Protein AF-A0A433TFK5-F1 (afdb_monomer)

Mean predicted aligned error: 21.43 Å

Secondary structure (DSSP, 8-state):
--HHHHHHHHTTPBPTTT-SBPSSEEE-TTT--EEEHHHHHHHHHH-SSEEE-TTT--EEE-HHHHHHHTT-S--S-------SS-TTSPPP-EEETTT--EE-TTTGGGS-GGGTT-EEESS------B-PPPPPPPP----------------SS-GGGSS-SS-TTTS-SSSHHHHHHHHHHSPPP---SB-S-TT-B-TTSPBPB--EEETTTTEEE-HHHHHTSTTTTS-EEEHHHHHHHHHHHHHHHHHHHHHHHHHHHHHHHHHHHHHHHHHHHHHHHHHHHHHHHHHHHHHHHHHHHHHHHHHHHHHHHHHHHHHHHHHHHHHHHHHHHHHHHHH-----TT--HHHHHHHHHHHHHHHHHHHHHHHHHHHSPPP----EEEPP--TTS---S-SEEES---------B--PPPTTEEEEEEEEE-SSSEEEEEEEE-STT--EEEEEEE--SSS-EEEEE---SSEEEEEE-TTS-EEEEEE-SS-EEEEEE-GGGGGPPTT-----EEEEEESSEEEEEEE-TTS-EEEEEEEEBPTTS-B---SSSPPEEEEEEEE-TT--EEEEES--S-TT----EEEE-TT--EEEE-TTS--EEEE-TTSPBP-

Structure (mmCIF, N/CA/C/O backbone):
data_AF-A0A433TFK5-F1
#
_entry.id   AF-A0A433TFK5-F1
#
loop_
_atom_site.group_PDB
_atom_site.id
_atom_site.type_symbol
_atom_site.label_atom_id
_atom_site.label_alt_id
_atom_site.label_comp_id
_atom_site.label_asym_id
_atom_site.label_entity_id
_atom_site.label_seq_id
_atom_site.pdbx_PDB_ins_code
_atom_site.Cartn_x
_atom_site.Cartn_y
_atom_site.Cartn_z
_atom_site.occupancy
_atom_site.B_iso_or_equiv
_atom_site.auth_seq_id
_atom_site.auth_comp_id
_atom_site.auth_asym_id
_atom_site.auth_atom_id
_atom_site.pdbx_PDB_model_num
ATOM 1 N N . MET A 1 1 ? 17.321 -16.796 -10.233 1.00 43.22 1 MET A N 1
ATOM 2 C CA . MET A 1 1 ? 18.389 -17.334 -9.357 1.00 43.22 1 MET A CA 1
ATOM 3 C C . MET A 1 1 ? 17.907 -18.664 -8.794 1.00 43.22 1 MET A C 1
ATOM 5 O O . MET A 1 1 ? 16.763 -18.719 -8.366 1.00 43.22 1 MET A O 1
ATOM 9 N N . SER A 1 2 ? 18.697 -19.739 -8.878 1.00 36.88 2 SER A N 1
ATOM 10 C CA . SER A 1 2 ? 18.269 -21.086 -8.460 1.00 36.88 2 SER A CA 1
ATOM 11 C C . SER A 1 2 ? 18.262 -21.238 -6.933 1.00 36.88 2 SER A C 1
ATOM 13 O O . SER A 1 2 ? 19.050 -20.595 -6.236 1.00 36.88 2 SER A O 1
ATOM 15 N N . GLN A 1 3 ? 17.399 -22.121 -6.414 1.00 41.19 3 GLN A N 1
ATOM 16 C CA . GLN A 1 3 ? 17.311 -22.491 -4.989 1.00 41.19 3 GLN A CA 1
ATOM 17 C C . GLN A 1 3 ? 18.664 -22.933 -4.386 1.00 41.19 3 GLN A C 1
ATOM 19 O O . GLN A 1 3 ? 18.866 -22.848 -3.173 1.00 41.19 3 GLN A O 1
ATOM 24 N N . ASP A 1 4 ? 19.624 -23.326 -5.226 1.00 43.47 4 ASP A N 1
ATOM 25 C CA . ASP A 1 4 ? 20.981 -23.698 -4.817 1.00 43.47 4 ASP A CA 1
ATOM 26 C C . ASP A 1 4 ? 21.834 -22.504 -4.358 1.00 43.47 4 ASP A C 1
ATOM 28 O O . ASP A 1 4 ? 22.710 -22.657 -3.505 1.00 43.47 4 ASP A O 1
ATOM 32 N N . VAL A 1 5 ? 21.549 -21.288 -4.841 1.00 46.62 5 VAL A N 1
ATOM 33 C CA . VAL A 1 5 ? 22.261 -20.069 -4.417 1.00 46.62 5 VAL A CA 1
ATOM 34 C C . VAL A 1 5 ? 21.816 -19.629 -3.014 1.00 46.62 5 VAL A C 1
ATOM 36 O O . VAL A 1 5 ? 22.650 -19.234 -2.198 1.00 46.62 5 VAL A O 1
ATOM 39 N N . GLN A 1 6 ? 20.528 -19.778 -2.681 1.00 47.69 6 GLN A N 1
ATOM 40 C CA . GLN A 1 6 ? 20.008 -19.512 -1.330 1.00 47.69 6 GLN A CA 1
ATOM 41 C C . GLN A 1 6 ? 20.495 -20.548 -0.305 1.00 47.69 6 GLN A C 1
ATOM 43 O O . GLN A 1 6 ? 20.848 -20.178 0.817 1.00 47.69 6 GLN A O 1
ATOM 48 N N . ARG A 1 7 ? 20.594 -21.831 -0.687 1.00 51.41 7 ARG A N 1
ATOM 49 C CA . ARG A 1 7 ? 21.132 -22.880 0.200 1.00 51.41 7 ARG A CA 1
ATOM 50 C C . ARG A 1 7 ? 22.620 -22.693 0.508 1.00 51.41 7 ARG A C 1
ATOM 52 O O . ARG A 1 7 ? 23.013 -22.859 1.661 1.00 51.41 7 ARG A O 1
ATOM 59 N N . ASN A 1 8 ? 23.432 -22.273 -0.465 1.00 51.47 8 ASN A N 1
ATOM 60 C CA . ASN A 1 8 ? 24.864 -22.033 -0.238 1.00 51.47 8 ASN A CA 1
ATOM 61 C C . ASN A 1 8 ? 25.155 -20.756 0.571 1.00 51.47 8 ASN A C 1
ATOM 63 O O . ASN A 1 8 ? 26.150 -20.706 1.293 1.00 51.47 8 ASN A O 1
ATOM 67 N N . SER A 1 9 ? 24.281 -19.746 0.510 1.00 54.41 9 SER A N 1
ATOM 68 C CA . SER A 1 9 ? 24.411 -18.508 1.293 1.00 54.41 9 SER A CA 1
ATOM 69 C C . SER A 1 9 ? 24.132 -18.713 2.792 1.00 54.41 9 SER A C 1
ATOM 71 O O . SER A 1 9 ? 24.852 -18.155 3.623 1.00 54.41 9 SER A O 1
ATOM 73 N N . MET A 1 10 ? 23.147 -19.544 3.160 1.00 59.12 10 MET A N 1
ATOM 74 C CA . MET A 1 10 ? 22.792 -19.781 4.569 1.00 59.12 10 MET A CA 1
ATOM 75 C C . MET A 1 10 ? 23.634 -20.859 5.266 1.00 59.12 10 MET A C 1
ATOM 77 O O . MET A 1 10 ? 23.680 -20.880 6.496 1.00 59.12 10 MET A O 1
ATOM 81 N N . ALA A 1 11 ? 24.350 -21.711 4.520 1.00 63.50 11 ALA A N 1
ATOM 82 C CA . ALA A 1 11 ? 25.202 -22.767 5.084 1.00 63.50 11 ALA A CA 1
ATOM 83 C C . ALA A 1 11 ? 26.311 -22.233 6.018 1.00 63.50 11 ALA A C 1
ATOM 85 O O . ALA A 1 11 ? 26.769 -22.942 6.915 1.00 63.50 11 ALA A O 1
ATOM 86 N N . ASN A 1 12 ? 26.700 -20.964 5.857 1.00 75.06 12 ASN A N 1
ATOM 87 C CA . ASN A 1 12 ? 27.714 -20.305 6.683 1.00 75.06 12 ASN A CA 1
ATOM 88 C C . ASN A 1 12 ? 27.136 -19.466 7.837 1.00 75.06 12 ASN A C 1
ATOM 90 O O . ASN A 1 12 ? 27.893 -18.951 8.667 1.00 75.06 12 ASN A O 1
ATOM 94 N N . CYS A 1 13 ? 25.812 -19.317 7.931 1.00 84.69 13 CYS A N 1
ATOM 95 C CA . CYS A 1 13 ? 25.189 -18.516 8.977 1.00 84.69 13 CYS A CA 1
ATOM 96 C C . CYS A 1 13 ? 25.087 -19.314 10.286 1.00 84.69 13 CYS A C 1
ATOM 98 O O . CYS A 1 13 ? 24.430 -20.353 10.370 1.00 84.69 13 CYS A O 1
ATOM 100 N N . LYS A 1 14 ? 25.734 -18.801 11.337 1.00 94.44 14 LYS A N 1
ATOM 101 C CA . LYS A 1 14 ? 25.737 -19.402 12.677 1.00 94.44 14 LYS A CA 1
ATOM 102 C C . LYS A 1 14 ? 24.758 -18.685 13.600 1.00 94.44 14 LYS A C 1
ATOM 104 O O . LYS A 1 14 ? 24.719 -17.456 13.642 1.00 94.44 14 LYS A O 1
ATOM 109 N N . CYS A 1 15 ? 24.029 -19.457 14.399 1.00 96.62 15 CYS A N 1
ATOM 110 C CA . CYS A 1 15 ? 23.137 -18.954 15.435 1.00 96.62 15 CYS A CA 1
ATOM 111 C C . CYS A 1 15 ? 23.876 -18.035 16.414 1.00 96.62 15 CYS A C 1
ATOM 113 O O . CYS A 1 15 ? 24.912 -18.400 16.978 1.00 96.62 15 CYS A O 1
ATOM 115 N N . ALA A 1 16 ? 23.301 -16.862 16.685 1.00 95.00 16 ALA A N 1
ATOM 116 C CA . ALA A 1 16 ? 23.863 -15.871 17.596 1.00 95.00 16 ALA A CA 1
ATOM 117 C C . ALA A 1 16 ? 24.064 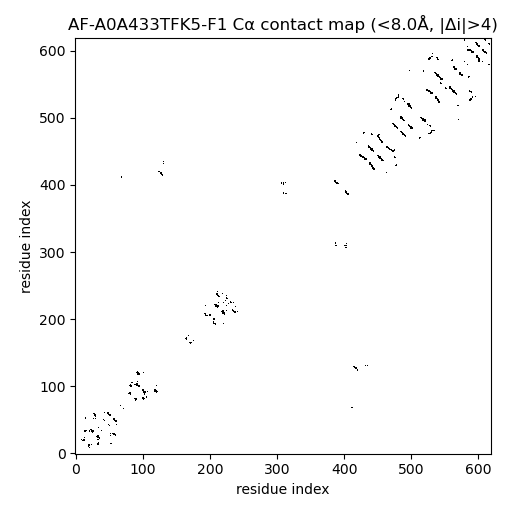-16.415 19.023 1.00 95.00 16 ALA A C 1
ATOM 119 O O . ALA A 1 16 ? 24.987 -15.970 19.711 1.00 95.00 16 ALA A O 1
ATOM 120 N N . LYS A 1 17 ? 23.262 -17.412 19.427 1.00 96.25 17 LYS A N 1
ATOM 121 C CA . LYS A 1 17 ? 23.320 -18.077 20.735 1.00 96.25 17 LYS A CA 1
ATOM 122 C C . LYS A 1 17 ? 24.175 -19.348 20.736 1.00 96.25 17 LYS A C 1
ATOM 124 O O . LYS A 1 17 ? 25.236 -19.351 21.343 1.00 96.25 17 LYS A O 1
ATOM 129 N N . CYS A 1 18 ? 23.737 -20.416 20.060 1.00 96.62 18 CYS A N 1
ATOM 130 C CA . CYS A 1 18 ? 24.391 -21.731 20.140 1.00 96.62 18 CYS A CA 1
ATOM 131 C C . CYS A 1 18 ? 25.608 -21.894 19.215 1.00 96.62 18 CYS A C 1
ATOM 133 O O . CYS A 1 18 ? 26.237 -22.948 19.229 1.00 96.62 18 CYS A O 1
ATOM 135 N N . LYS A 1 19 ? 25.919 -20.890 18.379 1.00 95.81 19 LYS A N 1
ATOM 136 C CA . LYS A 1 19 ? 27.036 -20.872 17.410 1.00 95.81 19 LYS A CA 1
ATOM 137 C C . LYS A 1 19 ? 27.047 -22.020 16.384 1.00 95.81 19 LYS A C 1
ATOM 139 O O . LYS A 1 19 ? 27.980 -22.108 15.589 1.00 95.81 19 LYS A O 1
ATOM 144 N N . SER A 1 20 ? 26.010 -22.856 16.369 1.00 95.44 20 SER A N 1
ATOM 145 C CA . SER A 1 20 ? 25.783 -23.918 15.383 1.00 95.44 20 SER A CA 1
ATOM 146 C C . SER A 1 20 ? 25.146 -23.343 14.108 1.00 95.44 20 SER A C 1
ATOM 148 O O . SER A 1 20 ? 24.622 -22.223 14.168 1.00 95.44 20 SER A O 1
ATOM 150 N N . PRO A 1 21 ? 25.173 -24.061 12.967 1.00 94.25 21 PRO A N 1
ATOM 151 C CA . PRO A 1 21 ? 24.390 -23.693 11.786 1.00 94.25 21 PRO A CA 1
ATOM 152 C C . PRO A 1 21 ? 22.922 -23.432 12.151 1.00 94.25 21 PRO A C 1
ATOM 154 O O . PRO A 1 21 ? 22.371 -24.096 13.033 1.00 94.25 21 PRO A O 1
ATOM 157 N N . LEU A 1 22 ? 22.310 -22.424 11.528 1.00 92.00 22 LEU A N 1
ATOM 158 C CA . LEU A 1 22 ? 20.926 -22.043 11.819 1.00 92.00 22 LEU A CA 1
ATOM 159 C C . LEU A 1 22 ? 19.940 -23.165 11.453 1.00 92.00 22 LEU A C 1
ATOM 161 O O . LEU A 1 22 ? 19.985 -23.704 10.353 1.00 92.00 22 LEU A O 1
ATOM 165 N N . VAL A 1 23 ? 19.020 -23.465 12.374 1.00 90.12 23 VAL A N 1
ATOM 166 C CA . VAL A 1 23 ? 17.870 -24.364 12.180 1.00 90.12 23 VAL A CA 1
ATOM 167 C C . VAL A 1 23 ? 16.626 -23.579 12.580 1.00 90.12 23 VAL A C 1
ATOM 169 O O . VAL A 1 23 ? 16.565 -23.091 13.712 1.00 90.12 23 VAL A O 1
ATOM 172 N N . ASP A 1 24 ? 15.684 -23.408 11.651 1.00 89.06 24 ASP A N 1
ATOM 173 C CA . ASP A 1 24 ? 14.514 -22.526 11.778 1.00 89.06 24 ASP A CA 1
ATOM 174 C C . ASP A 1 24 ? 14.895 -21.118 12.275 1.00 89.06 24 ASP A C 1
ATOM 176 O O . ASP A 1 24 ? 14.665 -20.777 13.440 1.00 89.06 24 ASP A O 1
ATOM 180 N N . PRO A 1 25 ? 15.572 -20.314 11.436 1.00 91.25 25 PRO A N 1
ATOM 181 C CA . PRO A 1 25 ? 16.103 -19.023 11.846 1.00 91.25 25 PRO A CA 1
ATOM 182 C C . PRO A 1 25 ? 14.994 -18.041 12.242 1.00 91.25 25 PRO A C 1
ATOM 184 O O . PRO A 1 25 ? 14.051 -17.808 11.496 1.00 91.25 25 PRO A O 1
ATOM 187 N N . VAL A 1 26 ? 15.160 -17.407 13.401 1.00 90.75 26 VAL A N 1
ATOM 188 C CA . VAL A 1 26 ? 14.342 -16.301 13.900 1.00 90.75 26 VAL A CA 1
ATOM 189 C C . VAL A 1 26 ? 15.253 -15.093 14.081 1.00 90.75 26 VAL A C 1
ATOM 191 O O . VAL A 1 26 ? 16.223 -15.134 14.845 1.00 90.75 26 VAL A O 1
ATOM 194 N N . GLN A 1 27 ? 14.969 -14.025 13.340 1.00 92.88 27 GLN A N 1
ATOM 195 C CA . GLN A 1 27 ? 15.714 -12.773 13.412 1.00 92.88 27 GLN A CA 1
ATOM 196 C C . GLN A 1 27 ? 15.175 -11.895 14.543 1.00 92.88 27 GLN A C 1
ATOM 198 O O . GLN A 1 27 ? 13.967 -11.761 14.724 1.00 92.88 27 GLN A O 1
ATOM 203 N N . LEU A 1 28 ? 16.078 -11.290 15.310 1.00 88.81 28 LEU A N 1
ATOM 204 C CA . LEU A 1 28 ? 15.719 -10.331 16.347 1.00 88.81 28 LEU A CA 1
ATOM 205 C C . LEU A 1 28 ? 15.422 -8.946 15.757 1.00 88.81 28 LEU A C 1
ATOM 207 O O . LEU A 1 28 ? 16.123 -8.491 14.856 1.00 88.81 28 LEU A O 1
ATOM 211 N N . SER A 1 29 ? 14.410 -8.267 16.301 1.00 84.81 29 SER A N 1
ATOM 212 C CA . SER A 1 29 ? 13.806 -7.069 15.704 1.00 84.81 29 SER A CA 1
ATOM 213 C C . SER A 1 29 ? 14.700 -5.822 15.668 1.00 84.81 29 SER A C 1
ATOM 215 O O . SER A 1 29 ? 14.553 -5.004 14.771 1.00 84.81 29 SER A O 1
ATOM 217 N N . ALA A 1 30 ? 15.602 -5.647 16.636 1.00 86.31 30 ALA A N 1
ATOM 218 C CA . ALA A 1 30 ? 16.397 -4.428 16.805 1.00 86.31 30 ALA A CA 1
ATOM 219 C C . ALA A 1 30 ? 17.861 -4.602 16.380 1.00 86.31 30 ALA A C 1
ATOM 221 O O . ALA A 1 30 ? 18.430 -3.719 15.746 1.00 86.31 30 ALA A O 1
ATOM 222 N N . CYS A 1 31 ? 18.487 -5.731 16.721 1.00 88.38 31 CYS A N 1
ATOM 223 C CA . CYS A 1 31 ? 19.905 -5.962 16.418 1.00 88.38 31 CYS A CA 1
ATOM 224 C C . CYS A 1 31 ? 20.150 -6.842 15.188 1.00 88.38 31 CYS A C 1
ATOM 226 O O . CYS A 1 31 ? 21.304 -7.097 14.844 1.00 88.38 31 CYS A O 1
ATOM 228 N N . LEU A 1 32 ? 19.080 -7.357 14.569 1.00 90.88 32 LEU A N 1
ATOM 229 C CA . LEU A 1 32 ? 19.086 -8.183 13.356 1.00 90.88 32 LEU A CA 1
ATOM 230 C C . LEU A 1 32 ? 19.903 -9.484 13.443 1.00 90.88 32 LEU A C 1
ATOM 232 O O . LEU A 1 32 ? 20.055 -10.196 12.449 1.00 90.88 32 LEU A O 1
ATOM 236 N N . HIS A 1 33 ? 20.395 -9.842 14.630 1.00 94.81 33 HIS A N 1
ATOM 237 C CA . HIS A 1 33 ? 21.038 -11.123 14.873 1.00 94.81 33 HIS A CA 1
ATOM 238 C C . HIS A 1 33 ? 20.025 -12.266 14.791 1.00 94.81 33 HIS A C 1
ATOM 240 O O . HIS A 1 33 ? 18.897 -12.154 15.266 1.00 94.81 33 HIS A O 1
ATOM 246 N N . ILE A 1 34 ? 20.461 -13.389 14.223 1.00 94.56 34 ILE A N 1
ATOM 247 C CA . ILE A 1 34 ? 19.598 -14.533 13.931 1.00 94.56 34 ILE A CA 1
ATOM 248 C C . ILE A 1 34 ? 19.870 -15.662 14.930 1.00 94.56 34 ILE A C 1
ATOM 250 O O . ILE A 1 34 ? 21.024 -16.016 15.191 1.00 94.56 34 ILE A O 1
ATOM 254 N N . LEU A 1 35 ? 18.810 -16.222 15.506 1.00 96.25 35 LEU A N 1
ATOM 255 C CA . LEU A 1 35 ? 18.844 -17.363 16.421 1.00 96.25 35 LEU A CA 1
ATOM 256 C C . LEU A 1 35 ? 18.086 -18.546 15.815 1.00 96.25 35 LEU A C 1
ATOM 258 O O . LEU A 1 35 ? 17.208 -18.354 14.989 1.00 96.25 35 LEU A O 1
ATOM 262 N N . CYS A 1 36 ? 18.370 -19.770 16.255 1.00 96.69 36 CYS A N 1
ATOM 263 C CA . CYS A 1 36 ? 17.482 -20.903 15.975 1.00 96.69 36 CYS A CA 1
ATOM 264 C C . CYS A 1 36 ? 16.155 -20.754 16.737 1.00 96.69 36 CYS A C 1
ATOM 266 O O . CYS A 1 36 ? 16.154 -20.214 17.849 1.00 96.69 36 CYS A O 1
ATOM 268 N N . LYS A 1 37 ? 15.061 -21.326 16.222 1.00 94.19 37 LYS A N 1
ATOM 269 C CA . LYS A 1 37 ? 13.745 -21.344 16.890 1.00 94.19 37 LYS A CA 1
ATOM 270 C C . LYS A 1 37 ? 13.806 -21.876 18.333 1.00 94.19 37 LYS A C 1
ATOM 272 O O . LYS A 1 37 ? 13.288 -21.267 19.260 1.00 94.19 37 LYS A O 1
ATOM 277 N N . SER A 1 38 ? 14.546 -22.956 18.568 1.00 95.56 38 SER A N 1
ATOM 278 C CA . SER A 1 38 ? 14.765 -23.487 19.924 1.00 95.56 38 SER A CA 1
ATOM 279 C C . SER A 1 38 ? 15.561 -22.531 20.824 1.00 95.56 38 SER A C 1
ATOM 281 O O . SER A 1 38 ? 15.308 -22.410 22.024 1.00 95.56 38 SER A O 1
ATOM 283 N N . CYS A 1 39 ? 16.523 -21.810 20.243 1.00 96.19 39 CYS A N 1
ATOM 284 C CA . CYS A 1 39 ? 17.336 -20.836 20.958 1.00 96.19 39 CYS A CA 1
ATOM 285 C C . CYS A 1 39 ? 16.517 -19.619 21.383 1.00 96.19 39 CYS A C 1
ATOM 287 O O . CYS A 1 39 ? 16.738 -19.140 22.495 1.00 96.19 39 CYS A O 1
ATOM 289 N N . ILE A 1 40 ? 15.602 -19.145 20.532 1.00 94.19 40 ILE A N 1
ATOM 290 C CA . ILE A 1 40 ? 14.729 -18.008 20.829 1.00 94.19 40 ILE A CA 1
ATOM 291 C C . ILE A 1 40 ? 13.668 -18.366 21.870 1.00 94.19 40 ILE A C 1
ATOM 293 O O . ILE A 1 40 ? 13.527 -17.608 22.820 1.00 94.19 40 ILE A O 1
ATOM 297 N N . THR A 1 41 ? 13.045 -19.550 21.808 1.00 93.19 41 THR A N 1
ATOM 298 C CA . THR A 1 41 ? 12.064 -19.995 22.818 1.00 93.19 41 THR A CA 1
ATOM 299 C C . THR A 1 41 ? 12.668 -20.032 24.222 1.00 93.19 41 THR A C 1
ATOM 301 O O . THR A 1 41 ? 12.052 -19.559 25.172 1.00 93.19 41 THR A O 1
ATOM 304 N N . TYR A 1 42 ? 13.913 -20.506 24.362 1.00 93.69 42 TYR A N 1
ATOM 305 C CA . TYR A 1 42 ? 14.618 -20.430 25.647 1.00 93.69 42 TYR A CA 1
ATOM 306 C C . TYR A 1 42 ? 14.864 -18.982 26.084 1.00 93.69 42 TYR A C 1
ATOM 308 O O . TYR A 1 42 ? 14.796 -18.667 27.265 1.00 93.69 42 TYR A O 1
ATOM 316 N N . VAL A 1 43 ? 15.241 -18.088 25.163 1.00 90.25 43 VAL A N 1
ATOM 317 C CA . VAL A 1 43 ? 15.471 -16.683 25.536 1.00 90.25 43 VAL A CA 1
ATOM 318 C C . VAL A 1 43 ? 14.142 -16.040 25.957 1.00 90.25 43 VAL A C 1
ATOM 320 O O . VAL A 1 43 ? 14.103 -15.354 26.971 1.00 90.25 43 VAL A O 1
ATOM 323 N N . GLU A 1 44 ? 13.036 -16.329 25.271 1.00 90.12 44 GLU A N 1
ATOM 324 C CA . GLU A 1 44 ? 11.699 -15.845 25.636 1.00 90.12 44 GLU A CA 1
ATOM 325 C C . GLU A 1 44 ? 11.194 -16.381 26.982 1.00 90.12 44 GLU A C 1
ATOM 327 O O . GLU A 1 44 ? 10.447 -15.670 27.654 1.00 90.12 44 GLU A O 1
ATOM 332 N N . SER A 1 45 ? 11.594 -17.590 27.397 1.00 85.12 45 SER A N 1
ATOM 333 C CA . SER A 1 45 ? 11.201 -18.153 28.697 1.00 85.12 45 SER A CA 1
ATOM 334 C C . SER A 1 45 ? 11.947 -17.535 29.881 1.00 85.12 45 SER A C 1
ATOM 336 O O . SER A 1 45 ? 11.479 -17.632 31.009 1.00 85.12 45 SER A O 1
ATOM 338 N N . VAL A 1 46 ? 13.110 -16.919 29.643 1.00 82.19 46 VAL A N 1
ATOM 339 C CA . VAL A 1 46 ? 13.939 -16.308 30.699 1.00 82.19 46 VAL A CA 1
ATOM 340 C C . VAL A 1 46 ? 13.532 -14.859 30.983 1.00 82.19 46 VAL A C 1
ATOM 342 O O . VAL A 1 46 ? 13.698 -14.388 32.105 1.00 82.19 46 VAL A O 1
ATOM 345 N N . PHE A 1 47 ? 12.977 -14.147 30.001 1.00 77.81 47 PHE A N 1
ATOM 346 C CA . PHE A 1 47 ? 12.625 -12.732 30.142 1.00 77.81 47 PHE A CA 1
ATOM 347 C C . PHE A 1 47 ? 11.118 -12.517 30.011 1.00 77.81 47 PHE A C 1
ATOM 349 O O . PHE A 1 47 ? 10.482 -13.167 29.195 1.00 77.81 47 PHE A O 1
ATOM 356 N N . LEU A 1 48 ? 10.518 -11.605 30.784 1.00 68.56 48 LEU A N 1
ATOM 357 C CA . LEU A 1 48 ? 9.056 -11.425 30.813 1.00 68.56 48 LEU A CA 1
ATOM 358 C C . LEU A 1 48 ? 8.511 -10.609 29.627 1.00 68.56 48 LEU A C 1
ATOM 360 O O . LEU A 1 48 ? 7.508 -11.017 29.044 1.00 68.56 48 LEU A O 1
ATOM 364 N N . ASN A 1 49 ? 9.202 -9.546 29.197 1.00 72.69 49 ASN A N 1
ATOM 365 C CA . ASN A 1 49 ? 8.647 -8.569 28.243 1.00 72.69 49 ASN A CA 1
ATOM 366 C C . ASN A 1 49 ? 9.471 -8.425 26.953 1.00 72.69 49 ASN A C 1
ATOM 368 O O . ASN A 1 49 ? 8.931 -8.597 25.864 1.00 72.69 49 ASN A O 1
ATOM 372 N N . ASN A 1 50 ? 10.777 -8.192 27.076 1.00 84.56 50 ASN A N 1
ATOM 373 C CA . ASN A 1 50 ? 11.721 -8.096 25.963 1.00 84.56 50 ASN A CA 1
ATOM 374 C C . ASN A 1 50 ? 12.839 -9.121 26.135 1.00 84.56 50 ASN A C 1
ATOM 376 O O . ASN A 1 50 ? 13.074 -9.612 27.235 1.00 84.56 50 ASN A O 1
ATOM 380 N N . ILE A 1 51 ? 13.528 -9.452 25.052 1.00 89.88 51 ILE A N 1
ATOM 381 C CA . ILE A 1 51 ? 14.626 -10.412 25.045 1.00 89.88 51 ILE A CA 1
ATOM 382 C C . ILE A 1 51 ? 15.946 -9.718 24.723 1.00 89.88 51 ILE A C 1
ATOM 384 O O . ILE A 1 51 ? 16.081 -9.029 23.713 1.00 89.88 51 ILE A O 1
ATOM 388 N N . ASN A 1 52 ? 16.959 -9.938 25.556 1.00 94.19 52 ASN A N 1
ATOM 389 C CA . ASN A 1 52 ? 18.300 -9.443 25.268 1.00 94.19 52 ASN A CA 1
ATOM 390 C C . ASN A 1 52 ? 19.008 -10.390 24.304 1.00 94.19 52 ASN A C 1
ATOM 392 O O . ASN A 1 52 ? 19.049 -11.608 24.504 1.00 94.19 52 ASN A O 1
ATOM 396 N N . CYS A 1 53 ? 19.579 -9.830 23.240 1.00 95.69 53 CYS A N 1
ATOM 397 C CA . CYS A 1 53 ? 20.325 -10.600 22.264 1.00 95.69 53 CYS A CA 1
ATOM 398 C C . CYS A 1 53 ? 21.532 -11.260 22.948 1.00 95.69 53 CYS A C 1
ATOM 400 O O . CYS A 1 53 ? 22.404 -10.552 23.449 1.00 95.69 53 CYS A O 1
ATOM 402 N N . PRO A 1 54 ? 21.686 -12.592 22.893 1.00 93.69 54 PRO A N 1
ATOM 403 C CA . PRO A 1 54 ? 22.806 -13.269 23.547 1.00 93.69 54 PRO A CA 1
ATOM 404 C C . PRO A 1 54 ? 24.170 -12.974 22.902 1.00 93.69 54 PRO A C 1
ATOM 406 O O . PRO A 1 54 ? 25.193 -13.390 23.436 1.00 93.69 54 PRO A O 1
ATOM 409 N N . LYS A 1 55 ? 24.207 -12.294 21.745 1.00 94.75 55 LYS A N 1
ATOM 410 C CA . LYS A 1 55 ? 25.452 -11.904 21.069 1.00 94.75 55 LYS A CA 1
ATOM 411 C C . LYS A 1 55 ? 25.876 -10.466 21.368 1.00 94.75 55 LYS A C 1
ATOM 413 O O . LYS A 1 55 ? 27.058 -10.253 21.597 1.00 94.75 55 LYS A O 1
ATOM 418 N N . CYS A 1 56 ? 24.958 -9.501 21.323 1.00 92.62 56 CYS A N 1
ATOM 419 C CA . CYS A 1 56 ? 25.290 -8.080 21.505 1.00 92.62 56 CYS A CA 1
ATOM 420 C C . CYS A 1 56 ? 24.672 -7.439 22.754 1.00 92.62 56 CYS A C 1
ATOM 422 O O . CYS A 1 56 ? 24.900 -6.261 22.990 1.00 92.62 56 CYS A O 1
ATOM 424 N N . GLY A 1 57 ? 23.862 -8.166 23.526 1.00 92.81 57 GLY A N 1
ATOM 425 C CA . GLY A 1 57 ? 23.176 -7.646 24.712 1.00 92.81 57 GLY A CA 1
ATOM 426 C C . GLY A 1 57 ? 22.006 -6.702 24.421 1.00 92.81 57 GLY A C 1
ATOM 427 O O . GLY A 1 57 ? 21.243 -6.416 25.333 1.00 92.81 57 GLY A O 1
ATOM 428 N N . GLN A 1 58 ? 21.827 -6.257 23.171 1.00 94.19 58 GLN A N 1
ATOM 429 C CA . GLN A 1 58 ? 20.760 -5.333 22.784 1.00 94.19 58 GLN A CA 1
ATOM 430 C C . GLN A 1 58 ? 19.375 -5.938 23.035 1.00 94.19 58 GLN A C 1
ATOM 432 O O . GLN A 1 58 ? 19.132 -7.104 22.715 1.00 94.19 58 GLN A O 1
ATOM 437 N N . GLU A 1 59 ? 18.472 -5.129 23.572 1.00 91.06 59 GLU A N 1
ATOM 438 C CA . GLU A 1 59 ? 17.090 -5.494 23.861 1.00 91.06 59 GLU A CA 1
ATOM 439 C C . GLU A 1 59 ? 16.264 -5.572 22.567 1.00 91.06 59 GLU A C 1
ATOM 441 O O . GLU A 1 59 ? 16.395 -4.740 21.669 1.00 91.06 59 GLU A O 1
ATOM 446 N N . ASN A 1 60 ? 15.451 -6.617 22.432 1.00 90.94 60 ASN A N 1
ATOM 447 C CA . ASN A 1 60 ? 14.597 -6.872 21.274 1.00 90.94 60 ASN A CA 1
ATOM 448 C C . ASN A 1 60 ? 13.187 -7.249 21.745 1.00 90.94 60 ASN A C 1
ATOM 450 O O . ASN A 1 60 ? 13.024 -7.840 22.814 1.00 90.94 60 ASN A O 1
ATOM 454 N N . ALA A 1 61 ? 12.167 -6.953 20.939 1.00 85.56 61 ALA A N 1
ATOM 455 C CA . ALA A 1 61 ? 10.800 -7.360 21.251 1.00 85.56 61 ALA A CA 1
ATOM 456 C C . ALA A 1 61 ? 10.670 -8.889 21.184 1.00 85.56 61 ALA A C 1
ATOM 458 O O . ALA A 1 61 ? 11.303 -9.538 20.346 1.00 85.56 61 ALA A O 1
ATOM 459 N N . LYS A 1 62 ? 9.836 -9.472 22.053 1.00 85.12 62 LYS A N 1
ATOM 460 C CA . LYS A 1 62 ? 9.503 -10.898 21.978 1.00 85.12 62 LYS A CA 1
ATOM 461 C C . LYS A 1 62 ? 8.794 -11.219 20.659 1.00 85.12 62 LYS A C 1
ATOM 463 O O . LYS A 1 62 ? 7.733 -10.639 20.405 1.00 85.12 62 LYS A O 1
ATOM 468 N N . PRO A 1 63 ? 9.295 -12.177 19.865 1.00 77.69 63 PRO A N 1
ATOM 469 C CA . PRO A 1 63 ? 8.598 -12.655 18.674 1.00 77.69 63 PRO A CA 1
ATOM 470 C C . PRO A 1 63 ? 7.140 -13.069 18.938 1.00 77.69 63 PRO A C 1
ATOM 472 O O . PRO A 1 63 ? 6.258 -12.753 18.147 1.00 77.69 63 PRO A O 1
ATOM 475 N N . SER A 1 64 ? 6.847 -13.680 20.090 1.00 72.69 64 SER A N 1
ATOM 476 C CA . SER A 1 64 ? 5.478 -14.048 20.500 1.00 72.69 64 SER A CA 1
ATOM 477 C C . SER A 1 64 ? 4.517 -12.860 20.695 1.00 72.69 64 SER A C 1
ATOM 479 O O . SER A 1 64 ? 3.326 -12.977 20.409 1.00 72.69 64 SER A O 1
ATOM 481 N N . ILE A 1 65 ? 5.007 -11.701 21.146 1.00 67.38 65 ILE A N 1
ATOM 482 C CA . ILE A 1 65 ? 4.191 -10.484 21.311 1.00 67.38 65 ILE A CA 1
ATOM 483 C C . ILE A 1 65 ? 3.904 -9.849 19.949 1.00 67.38 65 ILE A C 1
ATOM 485 O O . ILE A 1 65 ? 2.771 -9.439 19.691 1.00 67.38 65 ILE A O 1
ATOM 489 N N . LEU A 1 66 ? 4.906 -9.837 19.065 1.00 59.94 66 LEU A N 1
ATOM 490 C CA . LEU A 1 66 ? 4.744 -9.405 17.675 1.00 59.94 66 LEU A CA 1
ATOM 491 C C . LEU A 1 66 ? 3.680 -10.254 16.947 1.00 59.94 66 LEU A C 1
ATOM 493 O O . LEU A 1 66 ? 2.915 -9.715 16.149 1.00 59.94 66 LEU A O 1
ATOM 497 N N . ASN A 1 67 ? 3.544 -11.539 17.303 1.00 58.09 67 ASN A N 1
ATOM 498 C CA . ASN A 1 67 ? 2.505 -12.433 16.771 1.00 58.09 67 ASN A CA 1
ATOM 499 C C . ASN A 1 67 ? 1.079 -12.147 17.307 1.00 58.09 67 ASN A C 1
ATOM 501 O O . ASN A 1 67 ? 0.107 -12.318 16.580 1.00 58.09 67 ASN A O 1
ATOM 505 N N . ARG A 1 68 ? 0.905 -11.691 18.559 1.00 51.06 68 ARG A N 1
ATOM 506 C CA . ARG A 1 68 ? -0.434 -11.349 19.108 1.00 51.06 68 ARG A CA 1
ATOM 507 C C . ARG A 1 68 ? -0.970 -10.024 18.594 1.00 51.06 68 ARG A C 1
ATOM 509 O O . ARG A 1 68 ? -2.155 -9.885 18.314 1.00 51.06 68 ARG A O 1
ATOM 516 N N . ILE A 1 69 ? -0.077 -9.051 18.498 1.00 45.69 69 ILE A N 1
ATOM 517 C CA . ILE A 1 69 ? -0.366 -7.717 17.983 1.00 45.69 69 ILE A CA 1
ATOM 518 C C . ILE A 1 69 ? -0.854 -7.777 16.535 1.00 45.69 69 ILE A C 1
ATOM 520 O O . ILE A 1 69 ? -1.795 -7.087 16.157 1.00 45.69 69 ILE A O 1
ATOM 524 N N . SER A 1 70 ? -0.258 -8.662 15.743 1.00 44.28 70 SER A N 1
ATOM 525 C CA . SER A 1 70 ? -0.682 -8.923 14.371 1.00 44.28 70 SER A CA 1
ATOM 526 C C . SER A 1 70 ? -2.036 -9.655 14.280 1.00 44.28 70 SER A C 1
ATOM 528 O O . SER A 1 70 ? -2.420 -10.067 13.193 1.00 44.28 70 SER A O 1
ATOM 530 N N . ARG A 1 71 ? -2.782 -9.801 15.396 1.00 53.94 71 ARG A N 1
ATOM 531 C CA . ARG A 1 71 ? -4.063 -10.525 15.519 1.00 53.94 71 ARG A CA 1
ATOM 532 C C . ARG A 1 71 ? -4.028 -11.931 14.914 1.00 53.94 71 ARG A C 1
ATOM 534 O O . ARG A 1 71 ? -5.048 -12.423 14.444 1.00 53.94 71 ARG A O 1
ATOM 541 N N . ILE A 1 72 ? -2.885 -12.614 15.002 1.00 42.56 72 ILE A N 1
ATOM 542 C CA . ILE A 1 72 ? -2.777 -14.018 14.579 1.00 42.56 72 ILE A CA 1
ATOM 543 C C . ILE A 1 72 ? -3.597 -14.942 15.522 1.00 42.56 72 ILE A C 1
ATOM 545 O O . ILE A 1 72 ? -3.797 -16.111 15.212 1.00 42.56 72 ILE A O 1
ATOM 549 N N . GLU A 1 73 ? -4.182 -14.425 16.620 1.00 36.31 73 GLU A N 1
ATOM 550 C CA . GLU A 1 73 ? -5.160 -15.146 17.459 1.00 36.31 73 GLU A CA 1
ATOM 551 C C . GLU A 1 73 ? -6.429 -14.302 17.771 1.00 36.31 73 GLU A C 1
ATOM 553 O O . GLU A 1 73 ? -6.348 -13.205 18.327 1.00 36.31 73 GLU A O 1
ATOM 558 N N . HIS A 1 74 ? -7.614 -14.827 17.422 1.00 35.75 74 HIS A N 1
ATOM 559 C CA . HIS A 1 74 ? -8.954 -14.208 17.537 1.00 35.75 74 HIS A CA 1
ATOM 560 C C . HIS A 1 74 ? -9.639 -14.394 18.923 1.00 35.75 74 HIS A C 1
ATOM 562 O O . HIS A 1 74 ? -9.670 -15.524 19.418 1.00 35.75 74 HIS A O 1
ATOM 568 N N . PRO A 1 75 ? -10.313 -13.373 19.518 1.00 39.00 75 PRO A N 1
ATOM 569 C CA . PRO A 1 75 ? -11.284 -13.556 20.610 1.00 39.00 75 PRO A CA 1
ATOM 570 C C . PRO A 1 75 ? -12.758 -13.574 20.133 1.00 39.00 75 PRO A C 1
ATOM 572 O O . PRO A 1 75 ? -13.099 -13.072 19.067 1.00 39.00 75 PRO A O 1
ATOM 575 N N . LYS A 1 76 ? -13.636 -14.175 20.950 1.00 38.56 76 LYS A N 1
ATOM 576 C CA . LYS A 1 76 ? -14.801 -14.984 20.530 1.00 38.56 76 LYS A CA 1
ATOM 577 C C . LYS A 1 76 ? -16.216 -14.347 20.430 1.00 38.56 76 LYS A C 1
ATOM 579 O O . LYS A 1 76 ? -17.123 -15.137 20.224 1.00 38.56 76 LYS A O 1
ATOM 584 N N . ASN A 1 77 ? -16.491 -13.035 20.564 1.00 46.56 77 ASN A N 1
ATOM 585 C CA . ASN A 1 77 ? -17.862 -12.490 20.301 1.00 46.56 77 ASN A CA 1
ATOM 586 C C . ASN A 1 77 ? -17.965 -10.936 20.244 1.00 46.56 77 ASN A C 1
ATOM 588 O O . ASN A 1 77 ? -17.719 -10.297 21.267 1.00 46.56 77 ASN A O 1
ATOM 592 N N . PRO A 1 78 ? -18.406 -10.316 19.126 1.00 44.72 78 PRO A N 1
ATOM 593 C CA . PRO A 1 78 ? -18.746 -8.885 19.018 1.00 44.72 78 PRO A CA 1
ATOM 594 C C . PRO A 1 78 ? -20.262 -8.663 18.767 1.00 44.72 78 PRO A C 1
ATOM 596 O O . PRO A 1 78 ? -20.828 -9.375 17.943 1.00 44.72 78 PRO A O 1
ATOM 599 N N . GLY A 1 79 ? -20.959 -7.686 19.387 1.00 49.09 79 GLY A N 1
ATOM 600 C CA . GLY A 1 79 ? -22.334 -7.430 18.898 1.00 49.09 79 GLY A CA 1
ATOM 601 C C . GLY A 1 79 ? -23.272 -6.331 19.423 1.00 49.09 79 GLY A C 1
ATOM 602 O O . GLY A 1 79 ? -24.116 -5.922 18.632 1.00 49.09 79 GLY A O 1
ATOM 603 N N . ARG A 1 80 ? -23.235 -5.821 20.664 1.00 56.69 80 ARG A N 1
ATOM 604 C CA . ARG A 1 80 ? -24.208 -4.776 21.088 1.00 56.69 80 ARG A CA 1
ATOM 605 C C . ARG A 1 80 ? -23.622 -3.774 22.079 1.00 56.69 80 ARG A C 1
ATOM 607 O O . ARG A 1 80 ? -23.036 -4.182 23.075 1.00 56.69 80 ARG A O 1
ATOM 614 N N . VAL A 1 81 ? -23.823 -2.484 21.803 1.00 67.06 81 VAL A N 1
ATOM 615 C CA . VAL A 1 81 ? -23.494 -1.356 22.691 1.00 67.06 81 VAL A CA 1
ATOM 616 C C . VAL A 1 81 ? -24.808 -0.674 23.092 1.00 67.06 81 VAL A C 1
ATOM 618 O O . VAL A 1 81 ? -25.587 -0.262 22.230 1.00 67.06 81 VAL A O 1
ATOM 621 N N . THR A 1 82 ? -25.086 -0.621 24.392 1.00 79.06 82 THR A N 1
ATOM 622 C CA . THR A 1 82 ? -26.339 -0.121 24.984 1.00 79.06 82 THR A CA 1
ATOM 623 C C . THR A 1 82 ? -26.317 1.398 25.192 1.00 79.06 82 THR A C 1
ATOM 625 O O . THR A 1 82 ? -25.251 2.007 25.230 1.00 79.06 82 THR A O 1
ATOM 628 N N . CYS A 1 83 ? -27.496 2.024 25.282 1.00 84.56 83 CYS A N 1
ATOM 629 C CA . CYS A 1 83 ? -27.655 3.454 25.569 1.00 84.56 83 CYS A CA 1
ATOM 630 C C . CYS A 1 83 ? -27.412 3.745 27.059 1.00 84.56 83 CYS A C 1
ATOM 632 O O . CYS A 1 83 ? -28.070 3.170 27.916 1.00 84.56 83 CYS A O 1
ATOM 634 N N . ASP A 1 84 ? -26.513 4.682 27.360 1.00 82.94 84 ASP A N 1
ATOM 635 C CA . ASP A 1 84 ? -26.084 5.041 28.721 1.00 82.94 84 ASP A CA 1
ATOM 636 C C . ASP A 1 84 ? -27.062 5.982 29.451 1.00 82.94 84 ASP A C 1
ATOM 638 O O . ASP A 1 84 ? -26.852 6.319 30.615 1.00 82.94 84 ASP A O 1
ATOM 642 N N . PHE A 1 85 ? -28.107 6.461 28.770 1.00 79.12 85 PHE A N 1
ATOM 643 C CA . PHE A 1 85 ? -29.140 7.317 29.369 1.00 79.12 85 PHE A CA 1
ATOM 644 C C . PHE A 1 85 ? -30.407 6.553 29.754 1.00 79.12 85 PHE A C 1
ATOM 646 O O . PHE A 1 85 ? -31.106 6.981 30.667 1.00 79.12 85 PHE A O 1
ATOM 653 N N . ASP A 1 86 ? -30.703 5.454 29.061 1.00 78.62 86 ASP A N 1
ATOM 654 C CA . ASP A 1 86 ? -31.850 4.597 29.345 1.00 78.62 86 ASP A CA 1
ATOM 655 C C . ASP A 1 86 ? -31.616 3.222 28.706 1.00 78.62 86 ASP A C 1
ATOM 657 O O . ASP A 1 86 ? -31.524 3.103 27.480 1.00 78.62 86 ASP A O 1
ATOM 661 N N . GLU A 1 87 ? -31.504 2.186 29.537 1.00 75.00 87 GLU A N 1
ATOM 662 C CA . GLU A 1 87 ? -31.268 0.805 29.100 1.00 75.00 87 GLU A CA 1
ATOM 663 C C . GLU A 1 87 ? -32.483 0.190 28.385 1.00 75.00 87 GLU A C 1
ATOM 665 O O . GLU A 1 87 ? -32.342 -0.817 27.692 1.00 75.00 87 GLU A O 1
ATOM 670 N N . SER A 1 88 ? -33.674 0.784 28.540 1.00 76.50 88 SER A N 1
ATOM 671 C CA . SER A 1 88 ? -34.901 0.342 27.867 1.00 76.50 88 SER A CA 1
ATOM 672 C C . SER A 1 88 ? -35.038 0.879 26.438 1.00 76.50 88 SER A C 1
ATOM 674 O O . SER A 1 88 ? -35.904 0.424 25.686 1.00 76.50 88 SER A O 1
ATOM 676 N N . HIS A 1 89 ? -34.178 1.821 26.040 1.00 78.75 89 HIS A N 1
ATOM 677 C CA . HIS A 1 89 ? -34.136 2.357 24.685 1.00 78.75 89 HIS A CA 1
ATOM 678 C C . HIS A 1 89 ? -33.322 1.469 23.728 1.00 78.75 89 HIS A C 1
ATOM 680 O O . HIS A 1 89 ? -32.625 0.536 24.122 1.00 78.75 89 HIS A O 1
ATOM 686 N N . GLU A 1 90 ? -33.421 1.758 22.428 1.00 73.69 90 GLU A N 1
ATOM 687 C CA . GLU A 1 90 ? -32.657 1.059 21.389 1.00 73.69 90 GLU A CA 1
ATOM 688 C C . GLU A 1 90 ? -31.131 1.187 21.584 1.00 73.69 90 GLU A C 1
ATOM 690 O O . GLU A 1 90 ? -30.645 2.025 22.351 1.00 73.69 90 GLU A O 1
ATOM 695 N N . ASN A 1 91 ? -30.362 0.362 20.856 1.00 79.38 91 ASN A N 1
ATOM 696 C CA . ASN A 1 91 ? -28.897 0.407 20.869 1.00 79.38 91 ASN A CA 1
ATOM 697 C C . ASN A 1 91 ? -28.395 1.836 20.653 1.00 79.38 91 ASN A C 1
ATOM 699 O O . ASN A 1 91 ? -28.962 2.610 19.874 1.00 79.38 91 ASN A O 1
ATOM 703 N N . ALA A 1 92 ? -27.302 2.177 21.322 1.00 77.19 92 ALA A N 1
ATOM 704 C CA . ALA A 1 92 ? -26.738 3.494 21.153 1.00 77.19 92 ALA A CA 1
ATOM 705 C C . ALA A 1 92 ? -26.231 3.688 19.721 1.00 77.19 92 ALA A C 1
ATOM 707 O O . ALA A 1 92 ? -25.516 2.854 19.165 1.00 77.19 92 ALA A O 1
ATOM 708 N N . LEU A 1 93 ? -26.617 4.817 19.139 1.00 72.69 93 LEU A N 1
ATOM 709 C CA . LEU A 1 93 ? -26.325 5.191 17.756 1.00 72.69 93 LEU A CA 1
ATOM 710 C C . LEU A 1 93 ? -25.355 6.369 17.679 1.00 72.69 93 LEU A C 1
ATOM 712 O O . LEU A 1 93 ? -24.847 6.658 16.600 1.00 72.69 93 LEU A O 1
ATOM 716 N N . TRP A 1 94 ? -25.072 7.016 18.809 1.00 78.50 94 TRP A N 1
ATOM 717 C CA . TRP A 1 94 ? -24.117 8.106 18.950 1.00 78.50 94 TRP A CA 1
ATOM 718 C C . TRP A 1 94 ? -23.280 7.924 20.203 1.00 78.50 94 TRP A C 1
ATOM 720 O O . TRP A 1 94 ? -23.782 7.447 21.214 1.00 78.50 94 TRP A O 1
ATOM 730 N N . ASN A 1 95 ? -22.024 8.343 20.142 1.00 79.56 95 ASN A N 1
ATOM 731 C CA . ASN A 1 95 ? -21.155 8.492 21.293 1.00 79.56 95 ASN A CA 1
ATOM 732 C C . ASN A 1 95 ? -20.743 9.961 21.349 1.00 79.56 95 ASN A C 1
ATOM 734 O O . ASN A 1 95 ? -20.204 10.500 20.378 1.00 79.56 95 ASN A O 1
ATOM 738 N N . CYS A 1 96 ? -21.034 10.632 22.461 1.00 69.00 96 CYS A N 1
ATOM 739 C CA . CYS A 1 96 ? -20.466 11.954 22.679 1.00 69.00 96 CYS A CA 1
ATOM 740 C C . CYS A 1 96 ? -19.017 11.773 23.077 1.00 69.00 96 CYS A C 1
ATOM 742 O O . CYS A 1 96 ? -18.707 11.232 24.135 1.00 69.00 96 CYS A O 1
ATOM 744 N N . PHE A 1 97 ? -18.137 12.306 22.255 1.00 47.09 97 PHE A N 1
ATOM 745 C CA . PHE A 1 97 ? -16.709 12.237 22.456 1.00 47.09 97 PHE A CA 1
ATOM 746 C C . PHE A 1 97 ? -16.253 12.903 23.755 1.00 47.09 97 PHE A C 1
ATOM 748 O O . PHE A 1 97 ? -15.271 12.483 24.360 1.00 47.09 97 PHE A O 1
ATOM 755 N N . PHE A 1 98 ? -16.978 13.932 24.191 1.00 55.38 98 PHE A N 1
ATOM 756 C CA . PHE A 1 98 ? -16.638 14.695 25.385 1.00 55.38 98 PHE A CA 1
ATOM 757 C C . PHE A 1 98 ? -17.066 14.013 26.683 1.00 55.38 98 PHE A C 1
ATOM 759 O O . PHE A 1 98 ? -16.378 14.155 27.687 1.00 55.38 98 PHE A O 1
ATOM 766 N N . CYS A 1 99 ? -18.189 13.288 26.691 1.00 71.81 99 CYS A N 1
ATOM 767 C CA . CYS A 1 99 ? -18.680 12.630 27.907 1.00 71.81 99 CYS A CA 1
ATOM 768 C C . CYS A 1 99 ? -18.601 11.098 27.853 1.00 71.81 99 CYS A C 1
ATOM 770 O O . CYS A 1 99 ? -18.980 10.439 28.818 1.00 71.81 99 CYS A O 1
ATOM 772 N N . ALA A 1 100 ? -18.129 10.541 26.733 1.00 63.31 100 ALA A N 1
ATOM 773 C CA . ALA A 1 100 ? -18.027 9.118 26.412 1.00 63.31 100 ALA A CA 1
ATOM 774 C C . ALA A 1 100 ? -19.335 8.321 26.540 1.00 63.31 100 ALA A C 1
ATOM 776 O O . ALA A 1 100 ? -19.312 7.096 26.417 1.00 63.31 100 ALA A O 1
ATOM 777 N N . LYS A 1 101 ? -20.470 8.998 26.746 1.00 78.19 101 LYS A N 1
ATOM 778 C CA . LYS A 1 101 ? -21.775 8.352 26.816 1.00 78.19 101 LYS A CA 1
ATOM 779 C C . LYS A 1 101 ? -22.258 8.011 25.421 1.00 78.19 101 LYS A C 1
ATOM 781 O O . LYS A 1 101 ? -22.218 8.832 24.504 1.00 78.19 101 LYS A O 1
ATOM 786 N N . ASN A 1 102 ? -22.760 6.800 25.306 1.00 79.81 102 ASN A N 1
ATOM 787 C CA . ASN A 1 102 ? -23.464 6.258 24.176 1.00 79.81 102 ASN A CA 1
ATOM 788 C C . ASN A 1 102 ? -24.947 6.610 24.341 1.00 79.81 102 ASN A C 1
ATOM 790 O O . ASN A 1 102 ? -25.540 6.346 25.382 1.00 79.81 102 ASN A O 1
ATOM 794 N N . PHE A 1 103 ? -25.579 7.219 23.348 1.00 84.31 103 PHE A N 1
ATOM 795 C CA . PHE A 1 103 ? -27.004 7.534 23.399 1.00 84.31 103 PHE A CA 1
ATOM 796 C C . PHE A 1 103 ? -27.704 7.119 22.115 1.00 84.31 103 PHE A C 1
ATOM 798 O O . PHE A 1 103 ? -27.145 7.139 21.016 1.00 84.31 103 PHE A O 1
ATOM 805 N N . CYS A 1 104 ? -28.952 6.697 22.270 1.00 88.81 104 CYS A N 1
ATOM 806 C CA . CYS A 1 104 ? -29.857 6.450 21.162 1.00 88.81 104 CYS A CA 1
ATOM 807 C C . CYS A 1 104 ? -30.394 7.778 20.598 1.00 88.81 104 CYS A C 1
ATOM 809 O O . CYS A 1 104 ? -30.123 8.869 21.110 1.00 88.81 104 CYS A O 1
ATOM 811 N N . SER A 1 105 ? -31.193 7.686 19.540 1.00 82.44 105 SER A N 1
ATOM 812 C CA . SER A 1 105 ? -31.757 8.847 18.831 1.00 82.44 105 SER A CA 1
ATOM 813 C C . SER A 1 105 ? -32.646 9.691 19.728 1.00 82.44 105 SER A C 1
ATOM 815 O O . SER A 1 105 ? -32.650 10.914 19.616 1.00 82.44 105 SER A O 1
ATOM 817 N N . GLN A 1 106 ? -33.339 9.035 20.655 1.00 86.81 106 GLN A N 1
ATOM 818 C CA . GLN A 1 106 ? -34.276 9.655 21.583 1.00 86.81 106 GLN A CA 1
ATOM 819 C C . GLN A 1 106 ? -33.562 10.388 22.725 1.00 86.81 106 GLN A C 1
ATOM 821 O O . GLN A 1 106 ? -34.025 11.428 23.181 1.00 86.81 106 GLN A O 1
ATOM 826 N N . CYS A 1 107 ? -32.405 9.886 23.166 1.00 89.62 107 CYS A N 1
ATOM 827 C CA . CYS A 1 107 ? -31.635 10.500 24.251 1.00 89.62 107 CYS A CA 1
ATOM 828 C C . CYS A 1 107 ? -30.678 11.601 23.772 1.00 89.62 107 CYS A C 1
ATOM 830 O O . CYS A 1 107 ? -30.165 12.350 24.600 1.00 89.62 107 CYS A O 1
ATOM 832 N N . ARG A 1 108 ? -30.454 11.742 22.456 1.00 83.94 108 ARG A N 1
ATOM 833 C CA . ARG A 1 108 ? -29.525 12.734 21.889 1.00 83.94 108 ARG A CA 1
ATOM 834 C C . ARG A 1 108 ? -29.892 14.173 22.253 1.00 83.94 108 ARG A C 1
ATOM 836 O O . ARG A 1 108 ? -29.005 14.955 22.563 1.00 83.94 108 ARG A O 1
ATOM 843 N N . SER A 1 109 ? -31.172 14.534 22.225 1.00 82.38 109 SER A N 1
ATOM 844 C CA . SER A 1 109 ? -31.626 15.898 22.542 1.00 82.38 109 SER A CA 1
ATOM 845 C C . SER A 1 109 ? -31.513 16.253 24.025 1.00 82.38 109 SER A C 1
ATOM 847 O O . SER A 1 109 ? -31.515 17.430 24.368 1.00 82.38 109 SER A O 1
ATOM 849 N N . ASN A 1 110 ? -31.405 15.247 24.896 1.00 81.31 110 ASN A N 1
ATOM 850 C CA . ASN A 1 110 ? -31.215 15.435 26.335 1.00 81.31 110 ASN A CA 1
ATOM 851 C C . ASN A 1 110 ? -29.727 15.562 26.701 1.00 81.31 110 ASN A C 1
ATOM 853 O O . ASN A 1 110 ? -29.390 15.810 27.859 1.00 81.31 110 ASN A O 1
ATOM 857 N N . HIS A 1 111 ? -28.837 15.385 25.721 1.00 77.19 111 HIS A N 1
ATOM 858 C CA . HIS A 1 111 ? -27.419 15.653 25.866 1.00 77.19 111 HIS A CA 1
ATOM 859 C C . HIS A 1 111 ? -27.174 17.175 25.795 1.00 77.19 111 HIS A C 1
ATOM 861 O O . HIS A 1 111 ? -27.705 17.817 24.886 1.00 77.19 111 HIS A O 1
ATOM 867 N N . PRO A 1 112 ? -26.382 17.775 26.706 1.00 70.94 112 PRO A N 1
ATOM 868 C CA . PRO A 1 112 ? -26.194 19.226 26.754 1.00 70.94 112 PRO A CA 1
ATOM 869 C C . PRO A 1 112 ? -25.695 19.797 25.415 1.00 70.94 112 PRO A C 1
ATOM 871 O O . PRO A 1 112 ? -24.777 19.241 24.801 1.00 70.94 112 PRO A O 1
ATOM 874 N N . LEU A 1 113 ? -26.312 20.901 24.972 1.00 56.62 113 LEU A N 1
ATOM 875 C CA . LEU A 1 113 ? -26.078 21.553 23.670 1.00 56.62 113 LEU A CA 1
ATOM 876 C C . LEU A 1 113 ? -24.665 22.142 23.527 1.00 56.62 113 LEU A C 1
ATOM 878 O O . LEU A 1 113 ? -24.189 22.338 22.411 1.00 56.62 113 LEU A O 1
ATOM 882 N N . ASP A 1 114 ? -23.973 22.349 24.644 1.00 57.47 114 ASP A N 1
ATOM 883 C CA . ASP A 1 114 ? -22.641 22.958 24.728 1.00 57.47 114 ASP A CA 1
ATOM 884 C C . ASP A 1 114 ? -21.536 22.073 24.103 1.00 57.47 114 ASP A C 1
ATOM 886 O O . ASP A 1 114 ? -20.400 22.504 23.931 1.00 57.47 114 ASP A O 1
ATOM 890 N N . HIS A 1 115 ? -21.877 20.838 23.721 1.00 53.94 115 HIS A N 1
ATOM 891 C CA . HIS A 1 115 ? -21.001 19.846 23.086 1.00 53.94 115 HIS A CA 1
ATOM 892 C C . HIS A 1 115 ? -21.251 19.684 21.575 1.00 53.94 115 HIS A C 1
ATOM 894 O O . HIS A 1 115 ? -20.909 18.641 21.014 1.00 53.94 115 HIS A O 1
ATOM 900 N N . GLY A 1 116 ? -21.879 20.683 20.940 1.00 49.66 116 GLY A N 1
ATOM 901 C CA . GLY A 1 116 ? -22.488 20.625 19.602 1.00 49.66 116 GLY A CA 1
ATOM 902 C C . GLY A 1 116 ? -21.700 19.892 18.508 1.00 49.66 116 GLY A C 1
ATOM 903 O O . GLY A 1 116 ? -22.313 19.164 17.728 1.00 49.66 116 GLY A O 1
ATOM 904 N N . ASP A 1 117 ? -20.368 19.987 18.510 1.00 49.91 117 ASP A N 1
ATOM 905 C CA . ASP A 1 117 ? -19.510 19.417 17.459 1.00 49.91 117 ASP A CA 1
ATOM 906 C C . ASP A 1 117 ? -18.855 18.064 17.821 1.00 49.91 117 ASP A C 1
ATOM 908 O O . ASP A 1 117 ? -18.231 17.432 16.975 1.00 49.91 117 ASP A O 1
ATOM 912 N N . GLY A 1 118 ? -19.000 17.570 19.059 1.00 52.84 118 GLY A N 1
ATOM 913 C CA . GLY A 1 118 ? -18.362 16.323 19.524 1.00 52.84 118 GLY A CA 1
ATOM 914 C C . GLY A 1 118 ? -19.298 15.129 19.648 1.00 52.84 118 GLY A C 1
ATOM 915 O O . GLY A 1 118 ? -18.987 14.174 20.357 1.00 52.84 118 GLY A O 1
ATOM 916 N N . ILE A 1 119 ? -20.464 15.169 19.011 1.00 55.78 119 ILE A N 1
ATOM 917 C CA . ILE A 1 119 ? -21.383 14.031 18.972 1.00 55.78 119 ILE A CA 1
ATOM 918 C C . ILE A 1 119 ? -21.082 13.227 17.709 1.00 55.78 119 ILE A C 1
ATOM 920 O O . ILE A 1 119 ? -21.486 13.610 16.613 1.00 55.78 119 ILE A O 1
ATOM 924 N N . SER A 1 120 ? -20.381 12.105 17.864 1.00 44.59 120 SER A N 1
ATOM 925 C CA . SER A 1 120 ? -20.078 11.205 16.752 1.00 44.59 120 SER A CA 1
ATOM 926 C C . SER A 1 120 ? -21.165 10.143 16.627 1.00 44.59 120 SER A C 1
ATOM 928 O O . SER A 1 120 ? -21.635 9.609 17.634 1.00 44.59 120 SER A O 1
ATOM 930 N N . LEU A 1 121 ? -21.582 9.817 15.403 1.00 41.16 121 LEU A N 1
ATOM 931 C CA . LEU A 1 121 ? -22.409 8.636 15.157 1.00 41.16 121 LEU A CA 1
ATOM 932 C C . LEU A 1 121 ? -21.600 7.379 15.549 1.00 41.16 121 LEU A C 1
ATOM 934 O O . LEU A 1 121 ? -20.494 7.170 15.062 1.00 41.16 121 LEU A O 1
ATOM 938 N N . LEU A 1 122 ? -22.155 6.530 16.418 1.00 46.22 122 LEU A N 1
ATOM 939 C CA . LEU A 1 122 ? -21.724 5.135 16.585 1.00 46.22 122 LEU A CA 1
ATOM 940 C C . LEU A 1 122 ? -22.107 4.293 15.368 1.00 46.22 122 LEU A C 1
ATOM 942 O O . LEU A 1 122 ? -21.500 3.247 15.141 1.00 46.22 122 LEU A O 1
ATOM 946 N N . ALA A 1 123 ? -23.110 4.721 14.592 1.00 39.41 123 ALA A N 1
ATOM 947 C CA . ALA A 1 123 ? -23.342 4.110 13.294 1.00 39.41 123 ALA A CA 1
ATOM 948 C C . ALA A 1 123 ? -22.145 4.433 12.382 1.00 39.41 123 ALA A C 1
ATOM 950 O O . ALA A 1 123 ? -21.680 5.571 12.342 1.00 39.41 123 ALA A O 1
ATOM 951 N N . PRO A 1 124 ? -21.602 3.424 11.697 1.00 36.47 124 PRO A N 1
ATOM 952 C CA . PRO A 1 124 ? -20.284 3.512 11.102 1.00 36.47 124 PRO A CA 1
ATOM 953 C C . PRO A 1 124 ? -20.270 4.623 10.048 1.00 36.47 124 PRO A C 1
ATOM 955 O O . PRO A 1 124 ? -20.976 4.515 9.047 1.00 36.47 124 PRO A O 1
ATOM 958 N N . LEU A 1 125 ? -19.408 5.636 10.212 1.00 33.66 125 LEU A N 1
ATOM 959 C CA . LEU A 1 125 ? -18.681 6.136 9.047 1.00 33.66 125 LEU A CA 1
ATOM 960 C C . LEU A 1 125 ? -17.983 4.900 8.488 1.00 33.66 125 LEU A C 1
ATOM 962 O O . LEU A 1 125 ? -17.141 4.296 9.156 1.00 33.66 125 LEU A O 1
ATOM 966 N N . ARG A 1 126 ? -18.470 4.417 7.346 1.00 40.38 126 ARG A N 1
ATOM 967 C CA . ARG A 1 126 ? -18.043 3.146 6.765 1.00 40.38 126 ARG A CA 1
ATOM 968 C C . ARG A 1 126 ? -16.691 3.313 6.104 1.00 40.38 126 ARG A C 1
ATOM 970 O O . ARG A 1 126 ? -16.567 3.166 4.899 1.00 40.38 126 ARG A O 1
ATOM 977 N N . ASP A 1 127 ? -15.671 3.593 6.893 1.00 35.78 127 ASP A N 1
ATOM 978 C CA . ASP A 1 127 ? -14.305 3.451 6.427 1.00 35.78 127 ASP A CA 1
ATOM 979 C C . ASP A 1 127 ? -14.029 1.950 6.341 1.00 35.78 127 ASP A C 1
ATOM 981 O O . ASP A 1 127 ? -13.772 1.271 7.338 1.00 35.78 127 ASP A O 1
ATOM 985 N N . ILE A 1 128 ? -14.164 1.402 5.136 1.00 39.53 128 ILE A N 1
ATOM 986 C CA . ILE A 1 128 ? -13.835 0.008 4.880 1.00 39.53 128 ILE A CA 1
ATOM 987 C C . ILE A 1 128 ? -12.330 -0.071 4.672 1.00 39.53 128 ILE A C 1
ATOM 989 O O . ILE A 1 128 ? -11.779 0.530 3.754 1.00 39.53 128 ILE A O 1
ATOM 993 N N . GLN A 1 129 ? -11.669 -0.812 5.559 1.00 37.47 129 GLN A N 1
ATOM 994 C CA . GLN A 1 129 ? -10.237 -1.050 5.497 1.00 37.47 129 GLN A CA 1
ATOM 995 C C . GLN A 1 129 ? -9.951 -2.360 4.765 1.00 37.47 129 GLN A C 1
ATOM 997 O O . GLN A 1 129 ? -10.330 -3.431 5.237 1.00 37.47 129 GLN A O 1
ATOM 1002 N N . LEU A 1 130 ? -9.282 -2.277 3.613 1.00 33.91 130 LEU A N 1
ATOM 1003 C CA . LEU A 1 130 ? -8.829 -3.447 2.852 1.00 33.91 130 LEU A CA 1
ATOM 1004 C C . LEU A 1 130 ? -7.341 -3.703 3.105 1.00 33.91 130 LEU A C 1
ATOM 1006 O O . LEU A 1 130 ? -6.565 -2.760 3.260 1.00 33.91 130 LEU A O 1
ATOM 1010 N N . TYR A 1 131 ? -6.951 -4.977 3.114 1.00 38.69 131 TYR A N 1
ATOM 1011 C CA . TYR A 1 131 ? -5.567 -5.433 3.255 1.00 38.69 131 TYR A CA 1
ATOM 1012 C C . TYR A 1 131 ? -5.079 -5.951 1.891 1.00 38.69 131 TYR A C 1
ATOM 1014 O O . TYR A 1 131 ? -5.679 -6.870 1.340 1.00 38.69 131 TYR A O 1
ATOM 1022 N N . GLY A 1 132 ? -4.027 -5.353 1.319 1.00 27.92 132 GLY A N 1
ATOM 1023 C CA . GLY A 1 132 ? -3.477 -5.739 0.007 1.00 27.92 132 GLY A CA 1
ATOM 1024 C C . GLY A 1 132 ? -2.240 -6.642 0.103 1.00 27.92 132 GLY A C 1
ATOM 1025 O O . GLY A 1 132 ? -1.426 -6.487 1.013 1.00 27.92 132 GLY A O 1
ATOM 1026 N N . ALA A 1 133 ? -2.075 -7.560 -0.856 1.00 30.39 133 ALA A N 1
ATOM 1027 C CA . ALA A 1 133 ? -0.872 -8.382 -1.014 1.00 30.39 133 ALA A CA 1
ATOM 1028 C C . ALA A 1 133 ? 0.287 -7.573 -1.636 1.00 30.39 133 ALA A C 1
ATOM 1030 O O . ALA A 1 133 ? 0.078 -6.761 -2.538 1.00 30.39 133 ALA A O 1
ATOM 1031 N N . GLN A 1 134 ? 1.518 -7.783 -1.152 1.00 29.97 134 GLN A N 1
ATOM 1032 C CA . GLN A 1 134 ? 2.712 -7.090 -1.650 1.00 29.97 134 GLN A CA 1
ATOM 1033 C C . GLN A 1 134 ? 3.116 -7.591 -3.047 1.00 29.97 134 GLN A C 1
ATOM 1035 O O . GLN A 1 134 ? 3.292 -8.789 -3.252 1.00 29.97 134 GLN A O 1
ATOM 1040 N N . VAL A 1 135 ? 3.317 -6.661 -3.985 1.00 28.91 135 VAL A N 1
ATOM 1041 C CA . VAL A 1 135 ? 3.936 -6.908 -5.298 1.00 28.91 135 VAL A CA 1
ATOM 1042 C C . VAL A 1 135 ? 5.438 -6.628 -5.190 1.00 28.91 135 VAL A C 1
ATOM 1044 O O . VAL A 1 135 ? 5.841 -5.533 -4.791 1.00 28.91 135 VAL A O 1
ATOM 1047 N N . GLU A 1 136 ? 6.267 -7.614 -5.536 1.00 29.83 136 GLU A N 1
ATOM 1048 C CA . GLU A 1 136 ? 7.730 -7.502 -5.570 1.00 29.83 136 GLU A CA 1
ATOM 1049 C C . GLU A 1 136 ? 8.183 -6.445 -6.596 1.00 29.83 136 GLU A C 1
ATOM 1051 O O . GLU A 1 136 ? 7.829 -6.507 -7.775 1.00 29.83 136 GLU A O 1
ATOM 1056 N N . LYS A 1 137 ? 8.993 -5.471 -6.160 1.00 29.89 137 LYS A N 1
ATOM 1057 C CA . LYS A 1 137 ? 9.679 -4.524 -7.053 1.00 29.89 137 LYS A CA 1
ATOM 1058 C C . LYS A 1 137 ? 11.064 -5.052 -7.430 1.00 29.89 137 LYS A C 1
ATOM 1060 O O . LYS A 1 137 ? 11.844 -5.432 -6.562 1.00 29.89 137 LYS A O 1
ATOM 1065 N N . LEU A 1 138 ? 11.349 -5.016 -8.734 1.00 27.39 138 LEU A N 1
ATOM 1066 C CA . LEU A 1 138 ? 12.663 -5.232 -9.341 1.00 27.39 138 LEU A CA 1
ATOM 1067 C C . LEU A 1 138 ? 13.676 -4.174 -8.874 1.00 27.39 138 LEU A C 1
ATOM 1069 O O . LEU A 1 138 ? 13.428 -2.974 -9.000 1.00 27.39 138 LEU A O 1
ATOM 1073 N N . ASP A 1 139 ? 14.843 -4.641 -8.436 1.00 28.75 139 ASP A N 1
ATOM 1074 C CA . ASP A 1 139 ? 16.044 -3.838 -8.206 1.00 28.75 139 ASP A CA 1
ATOM 1075 C C . ASP A 1 139 ? 16.742 -3.511 -9.536 1.00 28.75 139 ASP A C 1
ATOM 1077 O O . ASP A 1 139 ? 17.098 -4.406 -10.305 1.00 28.75 139 ASP A O 1
ATOM 1081 N N . VAL A 1 140 ? 17.012 -2.225 -9.773 1.00 28.64 140 VAL A N 1
ATOM 1082 C CA . VAL A 1 140 ? 17.994 -1.771 -10.766 1.00 28.64 140 VAL A CA 1
ATOM 1083 C C . VAL A 1 140 ? 19.124 -1.095 -10.004 1.00 28.64 140 VAL A C 1
ATOM 1085 O O . VAL A 1 140 ? 19.020 0.059 -9.597 1.00 28.64 140 VAL A O 1
ATOM 1088 N N . THR A 1 141 ? 20.222 -1.820 -9.817 1.00 30.80 141 THR A N 1
ATOM 1089 C CA . THR A 1 141 ? 21.506 -1.249 -9.410 1.00 30.80 141 THR A CA 1
ATOM 1090 C C . THR A 1 141 ? 22.523 -1.463 -10.520 1.00 30.80 141 THR A C 1
ATOM 1092 O O . THR A 1 141 ? 22.833 -2.594 -10.872 1.00 30.80 141 THR A O 1
ATOM 1095 N N . THR A 1 142 ? 23.103 -0.370 -11.014 1.00 31.88 142 THR A N 1
ATOM 1096 C CA . THR A 1 142 ? 24.505 -0.351 -11.451 1.00 31.88 142 THR A CA 1
ATOM 1097 C C . THR A 1 142 ? 25.076 1.045 -11.245 1.00 31.88 142 THR A C 1
ATOM 1099 O O . THR A 1 142 ? 24.628 2.015 -11.852 1.00 31.88 142 THR A O 1
ATOM 1102 N N . ASN A 1 143 ? 26.079 1.102 -10.372 1.00 34.28 143 ASN A N 1
ATOM 1103 C CA . ASN A 1 143 ? 27.016 2.204 -10.196 1.00 34.28 143 ASN A CA 1
ATOM 1104 C C . ASN A 1 143 ? 27.901 2.372 -11.441 1.00 34.28 143 ASN A C 1
ATOM 1106 O O . ASN A 1 143 ? 28.183 1.388 -12.121 1.00 34.28 143 ASN A O 1
ATOM 1110 N N . ASN A 1 144 ? 28.444 3.576 -11.642 1.00 33.34 144 ASN A N 1
ATOM 1111 C CA . ASN A 1 144 ? 29.897 3.749 -11.740 1.00 33.34 144 ASN A CA 1
ATOM 1112 C C . ASN A 1 144 ? 30.305 5.203 -11.465 1.00 33.34 144 ASN A C 1
ATOM 1114 O O . ASN A 1 144 ? 29.766 6.146 -12.042 1.00 33.34 144 ASN A O 1
ATOM 1118 N N . ALA A 1 145 ? 31.269 5.339 -10.556 1.00 34.88 145 ALA A N 1
ATOM 1119 C CA . ALA A 1 145 ? 31.980 6.564 -10.235 1.00 34.88 145 ALA A CA 1
ATOM 1120 C C . ALA A 1 145 ? 32.944 6.925 -11.376 1.00 34.88 145 ALA A C 1
ATOM 1122 O O . ALA A 1 145 ? 33.601 6.047 -11.934 1.00 34.88 145 ALA A O 1
ATOM 1123 N N . ILE A 1 146 ? 33.029 8.213 -11.709 1.00 34.34 146 ILE A N 1
ATOM 1124 C CA . ILE A 1 146 ? 34.034 8.762 -12.623 1.00 34.34 146 ILE A CA 1
ATOM 1125 C C . ILE A 1 146 ? 34.937 9.673 -11.794 1.00 34.34 146 ILE A C 1
ATOM 1127 O O . ILE A 1 146 ? 34.489 10.701 -11.287 1.00 34.34 146 ILE A O 1
ATOM 1131 N N . ASP A 1 147 ? 36.192 9.249 -11.654 1.00 33.91 147 ASP A N 1
ATOM 1132 C CA . ASP A 1 147 ? 37.289 10.011 -11.066 1.00 33.91 147 ASP A CA 1
ATOM 1133 C C . ASP A 1 147 ? 37.658 11.219 -11.938 1.00 33.91 147 ASP A C 1
ATOM 1135 O O . ASP A 1 147 ? 37.789 11.124 -13.161 1.00 33.91 147 ASP A O 1
ATOM 1139 N N . ASN A 1 148 ? 37.877 12.359 -11.282 1.00 34.34 148 ASN A N 1
ATOM 1140 C CA . ASN A 1 148 ? 38.438 13.567 -11.877 1.00 34.34 148 ASN A CA 1
ATOM 1141 C C . ASN A 1 148 ? 39.966 13.442 -11.946 1.00 34.34 148 ASN A C 1
ATOM 1143 O O . ASN A 1 148 ? 40.631 13.403 -10.913 1.00 34.34 148 ASN A O 1
ATOM 1147 N N . THR A 1 149 ? 40.533 13.428 -13.153 1.00 34.84 149 THR A N 1
ATOM 1148 C CA . THR A 1 149 ? 41.979 13.597 -13.371 1.00 34.84 149 THR A CA 1
ATOM 1149 C C . THR A 1 149 ? 42.236 14.834 -14.227 1.00 34.84 149 THR A C 1
ATOM 1151 O O . THR A 1 149 ? 41.823 14.913 -15.386 1.00 34.84 149 THR A O 1
ATOM 1154 N N . ASP A 1 150 ? 42.911 15.812 -13.624 1.00 33.25 150 ASP A N 1
ATOM 1155 C CA . ASP A 1 150 ? 43.323 17.076 -14.231 1.00 33.25 150 ASP A CA 1
ATOM 1156 C C . ASP A 1 150 ? 44.364 16.871 -15.344 1.00 33.25 150 ASP A C 1
ATOM 1158 O O . ASP A 1 150 ? 45.344 16.140 -15.191 1.00 33.25 150 ASP A O 1
ATOM 1162 N N . CYS A 1 151 ? 44.168 17.552 -16.477 1.00 35.41 151 CYS A N 1
ATOM 1163 C CA . CYS A 1 151 ? 45.070 17.523 -17.629 1.00 35.41 151 CYS A CA 1
ATOM 1164 C C . CYS A 1 151 ? 46.002 18.742 -17.639 1.00 35.41 151 CYS A C 1
ATOM 1166 O O . CYS A 1 151 ? 45.635 19.824 -18.101 1.00 35.41 151 CYS A O 1
ATOM 1168 N N . SER A 1 152 ? 47.240 18.530 -17.199 1.00 33.72 152 SER A N 1
ATOM 1169 C CA . SER A 1 152 ? 48.374 19.430 -17.424 1.00 33.72 152 SER A CA 1
ATOM 1170 C C . SER A 1 152 ? 48.902 19.273 -18.856 1.00 33.72 152 SER A C 1
ATOM 1172 O O . SER A 1 152 ? 49.233 18.172 -19.292 1.00 33.72 152 SER A O 1
ATOM 1174 N N . LEU A 1 153 ? 49.013 20.382 -19.588 1.00 46.19 153 LEU A N 1
ATOM 1175 C CA . LEU A 1 153 ? 49.611 20.454 -20.925 1.00 46.19 153 LEU A CA 1
ATOM 1176 C C . LEU A 1 153 ? 51.135 20.250 -20.857 1.00 46.19 153 LEU A C 1
ATOM 1178 O O . LEU A 1 153 ? 51.859 21.132 -20.400 1.00 46.19 153 LEU A O 1
ATOM 1182 N N . GLY A 1 154 ? 51.615 19.105 -21.351 1.00 36.72 154 GLY A N 1
ATOM 1183 C CA . GLY A 1 154 ? 53.036 18.780 -21.492 1.00 36.72 154 GLY A CA 1
ATOM 1184 C C . GLY A 1 154 ? 53.366 18.190 -22.869 1.00 36.72 154 GLY A C 1
ATOM 1185 O O . GLY A 1 154 ? 52.819 17.172 -23.269 1.00 36.72 154 GLY A O 1
ATOM 1186 N N . SER A 1 155 ? 54.248 18.895 -23.575 1.00 41.44 155 SER A N 1
ATOM 1187 C CA . SER A 1 155 ? 55.074 18.583 -24.751 1.00 41.44 155 SER A CA 1
ATOM 1188 C C . SER A 1 155 ? 54.878 17.274 -25.544 1.00 41.44 155 SER A C 1
ATOM 1190 O O . SER A 1 155 ? 55.063 16.154 -25.082 1.00 41.44 155 SER A O 1
ATOM 1192 N N . SER A 1 156 ? 54.659 17.491 -26.840 1.00 48.03 156 SER A N 1
ATOM 1193 C CA . SER A 1 156 ? 54.579 16.571 -27.974 1.00 48.03 156 SER A CA 1
ATOM 1194 C C . SER A 1 156 ? 55.750 15.584 -28.130 1.00 48.03 156 SER A C 1
ATOM 1196 O O . SER A 1 156 ? 56.841 15.993 -28.519 1.00 48.03 156 SER A O 1
ATOM 1198 N N . SER A 1 157 ? 55.502 14.283 -27.932 1.00 42.72 157 SER A N 1
ATOM 1199 C CA . SER A 1 157 ? 56.152 13.167 -28.664 1.00 42.72 157 SER A CA 1
ATOM 1200 C C . SER A 1 157 ? 55.570 11.790 -28.280 1.00 42.72 157 SER A C 1
ATOM 1202 O O . SER A 1 157 ? 56.284 10.886 -27.867 1.00 42.72 157 SER A O 1
ATOM 1204 N N . GLY A 1 158 ? 54.252 11.602 -28.418 1.00 44.66 158 GLY A N 1
ATOM 1205 C CA . GLY A 1 158 ? 53.637 10.303 -28.109 1.00 44.66 158 GLY A CA 1
ATOM 1206 C C . GLY A 1 158 ? 52.140 10.224 -28.385 1.00 44.66 158 GLY A C 1
ATOM 1207 O O . GLY A 1 158 ? 51.379 9.883 -27.492 1.00 44.66 158 GLY A O 1
ATOM 1208 N N . PHE A 1 159 ? 51.685 10.548 -29.600 1.00 52.03 159 PHE A N 1
ATOM 1209 C CA . PHE A 1 159 ? 50.246 10.536 -29.923 1.00 52.03 159 PHE A CA 1
ATOM 1210 C C . PHE A 1 159 ? 49.603 9.137 -29.792 1.00 52.03 159 PHE A C 1
ATOM 1212 O O . PHE A 1 159 ? 48.421 9.032 -29.488 1.00 52.03 159 PHE A O 1
ATOM 1219 N N . LEU A 1 160 ? 50.390 8.064 -29.942 1.00 51.34 160 LEU A N 1
ATOM 1220 C CA . LEU A 1 160 ? 49.942 6.680 -29.727 1.00 51.34 160 LEU A CA 1
ATOM 1221 C C . LEU A 1 160 ? 50.050 6.209 -28.264 1.00 51.34 160 LEU A C 1
ATOM 1223 O O . LEU A 1 160 ? 49.520 5.159 -27.937 1.00 51.34 160 LEU A O 1
ATOM 1227 N N . GLY A 1 161 ? 50.689 6.976 -27.373 1.00 54.09 161 GLY A N 1
ATOM 1228 C CA . GLY A 1 161 ? 50.803 6.625 -25.950 1.00 54.09 161 GLY A CA 1
ATOM 1229 C C . GLY A 1 161 ? 49.593 7.030 -25.101 1.00 54.09 161 GLY A C 1
ATOM 1230 O O . GLY A 1 161 ? 49.551 6.715 -23.917 1.00 54.09 161 GLY A O 1
ATOM 1231 N N . SER A 1 162 ? 48.628 7.759 -25.675 1.00 53.38 162 SER A N 1
ATOM 1232 C CA . SER A 1 162 ? 47.475 8.317 -24.944 1.00 53.38 162 SER A CA 1
ATOM 1233 C C . SER A 1 162 ? 46.115 7.874 -25.479 1.00 53.38 162 SER A C 1
ATOM 1235 O O . SER A 1 162 ? 45.091 8.216 -24.888 1.00 53.38 162 SER A O 1
ATOM 1237 N N . ILE A 1 163 ? 46.071 7.112 -26.575 1.00 57.62 163 ILE A N 1
ATOM 1238 C CA . ILE A 1 163 ? 44.874 6.332 -26.884 1.00 57.62 163 ILE A CA 1
ATOM 1239 C C . ILE A 1 163 ? 44.922 5.195 -25.868 1.00 57.62 163 ILE A C 1
ATOM 1241 O O . ILE A 1 163 ? 45.840 4.382 -25.922 1.00 57.62 163 ILE A O 1
ATOM 1245 N N . GLY A 1 164 ? 44.025 5.216 -24.876 1.00 59.41 164 GLY A N 1
ATOM 1246 C CA . GLY A 1 164 ? 43.956 4.159 -23.865 1.00 59.41 164 GLY A CA 1
ATOM 1247 C C . GLY A 1 164 ? 43.939 2.783 -24.529 1.00 59.41 164 GLY A C 1
ATOM 1248 O O . GLY A 1 164 ? 43.584 2.677 -25.701 1.00 59.41 164 GLY A O 1
ATOM 1249 N N . GLU A 1 165 ? 44.303 1.736 -23.788 1.00 75.62 165 GLU A N 1
ATOM 1250 C CA . GLU A 1 165 ? 44.496 0.375 -24.322 1.00 75.62 165 GLU A CA 1
ATOM 1251 C C . GLU A 1 165 ? 43.313 -0.150 -25.158 1.00 75.62 165 GLU A C 1
ATOM 1253 O O . GLU A 1 165 ? 43.478 -1.111 -25.890 1.00 75.62 165 GLU A O 1
ATOM 1258 N N . ASN A 1 166 ? 42.145 0.495 -25.117 1.00 80.75 166 ASN A N 1
ATOM 1259 C CA . ASN A 1 166 ? 40.929 0.116 -25.812 1.00 80.75 166 ASN A CA 1
ATOM 1260 C C . ASN A 1 166 ? 40.489 1.142 -26.868 1.00 80.75 166 ASN A C 1
ATOM 1262 O O . ASN A 1 166 ? 40.466 2.352 -26.638 1.00 80.75 166 ASN A O 1
ATOM 1266 N N . CYS A 1 167 ? 40.027 0.643 -28.016 1.00 82.00 167 CYS A N 1
ATOM 1267 C CA . CYS A 1 167 ? 39.434 1.456 -29.071 1.00 82.00 167 CYS A CA 1
ATOM 1268 C C . CYS A 1 167 ? 38.227 2.255 -28.542 1.00 82.00 167 CYS A C 1
ATOM 1270 O O . CYS A 1 167 ? 37.280 1.641 -28.050 1.00 82.00 167 CYS A O 1
ATOM 1272 N N . PRO A 1 168 ? 38.150 3.583 -28.738 1.00 77.38 168 PRO A N 1
ATOM 1273 C CA . PRO A 1 168 ? 37.025 4.383 -28.243 1.00 77.38 168 PRO A CA 1
ATOM 1274 C C . PRO A 1 168 ? 35.686 4.071 -28.935 1.00 77.38 168 PRO A C 1
ATOM 1276 O O . PRO A 1 168 ? 34.639 4.468 -28.439 1.00 77.38 168 PRO A O 1
ATOM 1279 N N . MET A 1 169 ? 35.703 3.368 -30.075 1.00 82.12 169 MET A N 1
ATOM 1280 C CA . MET A 1 169 ? 34.489 3.009 -30.821 1.00 82.12 169 MET A CA 1
ATOM 1281 C C . MET A 1 169 ? 33.888 1.665 -30.402 1.00 82.12 169 MET A C 1
ATOM 1283 O O . MET A 1 169 ? 32.687 1.471 -30.542 1.00 82.12 169 MET A O 1
ATOM 1287 N N . CYS A 1 170 ? 34.710 0.718 -29.945 1.00 85.38 170 CYS A N 1
ATOM 1288 C CA . CYS A 1 170 ? 34.260 -0.656 -29.675 1.00 85.38 170 CYS A CA 1
ATOM 1289 C C . CYS A 1 170 ? 34.818 -1.266 -28.383 1.00 85.38 170 CYS A C 1
ATOM 1291 O O . CYS A 1 170 ? 34.471 -2.391 -28.046 1.00 85.38 170 CYS A O 1
ATOM 1293 N N . GLY A 1 171 ? 35.660 -0.538 -27.649 1.00 81.94 171 GLY A N 1
ATOM 1294 C CA . GLY A 1 171 ? 36.170 -0.940 -26.340 1.00 81.94 171 GLY A CA 1
ATOM 1295 C C . GLY A 1 171 ? 37.234 -2.039 -26.359 1.00 81.94 171 GLY A C 1
ATOM 1296 O O . GLY A 1 171 ? 37.654 -2.461 -25.290 1.00 81.94 171 GLY A O 1
ATOM 1297 N N . THR A 1 172 ? 37.686 -2.500 -27.527 1.00 86.81 172 THR A N 1
ATOM 1298 C CA . THR A 1 172 ? 38.686 -3.575 -27.654 1.00 86.81 172 THR A CA 1
ATOM 1299 C C . THR A 1 172 ? 40.055 -3.041 -28.069 1.00 86.81 172 THR A C 1
ATOM 1301 O O . THR A 1 172 ? 40.140 -2.112 -28.873 1.00 86.81 172 THR A O 1
ATOM 1304 N N . ASN A 1 173 ? 41.117 -3.671 -27.574 1.00 82.75 173 ASN A N 1
ATOM 1305 C CA . ASN A 1 173 ? 42.516 -3.308 -27.825 1.00 82.75 173 ASN A CA 1
ATOM 1306 C C . ASN A 1 173 ? 43.067 -3.742 -29.195 1.00 82.75 173 ASN A C 1
ATOM 1308 O O . ASN A 1 173 ? 44.012 -3.145 -29.695 1.00 82.75 173 ASN A O 1
ATOM 1312 N N . SER A 1 174 ? 42.454 -4.739 -29.834 1.00 87.44 174 SER A N 1
ATOM 1313 C CA . SER A 1 174 ? 42.761 -5.165 -31.201 1.00 87.44 174 SER A CA 1
ATOM 1314 C C . SER A 1 174 ? 41.469 -5.190 -32.006 1.00 87.44 174 SER A C 1
ATOM 1316 O O . SER A 1 174 ? 40.596 -6.030 -31.791 1.00 87.44 174 SER A O 1
ATOM 1318 N N . CYS A 1 175 ? 41.300 -4.211 -32.891 1.00 87.00 175 CYS A N 1
ATOM 1319 C CA . CYS A 1 175 ? 40.137 -4.138 -33.766 1.00 87.00 175 CYS A CA 1
ATOM 1320 C C . CYS A 1 175 ? 40.479 -3.426 -35.078 1.00 87.00 175 CYS A C 1
ATOM 1322 O O . CYS A 1 175 ? 41.418 -2.625 -35.111 1.00 87.00 175 CYS A O 1
ATOM 1324 N N . PRO A 1 176 ? 39.642 -3.591 -36.120 1.00 88.75 176 PRO A N 1
ATOM 1325 C CA . PRO A 1 176 ? 39.871 -2.964 -37.420 1.00 88.75 176 PRO A CA 1
ATOM 1326 C C . PRO A 1 176 ? 40.035 -1.436 -37.367 1.00 88.75 176 PRO A C 1
ATOM 1328 O O . PRO A 1 176 ? 40.696 -0.857 -38.223 1.00 88.75 176 PRO A O 1
ATOM 1331 N N . HIS A 1 177 ? 39.443 -0.758 -36.377 1.00 84.94 177 HIS A N 1
ATOM 1332 C CA . HIS A 1 177 ? 39.562 0.694 -36.227 1.00 84.94 177 HIS A CA 1
ATOM 1333 C C . HIS A 1 177 ? 40.971 1.128 -35.807 1.00 84.94 177 HIS A C 1
ATOM 1335 O O . HIS A 1 177 ? 41.485 2.108 -36.344 1.00 84.94 177 HIS A O 1
ATOM 1341 N N . ILE A 1 178 ? 41.583 0.408 -34.857 1.00 83.50 178 ILE A N 1
ATOM 1342 C CA . ILE A 1 178 ? 42.957 0.670 -34.407 1.00 83.50 178 ILE A CA 1
ATOM 1343 C C . ILE A 1 178 ? 43.921 0.325 -35.543 1.00 83.50 178 ILE A C 1
ATOM 1345 O O . ILE A 1 178 ? 44.730 1.175 -35.904 1.00 83.50 178 ILE A O 1
ATOM 1349 N N . ASP A 1 179 ? 43.742 -0.827 -36.199 1.00 86.12 179 ASP A N 1
ATOM 1350 C CA . ASP A 1 179 ? 44.585 -1.255 -37.324 1.00 86.12 179 ASP A CA 1
ATOM 1351 C C . ASP A 1 179 ? 44.626 -0.214 -38.455 1.00 86.12 179 ASP A C 1
ATOM 1353 O O . ASP A 1 179 ? 45.672 0.050 -39.050 1.00 86.12 179 ASP A O 1
ATOM 1357 N N . VAL A 1 180 ? 43.478 0.392 -38.785 1.00 86.81 180 VAL A N 1
ATOM 1358 C CA . VAL A 1 180 ? 43.400 1.448 -39.806 1.00 86.81 180 VAL A CA 1
ATOM 1359 C C . VAL A 1 180 ? 44.118 2.717 -39.347 1.00 86.81 180 VAL A C 1
ATOM 1361 O O . VAL A 1 180 ? 44.813 3.337 -40.150 1.00 86.81 180 VAL A O 1
ATOM 1364 N N . LEU A 1 181 ? 43.980 3.111 -38.079 1.00 83.00 181 LEU A N 1
ATOM 1365 C CA . LEU A 1 181 ? 44.665 4.286 -37.535 1.00 83.00 181 LEU A CA 1
ATOM 1366 C C . LEU A 1 181 ? 46.183 4.088 -37.504 1.00 83.00 181 LEU A C 1
ATOM 1368 O O . LEU A 1 181 ? 46.912 4.969 -37.954 1.00 83.00 181 LEU A O 1
ATOM 1372 N N . GLU A 1 182 ? 46.659 2.930 -37.049 1.00 84.75 182 GLU A N 1
ATOM 1373 C CA . GLU A 1 182 ? 48.081 2.579 -37.052 1.00 84.75 182 GLU A CA 1
ATOM 1374 C C . GLU A 1 182 ? 48.659 2.620 -38.470 1.00 84.75 182 GLU A C 1
ATOM 1376 O O . GLU A 1 182 ? 49.684 3.262 -38.697 1.00 84.75 182 GLU A O 1
ATOM 1381 N N . LYS A 1 183 ? 47.954 2.042 -39.453 1.00 85.25 183 LYS A N 1
ATOM 1382 C CA . LYS A 1 183 ? 48.353 2.091 -40.872 1.00 85.25 183 LYS A CA 1
ATOM 1383 C C . LYS A 1 183 ? 48.375 3.505 -41.452 1.00 85.25 183 LYS A C 1
ATOM 1385 O O . LYS A 1 183 ? 49.204 3.791 -42.306 1.00 85.25 183 LYS A O 1
ATOM 1390 N N . LEU A 1 184 ? 47.476 4.390 -41.017 1.00 82.31 184 LEU A N 1
ATOM 1391 C CA . LEU A 1 184 ? 47.462 5.794 -41.447 1.00 82.31 184 LEU A CA 1
ATOM 1392 C C . LEU A 1 184 ? 48.567 6.634 -40.787 1.00 82.31 184 LEU A C 1
ATOM 1394 O O . LEU A 1 184 ? 48.950 7.666 -41.341 1.00 82.31 184 LEU A O 1
ATOM 1398 N N . HIS A 1 185 ? 49.053 6.220 -39.614 1.00 78.06 185 HIS A N 1
ATOM 1399 C CA . HIS A 1 185 ? 50.145 6.873 -38.890 1.00 78.06 185 HIS A CA 1
ATOM 1400 C C . HIS A 1 185 ? 51.531 6.334 -39.258 1.00 78.06 185 HIS A C 1
ATOM 1402 O O . HIS A 1 185 ? 52.516 7.062 -39.111 1.00 78.06 185 HIS A O 1
ATOM 1408 N N . ALA A 1 186 ? 51.617 5.093 -39.740 1.00 81.50 186 ALA A N 1
ATOM 1409 C CA . ALA A 1 186 ? 52.849 4.530 -40.265 1.00 81.50 186 ALA A CA 1
ATOM 1410 C C . ALA A 1 186 ? 53.347 5.357 -41.469 1.00 81.50 186 ALA A C 1
ATOM 1412 O O . ALA A 1 186 ? 52.541 5.812 -42.289 1.00 81.50 186 ALA A O 1
ATOM 1413 N N . PRO A 1 187 ? 54.669 5.580 -41.604 1.00 78.44 187 PRO A N 1
ATOM 1414 C CA . PRO A 1 187 ? 55.209 6.158 -42.826 1.00 78.44 187 PRO A CA 1
ATOM 1415 C C . PRO A 1 187 ? 54.805 5.266 -44.009 1.00 78.44 187 PRO A C 1
ATOM 1417 O O . PRO A 1 187 ? 54.795 4.044 -43.855 1.00 78.44 187 PRO A O 1
ATOM 1420 N N . PRO A 1 188 ? 54.467 5.843 -45.177 1.00 76.56 188 PRO A N 1
ATOM 1421 C CA . PRO A 1 188 ? 54.098 5.045 -46.335 1.00 76.56 188 PRO A CA 1
ATOM 1422 C C . PRO A 1 188 ? 55.248 4.091 -46.645 1.00 76.56 188 PRO A C 1
ATOM 1424 O O . PRO A 1 188 ? 56.364 4.530 -46.937 1.00 76.56 188 PRO A O 1
ATOM 1427 N N . GLU A 1 189 ? 54.984 2.790 -46.537 1.00 74.25 189 GLU A N 1
ATOM 1428 C CA . GLU A 1 189 ? 55.941 1.777 -46.952 1.00 74.25 189 GLU A CA 1
ATOM 1429 C C . GLU A 1 189 ? 56.271 2.033 -48.423 1.00 74.25 189 GLU A C 1
ATOM 1431 O O . GLU A 1 189 ? 55.385 2.325 -49.234 1.00 74.25 189 GLU A O 1
ATOM 1436 N N . ALA A 1 190 ? 57.557 1.986 -48.770 1.00 66.50 190 ALA A N 1
ATOM 1437 C CA . ALA A 1 190 ? 57.983 2.075 -50.156 1.00 66.50 190 ALA A CA 1
ATOM 1438 C C . ALA A 1 190 ? 57.553 0.787 -50.871 1.00 66.50 190 ALA A C 1
ATOM 1440 O O . ALA A 1 190 ? 58.354 -0.126 -51.064 1.00 66.50 190 ALA A O 1
ATOM 1441 N N . GLU A 1 191 ? 56.272 0.692 -51.229 1.00 67.69 191 GLU A N 1
ATOM 1442 C CA . GLU A 1 191 ? 55.785 -0.362 -52.103 1.00 67.69 191 GLU A CA 1
ATOM 1443 C C . GLU A 1 191 ? 56.635 -0.360 -53.373 1.00 67.69 191 GLU A C 1
ATOM 1445 O O . GLU A 1 191 ? 56.948 0.696 -53.936 1.00 67.69 191 GLU A O 1
ATOM 1450 N N . GLY A 1 192 ? 57.023 -1.556 -53.823 1.00 75.69 192 GLY A N 1
ATOM 1451 C CA . GLY A 1 192 ? 57.852 -1.715 -55.008 1.00 75.69 192 GLY A CA 1
ATOM 1452 C C . GLY A 1 192 ? 57.257 -0.933 -56.178 1.00 75.69 192 GLY A C 1
ATOM 1453 O O . GLY A 1 192 ? 56.179 -1.265 -56.677 1.00 75.69 192 GLY A O 1
ATOM 1454 N N . THR A 1 193 ? 57.977 0.098 -56.629 1.00 84.19 193 THR A N 1
ATOM 1455 C CA . THR A 1 193 ? 57.608 0.952 -57.774 1.00 84.19 193 THR A CA 1
ATOM 1456 C C . THR A 1 193 ? 57.638 0.192 -59.101 1.00 84.19 193 THR A C 1
ATOM 1458 O O . THR A 1 193 ? 57.200 0.695 -60.137 1.00 84.19 193 THR A O 1
ATOM 1461 N N . LEU A 1 194 ? 58.142 -1.039 -59.065 1.00 89.94 194 LEU A N 1
ATOM 1462 C CA . LEU A 1 194 ? 58.318 -1.943 -60.182 1.00 89.94 194 LEU A CA 1
ATOM 1463 C C . LEU A 1 194 ? 57.255 -3.048 -60.169 1.00 89.94 194 LEU A C 1
ATOM 1465 O O . LEU A 1 194 ? 56.746 -3.443 -59.122 1.00 89.94 194 LEU A O 1
ATOM 1469 N N . CYS A 1 195 ? 56.907 -3.545 -61.352 1.00 88.12 195 CYS A N 1
ATOM 1470 C CA . CYS A 1 195 ? 55.970 -4.647 -61.514 1.00 88.12 195 CYS A CA 1
ATOM 1471 C C . CYS A 1 195 ? 56.522 -5.948 -60.912 1.00 88.12 195 CYS A C 1
ATOM 1473 O O . CYS A 1 195 ? 57.672 -6.308 -61.147 1.00 88.12 195 CYS A O 1
ATOM 1475 N N . GLU A 1 196 ? 55.673 -6.676 -60.188 1.00 87.69 196 GLU A N 1
ATOM 1476 C CA . GLU A 1 196 ? 56.014 -7.965 -59.569 1.00 87.69 196 GLU A CA 1
ATOM 1477 C C . GLU A 1 196 ? 55.971 -9.139 -60.563 1.00 87.69 196 GLU A C 1
ATOM 1479 O O . GLU A 1 196 ? 56.542 -10.197 -60.305 1.00 87.69 196 GLU A O 1
ATOM 1484 N N . PHE A 1 197 ? 55.334 -8.964 -61.727 1.00 86.44 197 PHE A N 1
ATOM 1485 C CA . PHE A 1 197 ? 55.274 -10.000 -62.756 1.00 86.44 197 PHE A CA 1
ATOM 1486 C C . PHE A 1 197 ? 56.599 -10.088 -63.515 1.00 86.44 197 PHE A C 1
ATOM 1488 O O . PHE A 1 197 ? 56.989 -9.173 -64.242 1.00 86.44 197 PHE A O 1
ATOM 1495 N N . SER A 1 198 ? 57.270 -11.232 -63.389 1.00 80.81 198 SER A N 1
ATOM 1496 C CA . SER A 1 198 ? 58.582 -11.506 -63.992 1.00 80.81 198 SER A CA 1
ATOM 1497 C C . SER A 1 198 ? 58.600 -11.424 -65.525 1.00 80.81 198 SER A C 1
ATOM 1499 O O . SER A 1 198 ? 59.663 -11.190 -66.105 1.00 80.81 198 SER A O 1
ATOM 1501 N N . SER A 1 199 ? 57.439 -11.574 -66.170 1.00 82.31 199 SER A N 1
ATOM 1502 C CA . SER A 1 199 ? 57.225 -11.431 -67.614 1.00 82.31 199 SER A CA 1
ATOM 1503 C C . SER A 1 199 ? 57.112 -9.975 -68.087 1.00 82.31 199 SER A C 1
ATOM 1505 O O . SER A 1 199 ? 57.239 -9.716 -69.280 1.00 82.31 199 SER A O 1
ATOM 1507 N N . HIS A 1 200 ? 56.895 -9.010 -67.188 1.00 85.31 200 HIS A N 1
ATOM 1508 C CA . HIS A 1 200 ? 56.707 -7.597 -67.531 1.00 85.31 200 HIS A CA 1
ATOM 1509 C C . HIS A 1 200 ? 58.015 -6.818 -67.376 1.00 85.31 200 HIS A C 1
ATOM 1511 O O . HIS A 1 200 ? 58.168 -5.996 -66.469 1.00 85.31 200 HIS A O 1
ATOM 1517 N N . LYS A 1 201 ? 58.967 -7.096 -68.270 1.00 85.50 201 LYS A N 1
ATOM 1518 C CA . LYS A 1 201 ? 60.285 -6.450 -68.316 1.00 85.50 201 LYS A CA 1
ATOM 1519 C C . LYS A 1 201 ? 60.419 -5.534 -69.533 1.00 85.50 201 LYS A C 1
ATOM 1521 O O . LYS A 1 201 ? 59.859 -5.818 -70.587 1.00 85.50 201 LYS A O 1
ATOM 1526 N N . GLY A 1 202 ? 61.157 -4.438 -69.378 1.00 82.56 202 GLY A N 1
ATOM 1527 C CA . GLY A 1 202 ? 61.557 -3.568 -70.481 1.00 82.56 202 GLY A CA 1
ATOM 1528 C C . GLY A 1 202 ? 62.602 -4.225 -71.387 1.00 82.56 202 GLY A C 1
ATOM 1529 O O . GLY A 1 202 ? 63.118 -5.305 -71.093 1.00 82.56 202 GLY A O 1
ATOM 1530 N N . CYS A 1 203 ? 62.953 -3.550 -72.485 1.00 79.06 203 CYS A N 1
ATOM 1531 C CA . CYS A 1 203 ? 63.987 -4.012 -73.422 1.00 79.06 203 CYS A CA 1
ATOM 1532 C C . CYS A 1 203 ? 65.380 -4.158 -72.773 1.00 79.06 203 CYS A C 1
ATOM 1534 O O . CYS A 1 203 ? 66.244 -4.837 -73.316 1.00 79.06 203 CYS A O 1
ATOM 1536 N N . ASP A 1 204 ? 65.591 -3.538 -71.611 1.00 80.75 204 ASP A N 1
ATOM 1537 C CA . ASP A 1 204 ? 66.788 -3.617 -70.770 1.00 80.75 204 ASP A CA 1
ATOM 1538 C C . ASP A 1 204 ? 66.743 -4.766 -69.738 1.00 80.75 204 ASP A C 1
ATOM 1540 O O . ASP A 1 204 ? 67.647 -4.903 -68.913 1.00 80.75 204 ASP A O 1
ATOM 1544 N N . GLY A 1 205 ? 65.685 -5.586 -69.751 1.00 81.69 205 GLY A N 1
ATOM 1545 C CA . GLY A 1 205 ? 65.491 -6.713 -68.838 1.00 81.69 205 GLY A CA 1
ATOM 1546 C C . GLY A 1 205 ? 65.040 -6.331 -67.422 1.00 81.69 205 GLY A C 1
ATOM 1547 O O . GLY A 1 205 ? 64.888 -7.223 -66.580 1.00 81.69 205 GLY A O 1
ATOM 1548 N N . ARG A 1 206 ? 64.799 -5.043 -67.136 1.00 85.50 206 ARG A N 1
ATOM 1549 C CA . ARG A 1 206 ? 64.327 -4.574 -65.821 1.00 85.50 206 ARG A CA 1
ATOM 1550 C C . ARG A 1 206 ? 62.799 -4.618 -65.741 1.00 85.50 206 ARG A C 1
ATOM 1552 O O . ARG A 1 206 ? 62.148 -4.363 -66.753 1.00 85.50 206 ARG A O 1
ATOM 1559 N N . PRO A 1 207 ? 62.190 -4.933 -64.581 1.00 87.44 207 PRO A N 1
ATOM 1560 C CA . PRO A 1 207 ? 60.736 -4.916 -64.460 1.00 87.44 207 PRO A CA 1
ATOM 1561 C C . PRO A 1 207 ? 60.170 -3.519 -64.746 1.00 87.44 207 PRO A C 1
ATOM 1563 O O . PRO A 1 207 ? 60.771 -2.508 -64.381 1.00 87.44 207 PRO A O 1
ATOM 1566 N N . LEU A 1 208 ? 59.018 -3.458 -65.411 1.00 88.88 208 LEU A N 1
ATOM 1567 C CA . LEU A 1 208 ? 58.406 -2.192 -65.813 1.00 88.88 208 LEU A CA 1
ATOM 1568 C C . LEU A 1 208 ? 57.879 -1.406 -64.599 1.00 88.88 208 LEU A C 1
ATOM 1570 O O . LEU A 1 208 ? 57.315 -2.013 -63.684 1.00 88.88 208 LEU A O 1
ATOM 1574 N N . PRO A 1 209 ? 57.974 -0.065 -64.598 1.00 90.69 209 PRO A N 1
ATOM 1575 C CA . PRO A 1 209 ? 57.419 0.758 -63.530 1.00 90.69 209 PRO A CA 1
ATOM 1576 C C . PRO A 1 209 ? 55.883 0.714 -63.509 1.00 90.69 209 PRO A C 1
ATOM 1578 O O . PRO A 1 209 ? 55.213 0.654 -64.551 1.00 90.69 209 PRO A O 1
ATOM 1581 N N . LYS A 1 210 ? 55.308 0.756 -62.304 1.00 91.62 210 LYS A N 1
ATOM 1582 C CA . LYS A 1 210 ? 53.864 0.891 -62.081 1.00 91.62 210 LYS A CA 1
ATOM 1583 C C . LYS A 1 210 ? 53.465 2.347 -62.356 1.00 91.62 210 LYS A C 1
ATOM 1585 O O . LYS A 1 210 ? 53.565 3.169 -61.461 1.00 91.62 210 LYS A O 1
ATOM 1590 N N . ASN A 1 211 ? 53.054 2.665 -63.588 1.00 91.44 211 ASN A N 1
ATOM 1591 C CA . ASN A 1 211 ? 52.701 4.031 -64.027 1.00 91.44 211 ASN A CA 1
ATOM 1592 C C . ASN A 1 211 ? 51.183 4.296 -64.112 1.00 91.44 211 ASN A C 1
ATOM 1594 O O . ASN A 1 211 ? 50.757 5.430 -64.347 1.00 91.44 211 ASN A O 1
ATOM 1598 N N . TYR A 1 212 ? 50.355 3.265 -63.941 1.00 90.88 212 TYR A N 1
ATOM 1599 C CA . TYR A 1 212 ? 48.899 3.349 -64.040 1.00 90.88 212 TYR A CA 1
ATO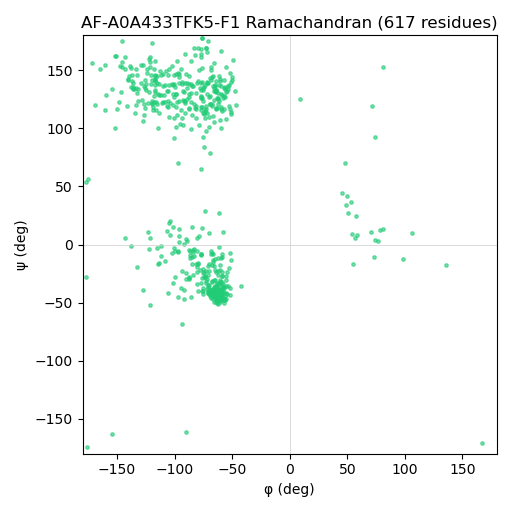M 1600 C C . TYR A 1 212 ? 48.248 2.900 -62.730 1.00 90.88 212 TYR A C 1
ATOM 1602 O O . TYR A 1 212 ? 48.838 2.156 -61.958 1.00 90.88 212 TYR A O 1
ATOM 1610 N N . PHE A 1 213 ? 47.019 3.331 -62.472 1.00 91.38 213 PHE A N 1
ATOM 1611 C CA . PHE A 1 213 ? 46.211 2.907 -61.334 1.00 91.38 213 PHE A CA 1
ATOM 1612 C C . PHE A 1 213 ? 44.931 2.257 -61.842 1.00 91.38 213 PHE A C 1
ATOM 1614 O O . PHE A 1 213 ? 44.177 2.871 -62.601 1.00 91.38 213 PHE A O 1
ATOM 1621 N N . CYS A 1 214 ? 44.690 1.015 -61.437 1.00 92.44 214 CYS A N 1
ATOM 1622 C CA . CYS A 1 214 ? 43.505 0.260 -61.819 1.00 92.44 214 CYS A CA 1
ATOM 1623 C C . CYS A 1 214 ? 42.349 0.606 -60.869 1.00 92.44 214 CYS A C 1
ATOM 1625 O O . CYS A 1 214 ? 42.387 0.209 -59.706 1.00 92.44 214 CYS A O 1
ATOM 1627 N N . LEU A 1 215 ? 41.307 1.299 -61.345 1.00 87.50 215 LEU A N 1
ATOM 1628 C CA . LEU A 1 215 ? 40.207 1.767 -60.485 1.00 87.50 215 LEU A CA 1
ATOM 1629 C C . LEU A 1 215 ? 39.411 0.621 -59.827 1.00 87.50 215 LEU A C 1
ATOM 1631 O O . LEU A 1 215 ? 39.207 0.695 -58.619 1.00 87.50 215 LEU A O 1
ATOM 1635 N N . PRO A 1 216 ? 39.025 -0.460 -60.540 1.00 89.69 216 PRO A N 1
ATOM 1636 C CA . PRO A 1 216 ? 38.288 -1.572 -59.928 1.00 89.69 216 PRO A CA 1
ATOM 1637 C C . PRO A 1 216 ? 39.084 -2.368 -58.885 1.00 89.69 216 PRO A C 1
ATOM 1639 O O . PRO A 1 216 ? 38.503 -2.903 -57.951 1.00 89.69 216 PRO A O 1
ATOM 1642 N N . CYS A 1 217 ? 40.411 -2.458 -59.036 1.00 88.88 217 CYS A N 1
ATOM 1643 C CA . CYS A 1 217 ? 41.276 -3.218 -58.122 1.00 88.88 217 CYS A CA 1
ATOM 1644 C C . CYS A 1 217 ? 41.939 -2.358 -57.046 1.00 88.88 217 CYS A C 1
ATOM 1646 O O . CYS A 1 217 ? 42.640 -2.905 -56.202 1.00 88.88 217 CYS A O 1
ATOM 1648 N N . TRP A 1 218 ? 41.781 -1.037 -57.127 1.00 88.19 218 TRP A N 1
ATOM 1649 C CA . TRP A 1 218 ? 42.355 -0.056 -56.212 1.00 88.19 218 TRP A CA 1
ATOM 1650 C C . TRP A 1 218 ? 43.863 -0.229 -55.942 1.00 88.19 218 TRP A C 1
ATOM 1652 O O . TRP A 1 218 ? 44.321 -0.105 -54.809 1.00 88.19 218 TRP A O 1
ATOM 1662 N N . LYS A 1 219 ? 44.650 -0.518 -56.990 1.00 89.31 219 LYS A N 1
ATOM 1663 C CA . LYS A 1 219 ? 46.107 -0.708 -56.878 1.00 89.31 219 LYS A CA 1
ATOM 1664 C C . LYS A 1 219 ? 46.896 -0.161 -58.078 1.00 89.31 219 LYS A C 1
ATOM 1666 O O . LYS A 1 219 ? 46.366 -0.141 -59.200 1.00 89.31 219 LYS A O 1
ATOM 1671 N N . PRO A 1 220 ? 48.156 0.270 -57.873 1.00 90.06 220 PRO A N 1
ATOM 1672 C CA . PRO A 1 220 ? 49.047 0.679 -58.954 1.00 90.06 220 PRO A CA 1
ATOM 1673 C C . PRO A 1 220 ? 49.505 -0.529 -59.794 1.00 90.06 220 PRO A C 1
ATOM 1675 O O . PRO A 1 220 ? 49.815 -1.597 -59.269 1.00 90.06 220 PRO A O 1
ATOM 1678 N N . VAL A 1 221 ? 49.557 -0.365 -61.116 1.00 92.00 221 VAL A N 1
ATOM 1679 C CA . VAL A 1 221 ? 49.886 -1.402 -62.109 1.00 92.00 221 VAL A CA 1
ATOM 1680 C C . VAL A 1 221 ? 50.808 -0.845 -63.204 1.00 92.00 221 VAL A C 1
ATOM 1682 O O . VAL A 1 221 ? 50.811 0.355 -63.491 1.00 92.00 221 VAL A O 1
ATOM 1685 N N . CYS A 1 222 ? 51.615 -1.701 -63.837 1.00 93.00 222 CYS A N 1
ATOM 1686 C CA . CYS A 1 222 ? 52.423 -1.304 -64.999 1.00 93.00 222 CYS A CA 1
ATOM 1687 C C . CYS A 1 222 ? 51.584 -1.279 -66.292 1.00 93.00 222 CYS A C 1
ATOM 1689 O O . CYS A 1 222 ? 50.452 -1.767 -66.326 1.00 93.00 222 CYS A O 1
ATOM 1691 N N . GLY A 1 223 ? 52.143 -0.721 -67.373 1.00 90.44 223 GLY A N 1
ATOM 1692 C CA . GLY A 1 223 ? 51.452 -0.632 -68.667 1.00 90.44 223 GLY A CA 1
ATOM 1693 C C . GLY A 1 223 ? 51.056 -1.996 -69.248 1.00 90.44 223 GLY A C 1
ATOM 1694 O O . GLY A 1 223 ? 49.933 -2.156 -69.714 1.00 90.44 223 GLY A O 1
ATOM 1695 N N . GLU A 1 224 ? 51.929 -3.004 -69.145 1.00 89.69 224 GLU A N 1
ATOM 1696 C CA . GLU A 1 224 ? 51.647 -4.376 -69.608 1.00 89.69 224 GLU A CA 1
ATOM 1697 C C . GLU A 1 224 ? 50.517 -5.035 -68.796 1.00 89.69 224 GLU A C 1
ATOM 1699 O O . GLU A 1 224 ? 49.593 -5.600 -69.381 1.00 89.69 224 GLU A O 1
ATOM 1704 N N . CYS A 1 225 ? 50.501 -4.883 -67.462 1.00 89.88 225 CYS A N 1
ATOM 1705 C CA . CYS A 1 225 ? 49.395 -5.358 -66.618 1.00 89.88 225 CYS A CA 1
ATOM 1706 C C . CYS A 1 225 ? 48.044 -4.765 -67.043 1.00 89.88 225 CYS A C 1
ATOM 1708 O O . CYS A 1 225 ? 47.044 -5.477 -67.052 1.00 89.88 225 CYS A O 1
ATOM 1710 N N . SER A 1 226 ? 48.032 -3.475 -67.393 1.00 89.56 226 SER A N 1
ATOM 1711 C CA . SER A 1 226 ? 46.838 -2.739 -67.822 1.00 89.56 226 SER A CA 1
ATOM 1712 C C . SER A 1 226 ? 46.350 -3.132 -69.222 1.00 89.56 226 SER A C 1
ATOM 1714 O O . SER A 1 226 ? 45.162 -3.046 -69.500 1.00 89.56 226 SER A O 1
ATOM 1716 N N . LEU A 1 227 ? 47.244 -3.564 -70.119 1.00 86.88 227 LEU A N 1
ATOM 1717 C CA . LEU A 1 227 ? 46.909 -3.842 -71.524 1.00 86.88 227 LEU A CA 1
ATOM 1718 C C . LEU A 1 227 ? 46.730 -5.331 -71.840 1.00 86.88 227 LEU A C 1
ATOM 1720 O O . LEU A 1 227 ? 45.961 -5.687 -72.736 1.00 86.88 227 LEU A O 1
ATOM 1724 N N . LYS A 1 228 ? 47.476 -6.203 -71.158 1.00 82.38 228 LYS A N 1
ATOM 1725 C CA . LYS A 1 228 ? 47.587 -7.627 -71.506 1.00 82.38 228 LYS A CA 1
ATOM 1726 C C . LYS A 1 228 ? 47.425 -8.578 -70.322 1.00 82.38 228 LYS A C 1
ATOM 1728 O O . LYS A 1 228 ? 47.146 -9.748 -70.558 1.00 82.38 228 LYS A O 1
ATOM 1733 N N . GLY A 1 229 ? 47.594 -8.099 -69.091 1.00 78.62 229 GLY A N 1
ATOM 1734 C CA . GLY A 1 229 ? 47.449 -8.912 -67.881 1.00 78.62 229 GLY A CA 1
ATOM 1735 C C . GLY A 1 229 ? 46.028 -8.933 -67.312 1.00 78.62 229 GLY A C 1
ATOM 1736 O O . GLY A 1 229 ? 45.063 -8.539 -67.968 1.00 78.62 229 GLY A O 1
ATOM 1737 N N . ASP A 1 230 ? 45.927 -9.321 -66.041 1.00 83.75 230 ASP A N 1
ATOM 1738 C CA . ASP A 1 230 ? 44.667 -9.478 -65.290 1.00 83.75 230 ASP A CA 1
ATOM 1739 C C . ASP A 1 230 ? 43.829 -8.191 -65.172 1.00 83.75 230 ASP A C 1
ATOM 1741 O O . ASP A 1 230 ? 42.668 -8.229 -64.773 1.00 83.75 230 ASP A O 1
ATOM 1745 N N . HIS A 1 231 ? 44.398 -7.036 -65.528 1.00 87.38 231 HIS A N 1
ATOM 1746 C CA . HIS A 1 231 ? 43.735 -5.734 -65.472 1.00 87.38 231 HIS A CA 1
ATOM 1747 C C . HIS A 1 231 ? 43.297 -5.211 -66.848 1.00 87.38 231 HIS A C 1
ATOM 1749 O O . HIS A 1 231 ? 42.833 -4.078 -66.936 1.00 87.38 231 HIS A O 1
ATOM 1755 N N . LYS A 1 232 ? 43.393 -6.023 -67.912 1.00 88.06 232 LYS A N 1
ATOM 1756 C CA . LYS A 1 232 ? 43.080 -5.629 -69.299 1.00 88.06 232 LYS A CA 1
ATOM 1757 C C . LYS A 1 232 ? 41.688 -5.021 -69.494 1.00 88.06 232 LYS A C 1
ATOM 1759 O O . LYS A 1 232 ? 41.506 -4.144 -70.332 1.00 88.06 232 LYS A O 1
ATOM 1764 N N . LEU A 1 233 ? 40.696 -5.516 -68.758 1.00 90.12 233 LEU A N 1
ATOM 1765 C CA . LEU A 1 233 ? 39.303 -5.069 -68.867 1.00 90.12 233 LEU A CA 1
ATOM 1766 C C . LEU A 1 233 ? 38.932 -4.013 -67.821 1.00 90.12 233 LEU A C 1
ATOM 1768 O O . LEU A 1 233 ? 37.779 -3.598 -67.739 1.00 90.12 233 LEU A O 1
ATOM 1772 N N . HIS A 1 234 ? 39.886 -3.591 -66.995 1.00 92.50 234 HIS A N 1
ATOM 1773 C CA . HIS A 1 234 ? 39.641 -2.625 -65.941 1.00 92.50 234 HIS A CA 1
ATOM 1774 C C . HIS A 1 234 ? 39.994 -1.216 -66.397 1.00 92.50 234 HIS A C 1
ATOM 1776 O O . HIS A 1 234 ? 41.035 -0.974 -67.006 1.00 92.50 234 HIS A O 1
ATOM 1782 N N . THR A 1 235 ? 39.157 -0.250 -66.026 1.00 89.62 235 THR A N 1
ATOM 1783 C CA . THR A 1 235 ? 39.454 1.160 -66.262 1.00 89.62 235 THR A CA 1
ATOM 1784 C C . THR A 1 235 ? 40.685 1.567 -65.460 1.00 89.62 235 THR A C 1
ATOM 1786 O O . THR A 1 235 ? 40.674 1.549 -64.224 1.00 89.62 235 THR A O 1
ATOM 1789 N N . SER A 1 236 ? 41.745 1.958 -66.162 1.00 90.62 236 SER A N 1
ATOM 1790 C CA . SER A 1 236 ? 42.975 2.458 -65.562 1.00 90.62 236 SER A CA 1
ATOM 1791 C C . SER A 1 236 ? 43.179 3.940 -65.868 1.00 90.62 236 SER A C 1
ATOM 1793 O O . SER A 1 236 ? 42.737 4.463 -66.891 1.00 90.62 236 SER A O 1
ATOM 1795 N N . LYS A 1 237 ? 43.832 4.647 -64.946 1.00 89.94 237 LYS A N 1
ATOM 1796 C CA . LYS A 1 237 ? 44.231 6.051 -65.112 1.00 89.94 237 LYS A CA 1
ATOM 1797 C C . LYS A 1 237 ? 45.733 6.182 -64.909 1.00 89.94 237 LYS A C 1
ATOM 1799 O O . LYS A 1 237 ? 46.320 5.408 -64.161 1.00 89.94 237 LYS A O 1
ATOM 1804 N N . ASN A 1 238 ? 46.362 7.155 -65.563 1.00 90.06 238 ASN A N 1
ATOM 1805 C CA . ASN A 1 238 ? 47.757 7.495 -65.279 1.00 90.06 238 ASN A CA 1
ATOM 1806 C C . ASN A 1 238 ? 47.886 7.913 -63.801 1.00 90.06 238 ASN A C 1
ATOM 1808 O O . ASN A 1 238 ? 47.030 8.650 -63.302 1.00 90.06 238 ASN A O 1
ATOM 1812 N N . LEU A 1 239 ? 48.923 7.439 -63.107 1.00 86.12 239 LEU A N 1
ATOM 1813 C CA . LEU A 1 239 ? 49.151 7.770 -61.698 1.00 86.12 239 LEU A CA 1
ATOM 1814 C C . LEU A 1 239 ? 49.300 9.274 -61.451 1.00 86.12 239 LEU A C 1
ATOM 1816 O O . LEU A 1 239 ? 48.777 9.764 -60.451 1.00 86.12 239 LEU A O 1
ATOM 1820 N N . GLU A 1 240 ? 49.914 10.021 -62.374 1.00 84.19 240 GLU A N 1
ATOM 1821 C CA . GLU A 1 240 ? 50.048 11.477 -62.232 1.00 84.19 240 GLU A CA 1
ATOM 1822 C C . GLU A 1 240 ? 48.670 12.157 -62.254 1.00 84.19 240 GLU A C 1
ATOM 1824 O O . GLU A 1 240 ? 48.402 13.045 -61.451 1.00 84.19 240 GLU A O 1
ATOM 1829 N N . ASN A 1 241 ? 47.734 11.646 -63.065 1.00 83.38 241 ASN A N 1
ATOM 1830 C CA . ASN A 1 241 ? 46.349 12.130 -63.095 1.00 83.38 241 ASN A CA 1
ATOM 1831 C C . ASN A 1 241 ? 45.533 11.670 -61.870 1.00 83.38 241 ASN A C 1
ATOM 1833 O O . ASN A 1 241 ? 44.531 12.293 -61.516 1.00 83.38 241 ASN A O 1
ATOM 1837 N N . MET A 1 242 ? 45.926 10.572 -61.216 1.00 86.69 242 MET A N 1
ATOM 1838 C CA . MET A 1 242 ? 45.273 10.073 -59.998 1.00 86.69 242 MET A CA 1
ATOM 1839 C C . MET A 1 242 ? 45.713 10.804 -58.738 1.00 86.69 242 MET A C 1
ATOM 1841 O O . MET A 1 242 ? 44.958 10.844 -57.770 1.00 86.69 242 MET A O 1
ATOM 1845 N N . LYS A 1 243 ? 46.893 11.420 -58.747 1.00 83.31 243 LYS A N 1
ATOM 1846 C CA . LYS A 1 243 ? 47.415 12.223 -57.640 1.00 83.31 243 LYS A CA 1
ATOM 1847 C C . LYS A 1 243 ? 46.454 13.337 -57.239 1.00 83.31 243 LYS A C 1
ATOM 1849 O O . LYS A 1 243 ? 46.142 13.481 -56.058 1.00 83.31 243 LYS A O 1
ATOM 1854 N N . ASP A 1 244 ? 45.932 14.079 -58.212 1.00 82.50 244 ASP A N 1
ATOM 1855 C CA . ASP A 1 244 ? 44.975 15.155 -57.942 1.00 82.50 244 ASP A CA 1
ATOM 1856 C C . ASP A 1 244 ? 43.611 14.610 -57.508 1.00 82.50 244 ASP A C 1
ATOM 1858 O O . ASP A 1 244 ? 42.987 15.161 -56.602 1.00 82.50 244 ASP A O 1
ATOM 1862 N N . HIS A 1 245 ? 43.186 13.467 -58.053 1.00 83.81 245 HIS A N 1
ATOM 1863 C CA . HIS A 1 245 ? 41.965 12.794 -57.608 1.00 83.81 245 HIS A CA 1
ATOM 1864 C C . HIS A 1 245 ? 42.055 12.325 -56.144 1.00 83.81 245 HIS A C 1
ATOM 1866 O O . HIS A 1 245 ? 41.161 12.613 -55.350 1.00 83.81 245 HIS A O 1
ATOM 1872 N N . LEU A 1 246 ? 43.157 11.673 -55.756 1.00 84.19 246 LEU A N 1
ATOM 1873 C CA . LEU A 1 246 ? 43.407 11.239 -54.378 1.00 84.19 246 LEU A CA 1
ATOM 1874 C C . LEU A 1 246 ? 43.531 12.432 -53.425 1.00 84.19 246 LEU A C 1
ATOM 1876 O O . LEU A 1 246 ? 42.986 12.394 -52.324 1.00 84.19 246 LEU A O 1
ATOM 1880 N N . ARG A 1 247 ? 44.181 13.523 -53.851 1.00 85.75 247 ARG A N 1
ATOM 1881 C CA . ARG A 1 247 ? 44.231 14.776 -53.078 1.00 85.75 247 ARG A CA 1
ATOM 1882 C C . ARG A 1 247 ? 42.839 15.341 -52.817 1.00 85.75 247 ARG A C 1
ATOM 1884 O O . ARG A 1 247 ? 42.556 15.726 -51.684 1.00 85.75 247 ARG A O 1
ATOM 1891 N N . LEU A 1 248 ? 41.972 15.373 -53.830 1.00 85.00 248 LEU A N 1
ATOM 1892 C CA . LEU A 1 248 ? 40.591 15.835 -53.678 1.00 85.00 248 LEU A CA 1
ATOM 1893 C C . LEU A 1 248 ? 39.791 14.924 -52.740 1.00 85.00 248 LEU A C 1
ATOM 1895 O O . LEU A 1 248 ? 39.123 15.433 -51.842 1.00 85.00 248 LEU A O 1
ATOM 1899 N N . MET A 1 249 ? 39.912 13.600 -52.877 1.00 86.31 249 MET A N 1
ATOM 1900 C CA . MET A 1 249 ? 39.264 12.640 -51.973 1.00 86.31 249 MET A CA 1
ATOM 1901 C C . MET A 1 249 ? 39.738 12.791 -50.523 1.00 86.31 249 MET A C 1
ATOM 1903 O O . MET A 1 249 ? 38.921 12.797 -49.605 1.00 86.31 249 MET A O 1
ATOM 1907 N N . LEU A 1 250 ? 41.045 12.958 -50.299 1.00 85.81 250 LEU A N 1
ATOM 1908 C CA . LEU A 1 250 ? 41.602 13.199 -48.966 1.00 85.81 250 LEU A CA 1
ATOM 1909 C C . LEU A 1 250 ? 41.144 14.545 -48.396 1.00 85.81 250 LEU A C 1
ATOM 1911 O O . LEU A 1 250 ? 40.871 14.644 -47.202 1.00 85.81 250 LEU A O 1
ATOM 1915 N N . CYS A 1 251 ? 41.037 15.582 -49.230 1.00 86.69 251 CYS A N 1
ATOM 1916 C CA . CYS A 1 251 ? 40.497 16.876 -48.821 1.00 86.69 251 CYS A CA 1
ATOM 1917 C C . CYS A 1 251 ? 39.026 16.758 -48.393 1.00 86.69 251 CYS A C 1
ATOM 1919 O O . CYS A 1 251 ? 38.656 17.266 -47.336 1.00 86.69 251 CYS A O 1
ATOM 1921 N N . ASP A 1 252 ? 38.206 16.049 -49.169 1.00 87.75 252 ASP A N 1
ATOM 1922 C CA . ASP A 1 252 ? 36.807 15.782 -48.835 1.00 87.75 252 ASP A CA 1
ATOM 1923 C C . ASP A 1 252 ? 36.665 14.965 -47.540 1.00 87.75 252 ASP A C 1
ATOM 1925 O O . ASP A 1 252 ? 35.908 15.338 -46.641 1.00 87.75 252 ASP A O 1
ATOM 1929 N N . LEU A 1 253 ? 37.458 13.900 -47.384 1.00 84.62 253 LEU A N 1
ATOM 1930 C CA . LEU A 1 253 ? 37.467 13.099 -46.162 1.00 84.62 253 LEU A CA 1
ATOM 1931 C C . LEU A 1 253 ? 37.864 13.943 -44.942 1.00 84.62 253 LEU A C 1
ATOM 1933 O O . LEU A 1 253 ? 37.198 13.877 -43.911 1.00 84.62 253 LEU A O 1
ATOM 1937 N N . ARG A 1 254 ? 38.885 14.803 -45.067 1.00 86.31 254 ARG A N 1
ATOM 1938 C CA . ARG A 1 254 ? 39.284 15.745 -44.005 1.00 86.31 254 ARG A CA 1
ATOM 1939 C C . ARG A 1 254 ? 38.159 16.706 -43.633 1.00 86.31 254 ARG A C 1
ATOM 1941 O O . ARG A 1 254 ? 37.952 16.947 -42.447 1.00 86.31 254 ARG A O 1
ATOM 1948 N N . LYS A 1 255 ? 37.407 17.226 -44.611 1.00 88.81 255 LYS A N 1
ATOM 1949 C CA . LYS A 1 255 ? 36.236 18.080 -44.347 1.00 88.81 255 LYS A CA 1
ATOM 1950 C C . LYS A 1 255 ? 35.156 17.322 -43.577 1.00 88.81 255 LYS A C 1
ATOM 1952 O O . LYS A 1 255 ? 34.654 17.839 -42.584 1.00 88.81 255 LYS A O 1
ATOM 1957 N N . ARG A 1 256 ? 34.835 16.090 -43.983 1.00 88.19 256 ARG A N 1
ATOM 1958 C CA . ARG A 1 256 ? 33.855 15.245 -43.279 1.00 88.19 256 ARG A CA 1
ATOM 1959 C C . ARG A 1 256 ? 34.281 14.946 -41.842 1.00 88.19 256 ARG A C 1
ATOM 1961 O O . ARG A 1 256 ? 33.481 15.118 -40.926 1.00 88.19 256 ARG A O 1
ATOM 1968 N N . VAL A 1 257 ? 35.549 14.591 -41.629 1.00 85.44 257 VAL A N 1
ATOM 1969 C CA . VAL A 1 257 ? 36.112 14.379 -40.284 1.00 85.44 257 VAL A CA 1
ATOM 1970 C C . VAL A 1 257 ? 36.054 15.662 -39.449 1.00 85.44 257 VAL A C 1
ATOM 1972 O O . VAL A 1 257 ? 35.675 15.607 -38.282 1.00 85.44 257 VAL A O 1
ATOM 1975 N N . ALA A 1 258 ? 36.352 16.827 -40.033 1.00 86.19 258 ALA A N 1
ATOM 1976 C CA . ALA A 1 258 ? 36.258 18.109 -39.333 1.00 86.19 258 ALA A CA 1
ATOM 1977 C C . ALA A 1 258 ? 34.818 18.439 -38.901 1.00 86.19 258 ALA A C 1
ATOM 1979 O O . ALA A 1 258 ? 34.610 18.887 -37.774 1.00 86.19 258 ALA A O 1
ATOM 1980 N N . ILE A 1 259 ? 33.821 18.171 -39.754 1.00 86.88 259 ILE A N 1
ATOM 1981 C CA . ILE A 1 259 ? 32.398 18.350 -39.421 1.00 86.88 259 ILE A CA 1
ATOM 1982 C C . ILE A 1 259 ? 31.991 17.426 -38.269 1.00 86.88 259 ILE A C 1
ATOM 1984 O O . ILE A 1 259 ? 31.371 17.885 -37.309 1.00 86.88 259 ILE A O 1
ATOM 1988 N N . LEU A 1 260 ? 32.363 16.143 -38.337 1.00 82.69 260 LEU A N 1
ATOM 1989 C CA . LEU A 1 260 ? 32.069 15.174 -37.278 1.00 82.69 260 LEU A CA 1
ATOM 1990 C C . LEU A 1 260 ? 32.747 15.556 -35.959 1.00 82.69 260 LEU A C 1
ATOM 1992 O O . LEU A 1 260 ? 32.110 15.514 -34.912 1.00 82.69 260 LEU A O 1
ATOM 1996 N N . SER A 1 261 ? 34.003 16.004 -36.008 1.00 84.69 261 SER A N 1
ATOM 1997 C CA . SER A 1 261 ? 34.729 16.484 -34.830 1.00 84.69 261 SER A CA 1
ATOM 1998 C C . SER A 1 261 ? 34.071 17.723 -34.217 1.00 84.69 261 SER A C 1
ATOM 2000 O O . SER A 1 261 ? 33.910 17.795 -33.001 1.00 84.69 261 SER A O 1
ATOM 2002 N N . ALA A 1 262 ? 33.636 18.684 -35.038 1.00 85.88 262 ALA A N 1
ATOM 2003 C CA . ALA A 1 262 ? 32.923 19.866 -34.561 1.00 85.88 262 ALA A CA 1
ATOM 2004 C C . ALA A 1 262 ? 31.569 19.509 -33.931 1.00 85.88 262 ALA A C 1
ATOM 2006 O O . ALA A 1 262 ? 31.215 20.074 -32.899 1.00 85.88 262 ALA A O 1
ATOM 2007 N N . LYS A 1 263 ? 30.833 18.554 -34.517 1.00 88.31 263 LYS A N 1
ATOM 2008 C CA . LYS A 1 263 ? 29.591 18.038 -33.931 1.00 88.31 263 LYS A CA 1
ATOM 2009 C C . LYS A 1 263 ? 29.857 17.361 -32.584 1.00 88.31 263 LYS A C 1
ATOM 2011 O O . LYS A 1 263 ? 29.260 17.767 -31.602 1.00 88.31 263 LYS A O 1
ATOM 2016 N N . ALA A 1 264 ? 30.812 16.434 -32.517 1.00 80.81 264 ALA A N 1
ATOM 2017 C CA . ALA A 1 264 ? 31.157 15.736 -31.277 1.00 80.81 264 ALA A CA 1
ATOM 2018 C C . ALA A 1 264 ? 31.586 16.696 -30.151 1.00 80.81 264 ALA A C 1
ATOM 2020 O O . ALA A 1 264 ? 31.288 16.456 -28.986 1.00 80.81 264 ALA A O 1
ATOM 2021 N N . LYS A 1 265 ? 32.261 17.805 -30.485 1.00 88.12 265 LYS A N 1
ATOM 2022 C CA . LYS A 1 265 ? 32.599 18.856 -29.512 1.00 88.12 265 LYS A CA 1
ATOM 2023 C C . LYS A 1 265 ? 31.370 19.601 -28.988 1.00 88.12 265 LYS A C 1
ATOM 2025 O O . LYS A 1 265 ? 31.336 19.878 -27.797 1.00 88.12 265 LYS A O 1
ATOM 2030 N N . ARG A 1 266 ? 30.394 19.916 -29.848 1.00 88.19 266 ARG A N 1
ATOM 2031 C CA . ARG A 1 266 ? 29.127 20.534 -29.420 1.00 88.19 266 ARG A CA 1
ATOM 2032 C C . ARG A 1 266 ? 28.313 19.581 -28.558 1.00 88.19 266 ARG A C 1
ATOM 2034 O O . ARG A 1 266 ? 27.979 19.945 -27.445 1.00 88.19 266 ARG A O 1
ATOM 2041 N N . ASP A 1 267 ? 28.128 18.343 -29.015 1.00 81.56 267 ASP A N 1
ATOM 2042 C CA . ASP A 1 267 ? 27.382 17.323 -28.271 1.00 81.56 267 ASP A CA 1
ATOM 2043 C C . ASP A 1 267 ? 28.001 17.095 -26.872 1.00 81.56 267 ASP A C 1
ATOM 2045 O O . ASP A 1 267 ? 27.284 16.916 -25.892 1.00 81.56 267 ASP A O 1
ATOM 2049 N N . ARG A 1 268 ? 29.338 17.159 -26.750 1.00 87.38 268 ARG A N 1
ATOM 2050 C CA . ARG A 1 268 ? 30.038 17.097 -25.455 1.00 87.38 268 ARG A CA 1
ATOM 2051 C C . ARG A 1 268 ? 29.729 18.293 -24.550 1.00 87.38 268 ARG A C 1
ATOM 2053 O O . ARG A 1 268 ? 29.629 18.109 -23.340 1.00 87.38 268 ARG A O 1
ATOM 2060 N N . GLU A 1 269 ? 29.643 19.498 -25.102 1.00 89.94 269 GLU A N 1
ATOM 2061 C CA . GLU A 1 269 ? 29.320 20.700 -24.327 1.00 89.94 269 GLU A CA 1
ATOM 2062 C C . GLU A 1 269 ? 27.854 20.688 -23.882 1.00 89.94 269 GLU A C 1
ATOM 2064 O O . GLU A 1 269 ? 27.576 20.909 -22.708 1.00 89.94 269 GLU A O 1
ATOM 2069 N N . ASP A 1 270 ? 26.939 20.282 -24.766 1.00 84.88 270 ASP A N 1
ATOM 2070 C CA . ASP A 1 270 ? 25.523 20.093 -24.438 1.00 84.88 270 ASP A CA 1
ATOM 2071 C C . ASP A 1 270 ? 25.354 19.049 -23.317 1.00 84.88 270 ASP A C 1
ATOM 2073 O O . ASP A 1 270 ? 24.579 19.237 -22.378 1.00 84.88 270 ASP A O 1
ATOM 2077 N N . GLN A 1 271 ? 26.117 17.949 -23.368 1.00 80.38 271 GLN A N 1
ATOM 2078 C CA . GLN A 1 271 ? 26.134 16.939 -22.304 1.00 80.38 271 GLN A CA 1
ATOM 2079 C C . GLN A 1 271 ? 26.649 17.491 -20.971 1.00 80.38 271 GLN A C 1
ATOM 2081 O O . GLN A 1 271 ? 26.113 17.124 -19.924 1.00 80.38 271 GLN A O 1
ATOM 2086 N N . ARG A 1 272 ? 27.662 18.366 -20.988 1.00 90.38 272 ARG A N 1
ATOM 2087 C CA . ARG A 1 272 ? 28.156 19.038 -19.777 1.00 90.38 272 ARG A CA 1
ATOM 2088 C C . ARG A 1 272 ? 27.105 19.967 -19.190 1.00 90.38 272 ARG A C 1
ATOM 2090 O O . ARG A 1 272 ? 26.833 19.878 -18.000 1.00 90.38 272 ARG A O 1
ATOM 2097 N N . GLU A 1 273 ? 26.448 20.770 -20.021 1.00 88.94 273 GLU A N 1
ATOM 2098 C CA . GLU A 1 273 ? 25.373 21.655 -19.569 1.00 88.94 273 GLU A CA 1
ATOM 2099 C C . GLU A 1 273 ? 24.212 20.859 -18.949 1.00 88.94 273 GLU A C 1
ATOM 2101 O O . GLU A 1 273 ? 23.699 21.208 -17.886 1.00 88.94 273 GLU A O 1
ATOM 2106 N N . VAL A 1 274 ? 23.817 19.738 -19.567 1.00 81.56 274 VAL A N 1
ATOM 2107 C CA . VAL A 1 274 ? 22.816 18.823 -18.992 1.00 81.56 274 VAL A CA 1
ATOM 2108 C C . VAL A 1 274 ? 23.286 18.266 -17.647 1.00 81.56 274 VAL A C 1
ATOM 2110 O O . VAL A 1 274 ? 22.500 18.237 -16.700 1.00 81.56 274 VAL A O 1
ATOM 2113 N N . GLN A 1 275 ? 24.546 17.834 -17.548 1.00 86.25 275 GLN A N 1
ATOM 2114 C CA . GLN A 1 275 ? 25.117 17.312 -16.308 1.00 86.25 275 GLN A CA 1
ATOM 2115 C C . GLN A 1 275 ? 25.098 18.360 -15.187 1.00 86.25 275 GLN A C 1
ATOM 2117 O O . GLN A 1 275 ? 24.733 18.030 -14.058 1.00 86.25 275 GLN A O 1
ATOM 2122 N N . ASP A 1 276 ? 25.458 19.606 -15.485 1.00 91.00 276 ASP A N 1
ATOM 2123 C CA . ASP A 1 276 ? 25.493 20.685 -14.500 1.00 91.00 276 ASP A CA 1
ATOM 2124 C C . ASP A 1 276 ? 24.079 21.070 -14.043 1.00 91.00 276 ASP A C 1
ATOM 2126 O O . ASP A 1 276 ? 23.826 21.118 -12.838 1.00 91.00 276 ASP A O 1
ATOM 2130 N N . ARG A 1 277 ? 23.106 21.175 -14.963 1.00 82.75 277 ARG A N 1
ATOM 2131 C CA . ARG A 1 277 ? 21.687 21.373 -14.600 1.00 82.75 277 ARG A CA 1
ATOM 2132 C C . ARG A 1 277 ? 21.140 20.243 -13.726 1.00 82.75 277 ARG A C 1
ATOM 2134 O O . ARG A 1 277 ? 20.359 20.493 -12.809 1.00 82.75 277 ARG A O 1
ATOM 2141 N N . LEU A 1 278 ? 21.532 18.995 -13.993 1.00 74.25 278 LEU A N 1
ATOM 2142 C CA . LEU A 1 278 ? 21.130 17.851 -13.169 1.00 74.25 278 LEU A CA 1
ATOM 2143 C C . LEU A 1 278 ? 21.740 17.911 -11.763 1.00 74.25 278 LEU A C 1
ATOM 2145 O O . LEU A 1 278 ? 21.042 17.601 -10.798 1.00 74.25 278 LEU A O 1
ATOM 2149 N N . LYS A 1 279 ? 23.004 18.336 -11.628 1.00 87.56 279 LYS A N 1
ATOM 2150 C CA . LYS A 1 279 ? 23.636 18.552 -10.316 1.00 87.56 279 LYS A CA 1
ATOM 2151 C C . LYS A 1 279 ? 22.927 19.653 -9.530 1.00 87.56 279 LYS A C 1
ATOM 2153 O O . LYS A 1 279 ? 22.556 19.424 -8.383 1.00 87.56 279 LYS A O 1
ATOM 2158 N N . GLU A 1 280 ? 22.664 20.800 -10.156 1.00 89.19 280 GLU A N 1
ATOM 2159 C CA . GLU A 1 280 ? 21.926 21.905 -9.529 1.00 89.19 280 GLU A CA 1
ATOM 2160 C C . GLU A 1 280 ? 20.522 21.473 -9.082 1.00 89.19 280 GLU A C 1
ATOM 2162 O O . GLU A 1 280 ? 20.085 21.792 -7.973 1.00 89.19 280 GLU A O 1
ATOM 2167 N N . HIS A 1 281 ? 19.820 20.699 -9.915 1.00 73.81 281 HIS A N 1
ATOM 2168 C CA . HIS A 1 281 ? 18.515 20.153 -9.562 1.00 73.81 281 HIS A CA 1
ATOM 2169 C C . HIS A 1 281 ? 18.598 19.190 -8.370 1.00 73.81 281 HIS A C 1
ATOM 2171 O O . HIS A 1 281 ? 17.804 19.311 -7.437 1.00 73.81 281 HIS A O 1
ATOM 2177 N N . ALA A 1 282 ? 19.572 18.276 -8.356 1.00 74.94 282 ALA A N 1
ATOM 2178 C CA . ALA A 1 282 ? 19.774 17.345 -7.248 1.00 74.94 282 ALA A CA 1
ATOM 2179 C C . ALA A 1 282 ? 20.058 18.079 -5.924 1.00 74.94 282 ALA A C 1
ATOM 2181 O O . ALA A 1 282 ? 19.465 17.754 -4.894 1.00 74.94 282 ALA A O 1
ATOM 2182 N N . GLU A 1 283 ? 20.898 19.118 -5.951 1.00 91.00 283 GLU A N 1
ATOM 2183 C CA . GLU A 1 283 ? 21.157 19.967 -4.784 1.00 91.00 283 GLU A CA 1
ATOM 2184 C C . GLU A 1 283 ? 19.907 20.731 -4.326 1.00 91.00 283 GLU A C 1
ATOM 2186 O O . GLU A 1 283 ? 19.644 20.836 -3.126 1.00 91.00 283 GLU A O 1
ATOM 2191 N N . SER A 1 284 ? 19.114 21.254 -5.267 1.00 87.38 284 SER A N 1
ATOM 2192 C CA . SER A 1 284 ? 17.853 21.947 -4.979 1.00 87.38 284 SER A CA 1
ATOM 2193 C C . SER A 1 284 ? 16.838 21.022 -4.297 1.00 87.38 284 SER A C 1
ATOM 2195 O O . SER A 1 284 ? 16.269 21.381 -3.263 1.00 87.38 284 SER A O 1
ATOM 2197 N N . VAL A 1 285 ? 16.668 19.803 -4.819 1.00 75.88 285 VAL A N 1
ATOM 2198 C CA . VAL A 1 285 ? 15.786 18.783 -4.235 1.00 75.88 285 VAL A CA 1
ATOM 2199 C C . VAL A 1 285 ? 16.266 18.385 -2.841 1.00 75.88 285 VAL A C 1
ATOM 2201 O O . VAL A 1 285 ? 15.450 18.326 -1.922 1.00 75.88 285 VAL A O 1
ATOM 2204 N N . SER A 1 286 ? 17.574 18.180 -2.647 1.00 83.56 286 SER A N 1
ATOM 2205 C CA . SER A 1 286 ? 18.137 17.873 -1.326 1.00 83.56 286 SER A CA 1
ATOM 2206 C C . SER A 1 286 ? 17.828 18.977 -0.310 1.00 83.56 286 SER A C 1
ATOM 2208 O O . SER A 1 286 ? 17.347 18.684 0.784 1.00 83.56 286 SER A O 1
ATOM 2210 N N . LYS A 1 287 ? 18.018 20.251 -0.684 1.00 90.19 287 LYS A N 1
ATOM 2211 C CA . LYS A 1 287 ? 17.710 21.402 0.184 1.00 90.19 287 LYS A CA 1
ATOM 2212 C C . LYS A 1 287 ? 16.226 21.474 0.559 1.00 90.19 287 LYS A C 1
ATOM 2214 O O . LYS A 1 287 ? 15.905 21.761 1.711 1.00 90.19 287 LYS A O 1
ATOM 2219 N N . GLU A 1 288 ? 15.309 21.213 -0.375 1.00 80.00 288 GLU A N 1
ATOM 2220 C CA . GLU A 1 288 ? 13.868 21.212 -0.073 1.00 80.00 288 GLU A CA 1
ATOM 2221 C C . GLU A 1 288 ? 13.462 20.013 0.797 1.00 80.00 288 GLU A C 1
ATOM 2223 O O . GLU A 1 288 ? 12.634 20.166 1.698 1.00 80.00 288 GLU A O 1
ATOM 2228 N N . MET A 1 289 ? 14.064 18.840 0.584 1.00 74.38 289 MET A N 1
ATOM 2229 C CA . MET A 1 289 ? 13.858 17.669 1.441 1.00 74.38 289 MET A CA 1
ATOM 2230 C C . MET A 1 289 ? 14.300 17.942 2.881 1.00 74.38 289 MET A C 1
ATOM 2232 O O . MET A 1 289 ? 13.535 17.677 3.812 1.00 74.38 289 MET A O 1
ATOM 2236 N N . ASP A 1 290 ? 15.474 18.547 3.072 1.00 83.75 290 ASP A N 1
ATOM 2237 C CA . ASP A 1 290 ? 15.954 18.955 4.395 1.00 83.75 290 ASP A CA 1
ATOM 2238 C C . ASP A 1 290 ? 15.040 20.013 5.028 1.00 83.75 290 ASP A C 1
ATOM 2240 O O . ASP A 1 290 ? 14.676 19.901 6.200 1.00 83.75 290 ASP A O 1
ATOM 2244 N N . ARG A 1 291 ? 14.568 20.996 4.247 1.00 88.00 291 ARG A N 1
ATOM 2245 C CA . ARG A 1 291 ? 13.605 22.000 4.728 1.00 88.00 291 ARG A CA 1
ATOM 2246 C C . ARG A 1 291 ? 12.302 21.361 5.215 1.00 88.00 291 ARG A C 1
ATOM 2248 O O . ARG A 1 291 ? 11.785 21.745 6.265 1.00 88.00 291 ARG A O 1
ATOM 2255 N N . ARG A 1 292 ? 11.759 20.391 4.473 1.00 77.12 292 ARG A N 1
ATOM 2256 C CA . ARG A 1 292 ? 10.545 19.651 4.864 1.00 77.12 292 ARG A CA 1
ATOM 2257 C C . ARG A 1 292 ? 10.782 18.801 6.106 1.00 77.12 292 ARG A C 1
ATOM 2259 O O . ARG A 1 292 ? 9.937 18.803 6.996 1.00 77.12 292 ARG A O 1
ATOM 2266 N N . LYS A 1 293 ? 11.936 18.136 6.202 1.00 78.88 293 LYS A N 1
ATOM 2267 C CA . LYS A 1 293 ? 12.342 17.376 7.390 1.00 78.88 293 LYS A CA 1
ATOM 2268 C C . LYS A 1 293 ? 12.373 18.260 8.639 1.00 78.88 293 LYS A C 1
ATOM 2270 O O . LYS A 1 293 ? 11.807 17.866 9.654 1.00 78.88 293 LYS A O 1
ATOM 2275 N N . CYS A 1 294 ? 12.966 19.455 8.562 1.00 84.19 294 CYS A N 1
ATOM 2276 C CA . CYS A 1 294 ? 12.979 20.402 9.680 1.00 84.19 294 CYS A CA 1
ATOM 2277 C C . CYS A 1 294 ? 11.564 20.818 10.097 1.00 84.19 294 CYS A C 1
ATOM 2279 O O . CYS A 1 294 ? 11.244 20.730 11.276 1.00 84.19 294 CYS A O 1
ATOM 2281 N N . LYS A 1 295 ? 10.687 21.164 9.144 1.00 79.19 295 LYS A N 1
ATOM 2282 C CA . LYS A 1 295 ? 9.287 21.517 9.448 1.00 79.19 295 LYS A CA 1
ATOM 2283 C C . LYS A 1 295 ? 8.519 20.388 10.133 1.00 79.19 295 LYS A C 1
ATOM 2285 O O . LYS A 1 295 ? 7.758 20.639 11.060 1.00 79.19 295 LYS A O 1
ATOM 2290 N N . ILE A 1 296 ? 8.716 19.148 9.683 1.00 73.88 296 ILE A N 1
ATOM 2291 C CA . ILE A 1 296 ? 8.096 17.975 10.311 1.00 73.88 296 ILE A CA 1
ATOM 2292 C C . ILE A 1 296 ? 8.610 17.818 11.746 1.00 73.88 296 ILE A C 1
ATOM 2294 O O . ILE A 1 296 ? 7.814 17.607 12.653 1.00 73.88 296 ILE A O 1
ATOM 2298 N N . LEU A 1 297 ? 9.921 17.951 11.971 1.00 77.75 297 LEU A N 1
ATOM 2299 C CA . LEU A 1 297 ? 10.504 17.855 13.311 1.00 77.75 297 LEU A CA 1
ATOM 2300 C C . LEU A 1 297 ? 10.012 18.967 14.244 1.00 77.75 297 LEU A C 1
ATOM 2302 O O . LEU A 1 297 ? 9.695 18.677 15.395 1.00 77.75 297 LEU A O 1
ATOM 2306 N N . GLU A 1 298 ? 9.923 20.208 13.766 1.00 82.06 298 GLU A N 1
ATOM 2307 C CA . GLU A 1 298 ? 9.382 21.342 14.527 1.00 82.06 298 GLU A CA 1
ATOM 2308 C C . GLU A 1 298 ? 7.934 21.081 14.950 1.00 82.06 298 GLU A C 1
ATOM 2310 O O . GLU A 1 298 ? 7.600 21.222 16.125 1.00 82.06 298 GLU A O 1
ATOM 2315 N N . GLU A 1 299 ? 7.093 20.627 14.020 1.00 76.00 299 GLU A N 1
ATOM 2316 C CA . GLU A 1 299 ? 5.680 20.367 14.290 1.00 76.00 299 GLU A CA 1
ATOM 2317 C C . GLU A 1 299 ? 5.476 19.174 15.233 1.00 76.00 299 GLU A C 1
ATOM 2319 O O . GLU A 1 299 ? 4.710 19.262 16.192 1.00 76.00 299 GLU A O 1
ATOM 2324 N N . VAL A 1 300 ? 6.221 18.081 15.034 1.00 75.94 300 VAL A N 1
ATOM 2325 C CA . VAL A 1 300 ? 6.201 16.921 15.941 1.00 75.94 300 VAL A CA 1
ATOM 2326 C C . VAL A 1 300 ? 6.670 17.319 17.341 1.00 75.94 300 VAL A C 1
ATOM 2328 O O . VAL A 1 300 ? 6.055 16.920 18.327 1.00 75.94 300 VAL A O 1
ATOM 2331 N N . THR A 1 301 ? 7.720 18.138 17.442 1.00 79.81 301 THR A N 1
ATOM 2332 C CA . THR A 1 301 ? 8.224 18.639 18.731 1.00 79.81 301 THR A CA 1
ATOM 2333 C C . THR A 1 301 ? 7.188 19.525 19.418 1.00 79.81 301 THR A C 1
ATOM 2335 O O . THR A 1 301 ? 6.961 19.390 20.618 1.00 79.81 301 THR A O 1
ATOM 2338 N N . ARG A 1 302 ? 6.514 20.402 18.667 1.00 82.00 302 ARG A N 1
ATOM 2339 C CA . ARG A 1 302 ? 5.446 21.267 19.183 1.00 82.00 302 ARG A CA 1
ATOM 2340 C C . ARG A 1 302 ? 4.284 20.447 19.745 1.00 82.00 302 ARG A C 1
ATOM 2342 O O . ARG A 1 302 ? 3.870 20.691 20.875 1.00 82.00 302 ARG A O 1
ATOM 2349 N N . ILE A 1 303 ? 3.796 19.462 18.986 1.00 72.62 303 ILE A N 1
ATOM 2350 C CA . ILE A 1 303 ? 2.715 18.561 19.415 1.00 72.62 303 ILE A CA 1
ATOM 2351 C C . ILE A 1 303 ? 3.140 17.763 20.654 1.00 72.62 303 ILE A C 1
ATOM 2353 O O . ILE A 1 303 ? 2.364 17.646 21.599 1.00 72.62 303 ILE A O 1
ATOM 2357 N N . PHE A 1 304 ? 4.378 17.264 20.687 1.00 72.25 304 PHE A N 1
ATOM 2358 C CA . PHE A 1 304 ? 4.919 16.540 21.837 1.00 72.25 304 PHE A CA 1
ATOM 2359 C C . PHE A 1 304 ? 5.001 17.408 23.102 1.00 72.25 304 PHE A C 1
ATOM 2361 O O . PHE A 1 304 ? 4.666 16.942 24.185 1.00 72.25 304 PHE A O 1
ATOM 2368 N N . ASN A 1 305 ? 5.394 18.677 22.988 1.00 78.00 305 ASN A N 1
ATOM 2369 C CA . ASN A 1 305 ? 5.443 19.569 24.148 1.00 78.00 305 ASN A CA 1
ATOM 2370 C C . ASN A 1 305 ? 4.039 19.902 24.672 1.00 78.00 305 ASN A C 1
ATOM 2372 O O . ASN A 1 305 ? 3.813 19.816 25.872 1.00 78.00 305 ASN A O 1
ATOM 2376 N N . MET A 1 306 ? 3.069 20.171 23.788 1.00 73.75 306 MET A N 1
ATOM 2377 C CA . MET A 1 306 ? 1.665 20.375 24.196 1.00 73.75 306 MET A CA 1
ATOM 2378 C C . MET A 1 306 ? 1.097 19.164 24.946 1.00 73.75 306 MET A C 1
ATOM 2380 O O . MET A 1 306 ? 0.329 19.290 25.893 1.00 73.75 306 MET A O 1
ATOM 2384 N N . ALA A 1 307 ? 1.498 17.978 24.511 1.00 68.81 307 ALA A N 1
ATOM 2385 C CA . ALA A 1 307 ? 1.168 16.710 25.126 1.00 68.81 307 ALA A CA 1
ATOM 2386 C C . ALA A 1 307 ? 1.759 16.523 26.529 1.00 68.81 307 ALA A C 1
ATOM 2388 O O . ALA A 1 307 ? 1.078 16.014 27.419 1.00 68.81 307 ALA A O 1
ATOM 2389 N N . VAL A 1 308 ? 3.016 16.927 26.721 1.00 73.00 308 VAL A N 1
ATOM 2390 C CA . VAL A 1 308 ? 3.667 16.941 28.036 1.00 73.00 308 VAL A CA 1
ATOM 2391 C C . VAL A 1 308 ? 2.951 17.918 28.968 1.00 73.00 308 VAL A C 1
ATOM 2393 O O . VAL A 1 308 ? 2.616 17.539 30.089 1.00 73.00 308 VAL A O 1
ATOM 2396 N N . ASP A 1 309 ? 2.644 19.124 28.487 1.00 77.06 309 ASP A N 1
ATOM 2397 C CA . ASP A 1 309 ? 1.944 20.145 29.271 1.00 77.06 309 ASP A CA 1
ATOM 2398 C C . ASP A 1 309 ? 0.556 19.659 29.733 1.00 77.06 309 ASP A C 1
ATOM 2400 O O . ASP A 1 309 ? 0.178 19.845 30.893 1.00 77.06 309 ASP A O 1
ATOM 2404 N N . ASP A 1 310 ? -0.194 18.980 28.858 1.00 75.38 310 ASP A N 1
ATOM 2405 C CA . ASP A 1 310 ? -1.502 18.420 29.210 1.00 75.38 310 ASP A CA 1
ATOM 2406 C C . ASP A 1 310 ? -1.394 17.262 30.217 1.00 75.38 310 ASP A C 1
ATOM 2408 O O . ASP A 1 310 ? -2.163 17.191 31.179 1.00 75.38 310 ASP A O 1
ATOM 2412 N N . ALA A 1 311 ? -0.387 16.393 30.069 1.00 69.19 311 ALA A N 1
ATOM 2413 C CA . ALA A 1 311 ? -0.114 15.329 31.033 1.00 69.19 311 ALA A CA 1
ATOM 2414 C C . ALA A 1 311 ? 0.214 15.893 32.428 1.00 69.19 311 ALA A C 1
ATOM 2416 O O . ALA A 1 311 ? -0.278 15.383 33.438 1.00 69.19 311 ALA A O 1
ATOM 2417 N N . GLU A 1 312 ? 1.008 16.965 32.499 1.00 77.56 312 GLU A N 1
ATOM 2418 C CA . GLU A 1 312 ? 1.293 17.659 33.757 1.00 77.56 312 GLU A CA 1
ATOM 2419 C C . GLU A 1 312 ? 0.040 18.285 34.373 1.00 77.56 312 GLU A C 1
ATOM 2421 O O . GLU A 1 312 ? -0.132 18.258 35.596 1.00 77.56 312 GLU A O 1
ATOM 2426 N N . TYR A 1 313 ? -0.836 18.859 33.546 1.00 80.56 313 TYR A N 1
ATOM 2427 C CA . TYR A 1 313 ? -2.096 19.432 34.005 1.00 80.56 313 TYR A CA 1
ATOM 2428 C C . TYR A 1 313 ? -3.012 18.359 34.608 1.00 80.56 313 TYR A C 1
ATOM 2430 O O . TYR A 1 313 ? -3.473 18.511 35.742 1.00 80.56 313 TYR A O 1
ATOM 2438 N N . GLN A 1 314 ? -3.198 17.237 33.908 1.00 74.19 314 GLN A N 1
ATOM 2439 C CA . GLN A 1 314 ? -3.963 16.092 34.407 1.00 74.19 314 GLN A CA 1
ATOM 2440 C C . GLN A 1 314 ? -3.374 15.532 35.712 1.00 74.19 314 GLN A C 1
ATOM 2442 O O . GLN A 1 314 ? -4.121 15.184 36.626 1.00 74.19 314 GLN A O 1
ATOM 2447 N N . ALA A 1 315 ? -2.042 15.497 35.846 1.00 74.00 315 ALA A N 1
ATOM 2448 C CA . ALA A 1 315 ? -1.378 15.036 37.069 1.00 74.00 315 ALA A CA 1
ATOM 2449 C C . ALA A 1 315 ? -1.779 15.889 38.272 1.00 74.00 315 ALA A C 1
ATOM 2451 O O . ALA A 1 315 ? -2.142 15.369 39.329 1.00 74.00 315 ALA A O 1
ATOM 2452 N N . LYS A 1 316 ? -1.726 17.213 38.093 1.00 84.06 316 LYS A N 1
ATOM 2453 C CA . LYS A 1 316 ? -2.092 18.186 39.125 1.00 84.06 316 LYS A CA 1
ATOM 2454 C C . LYS A 1 316 ? -3.566 18.057 39.504 1.00 84.06 316 LYS A C 1
ATOM 2456 O O . LYS A 1 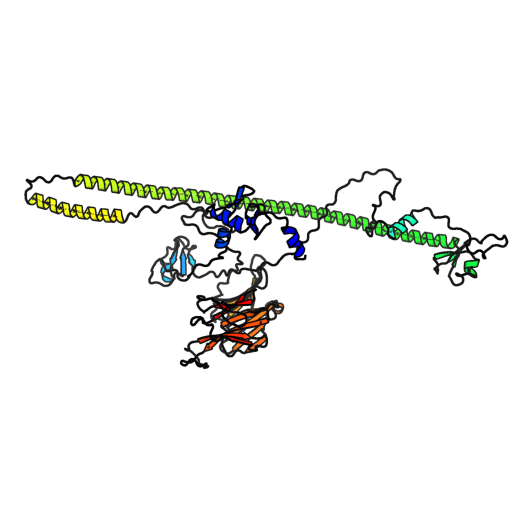316 ? -3.889 18.171 40.686 1.00 84.06 316 LYS A O 1
ATOM 2461 N N . ASP A 1 317 ? -4.442 17.789 38.538 1.00 81.25 317 ASP A N 1
ATOM 2462 C CA . ASP A 1 317 ? -5.873 17.633 38.797 1.00 81.25 317 ASP A CA 1
ATOM 2463 C C . ASP A 1 317 ? -6.198 16.357 39.585 1.00 81.25 317 ASP A C 1
ATOM 2465 O O . ASP A 1 317 ? -6.914 16.425 40.585 1.00 81.25 317 ASP A O 1
ATOM 2469 N N . ILE A 1 318 ? -5.591 15.222 39.219 1.00 76.62 318 ILE A N 1
ATOM 2470 C CA . ILE A 1 318 ? -5.726 13.959 39.961 1.00 76.62 318 ILE A CA 1
ATOM 2471 C C . ILE A 1 318 ? -5.277 14.153 41.413 1.00 76.62 318 ILE A C 1
ATOM 2473 O O . ILE A 1 318 ? -6.022 13.830 42.338 1.00 76.62 318 ILE A O 1
ATOM 2477 N N . VAL A 1 319 ? -4.090 14.733 41.629 1.00 80.81 319 VAL A N 1
ATOM 2478 C CA . VAL A 1 319 ? -3.576 15.006 42.983 1.00 80.81 319 VAL A CA 1
ATOM 2479 C C . VAL A 1 319 ? -4.562 15.866 43.775 1.00 80.81 319 VAL A C 1
ATOM 2481 O O . VAL A 1 319 ? -4.870 15.541 44.919 1.00 80.81 319 VAL A O 1
ATOM 2484 N N . ARG A 1 320 ? -5.115 16.917 43.158 1.00 86.25 320 ARG A N 1
ATOM 2485 C CA . ARG A 1 320 ? -6.110 17.793 43.789 1.00 86.25 320 ARG A CA 1
ATOM 2486 C C . ARG A 1 320 ? -7.376 17.039 44.211 1.00 86.25 320 ARG A C 1
ATOM 2488 O O . ARG A 1 320 ? -7.896 17.309 45.293 1.00 86.25 320 ARG A O 1
ATOM 2495 N N . ILE A 1 321 ? -7.875 16.117 43.383 1.00 81.50 321 ILE A N 1
ATOM 2496 C CA . ILE A 1 321 ? -9.054 15.293 43.700 1.00 81.50 321 ILE A CA 1
ATOM 2497 C C . ILE A 1 321 ? -8.768 14.406 44.917 1.00 81.50 321 ILE A C 1
ATOM 2499 O O . ILE A 1 321 ? -9.524 14.457 45.887 1.00 81.50 321 ILE A O 1
ATOM 2503 N N . TYR A 1 322 ? -7.645 13.679 44.918 1.00 79.00 322 TYR A N 1
ATOM 2504 C CA . TYR A 1 322 ? -7.265 12.823 46.048 1.00 79.00 322 TYR A CA 1
ATOM 2505 C C . TYR A 1 322 ? -7.058 13.602 47.344 1.00 79.00 322 TYR A C 1
ATOM 2507 O O . TYR A 1 322 ? -7.485 13.142 48.400 1.00 79.00 322 TYR A O 1
ATOM 2515 N N . SER A 1 323 ? -6.432 14.781 47.285 1.00 83.50 323 SER A N 1
ATOM 2516 C CA . SER A 1 323 ? -6.268 15.630 48.469 1.00 83.50 323 SER A CA 1
ATOM 2517 C C . SER A 1 323 ? -7.618 16.004 49.082 1.00 83.50 323 SER A C 1
ATOM 2519 O O . SER A 1 323 ? -7.784 15.899 50.293 1.00 83.50 323 SER A O 1
ATOM 2521 N N . LYS A 1 324 ? -8.608 16.358 48.255 1.00 84.56 324 LYS A N 1
ATOM 2522 C CA . LYS A 1 324 ? -9.956 16.701 48.723 1.00 84.56 324 LYS A CA 1
ATOM 2523 C C . LYS A 1 324 ? -10.690 15.502 49.338 1.00 84.56 324 LYS A C 1
ATOM 2525 O O . LYS A 1 324 ? -11.358 15.654 50.358 1.00 84.56 324 LYS A O 1
ATOM 2530 N N . GLU A 1 325 ? -10.591 14.320 48.732 1.00 81.88 325 GLU A N 1
ATOM 2531 C CA . GLU A 1 325 ? -11.201 13.096 49.278 1.00 81.88 325 GLU A CA 1
ATOM 2532 C C . GLU A 1 325 ? -10.554 12.667 50.602 1.00 81.88 325 GLU A C 1
ATOM 2534 O O . GLU A 1 325 ? -11.246 12.207 51.517 1.00 81.88 325 GLU A O 1
ATOM 2539 N N . LEU A 1 326 ? -9.237 12.857 50.727 1.00 80.94 326 LEU A N 1
ATOM 2540 C CA . LEU A 1 326 ? -8.501 12.599 51.959 1.00 80.94 326 LEU A CA 1
ATOM 2541 C C . LEU A 1 326 ? -8.968 13.535 53.080 1.00 80.94 326 LEU A C 1
ATOM 2543 O O . LEU A 1 326 ? -9.364 13.047 54.132 1.00 80.94 326 LEU A O 1
ATOM 2547 N N . GLU A 1 327 ? -9.044 14.846 52.824 1.00 83.75 327 GLU A N 1
ATOM 2548 C CA . GLU A 1 327 ? -9.563 15.834 53.787 1.00 83.75 327 GLU A CA 1
ATOM 2549 C C . GLU A 1 327 ? -10.976 15.478 54.278 1.00 83.75 327 GLU A C 1
ATOM 2551 O O . GLU A 1 327 ? -11.283 15.558 55.469 1.00 83.75 327 GLU A O 1
ATOM 2556 N N . GLN A 1 328 ? -11.854 15.040 53.371 1.00 83.44 328 GLN A N 1
ATOM 2557 C CA . GLN A 1 328 ? -13.204 14.604 53.731 1.00 83.44 328 GLN A CA 1
ATOM 2558 C C . GLN A 1 328 ? -13.214 13.318 54.560 1.00 83.44 328 GLN A C 1
ATOM 2560 O O . GLN A 1 328 ? -14.150 13.098 55.332 1.00 83.44 328 GLN A O 1
ATOM 2565 N N . THR A 1 329 ? -12.255 12.421 54.344 1.00 79.44 329 THR A N 1
ATOM 2566 C CA . THR A 1 329 ? -12.135 11.159 55.085 1.00 79.44 329 THR A CA 1
ATOM 2567 C C . THR A 1 329 ? -11.579 11.415 56.479 1.00 79.44 329 THR A C 1
ATOM 2569 O O . THR A 1 329 ? -12.155 10.929 57.448 1.00 79.44 329 THR A O 1
ATOM 2572 N N . ASP A 1 330 ? -10.567 12.272 56.598 1.00 81.50 330 ASP A N 1
ATOM 2573 C CA . ASP A 1 330 ? -10.029 12.731 57.880 1.00 81.50 330 ASP A CA 1
ATOM 2574 C C . ASP A 1 330 ? -11.107 13.437 58.721 1.00 81.50 330 ASP A C 1
ATOM 2576 O O . ASP A 1 330 ? -11.226 13.196 59.927 1.00 81.50 330 ASP A O 1
ATOM 2580 N N . GLY A 1 331 ? -11.960 14.249 58.084 1.00 84.25 331 GLY A N 1
ATOM 2581 C CA . GLY A 1 331 ? -13.112 14.873 58.741 1.00 84.25 331 GLY A CA 1
ATOM 2582 C C . GLY A 1 331 ? -14.132 13.860 59.278 1.00 84.25 331 GLY A C 1
ATOM 2583 O O . GLY A 1 331 ? -14.635 14.024 60.390 1.00 84.25 331 GLY A O 1
ATOM 2584 N N . LEU A 1 332 ? -14.407 12.787 58.527 1.00 81.62 332 LEU A N 1
ATOM 2585 C CA . LEU A 1 332 ? -15.296 11.705 58.963 1.00 81.62 332 LEU A CA 1
ATOM 2586 C C . LEU A 1 332 ? -14.693 10.908 60.128 1.00 81.62 332 LEU A C 1
ATOM 2588 O O . LEU A 1 332 ? -15.391 10.646 61.104 1.00 81.62 332 LEU A O 1
ATOM 2592 N N . CYS A 1 333 ? -13.403 10.567 60.057 1.00 76.19 333 CYS A N 1
ATOM 2593 C CA . CYS A 1 333 ? -12.687 9.906 61.151 1.00 76.19 333 CYS A CA 1
ATOM 2594 C C . CYS A 1 333 ? -12.756 10.740 62.437 1.00 76.19 333 CYS A C 1
ATOM 2596 O O . CYS A 1 333 ? -13.164 10.231 63.475 1.00 76.19 333 CYS A O 1
ATOM 2598 N N . THR A 1 334 ? -12.480 12.046 62.341 1.00 84.75 334 THR A N 1
ATOM 2599 C CA . THR A 1 334 ? -12.556 12.972 63.484 1.00 84.75 334 THR A CA 1
ATOM 2600 C C . THR A 1 334 ? -13.957 12.998 64.111 1.00 84.75 334 THR A C 1
ATOM 2602 O O . THR A 1 334 ? -14.099 13.039 65.334 1.00 84.75 334 THR A O 1
ATOM 2605 N N . PHE A 1 335 ? -15.012 12.958 63.290 1.00 83.19 335 PHE A N 1
ATOM 2606 C CA . PHE A 1 335 ? -16.392 12.881 63.775 1.00 83.19 335 PHE A CA 1
ATOM 2607 C C . PHE A 1 335 ? -16.687 11.555 64.495 1.00 83.19 335 PHE A C 1
ATOM 2609 O O . PHE A 1 335 ? -17.297 11.568 65.565 1.00 83.19 335 PHE A O 1
ATOM 2616 N N . LEU A 1 336 ? -16.241 10.423 63.937 1.00 80.25 336 LEU A N 1
ATOM 2617 C CA . LEU A 1 336 ? -16.417 9.098 64.540 1.00 80.25 336 LEU A CA 1
ATOM 2618 C C . LEU A 1 336 ? -15.691 8.979 65.885 1.00 80.25 336 LEU A C 1
ATOM 2620 O O . LEU A 1 336 ? -16.272 8.457 66.835 1.00 80.25 336 LEU A O 1
ATOM 2624 N N . ASP A 1 337 ? -14.478 9.521 65.992 1.00 81.25 337 ASP A N 1
ATOM 2625 C CA . ASP A 1 337 ? -13.721 9.571 67.248 1.00 81.25 337 ASP A CA 1
ATOM 2626 C C . ASP A 1 337 ? -14.464 10.395 68.315 1.00 81.25 337 ASP A C 1
ATOM 2628 O O . ASP A 1 337 ? -14.564 9.991 69.479 1.00 81.25 337 ASP A O 1
ATOM 2632 N N . GLY A 1 338 ? -15.060 11.525 67.912 1.00 84.56 338 GLY A N 1
ATOM 2633 C CA . GLY A 1 338 ? -15.900 12.348 68.784 1.00 84.56 338 GLY A CA 1
ATOM 2634 C C . GLY A 1 338 ? -17.174 11.630 69.242 1.00 84.56 338 GLY A C 1
ATOM 2635 O O . GLY A 1 338 ? -17.523 11.694 70.422 1.00 84.56 338 GLY A O 1
ATOM 2636 N N . LEU A 1 339 ? -17.846 10.905 68.340 1.00 81.31 339 LEU A N 1
ATOM 2637 C CA . LEU A 1 339 ? -19.028 10.102 68.670 1.00 81.31 339 LEU A CA 1
ATOM 2638 C C . LEU A 1 339 ? -18.679 8.958 69.629 1.00 81.31 339 LEU A C 1
ATOM 2640 O O . LEU A 1 339 ? -19.384 8.764 70.615 1.00 81.31 339 LEU A O 1
ATOM 2644 N N . SER A 1 340 ? -17.582 8.240 69.370 1.00 81.88 340 SER A N 1
ATOM 2645 C CA . SER A 1 340 ? -17.085 7.176 70.249 1.00 81.88 340 SER A CA 1
ATOM 2646 C C . SER A 1 340 ? -16.837 7.709 71.658 1.00 81.88 340 SER A C 1
ATOM 2648 O O . SER A 1 340 ? -17.331 7.137 72.622 1.00 81.88 340 SER A O 1
ATOM 2650 N N . SER A 1 341 ? -16.158 8.855 71.769 1.00 84.00 341 SER A N 1
ATOM 2651 C CA . SER A 1 341 ? -15.877 9.500 73.059 1.00 84.00 341 SER A CA 1
ATOM 2652 C C . SER A 1 341 ? -17.156 9.919 73.799 1.00 84.00 341 SER A C 1
ATOM 2654 O O . SER A 1 341 ? -17.227 9.833 75.020 1.00 84.00 341 SER A O 1
ATOM 2656 N N . ALA A 1 342 ? -18.190 10.366 73.076 1.00 78.88 342 ALA A N 1
ATOM 2657 C CA . ALA A 1 342 ? -19.471 10.758 73.667 1.00 78.88 342 ALA A CA 1
ATOM 2658 C C . ALA A 1 342 ? -20.320 9.566 74.152 1.00 78.88 342 ALA A C 1
ATOM 2660 O O . ALA A 1 342 ? -21.190 9.746 75.004 1.00 78.88 342 ALA A O 1
ATOM 2661 N N . LEU A 1 343 ? -20.090 8.367 73.606 1.00 74.62 343 LEU A N 1
ATOM 2662 C CA . 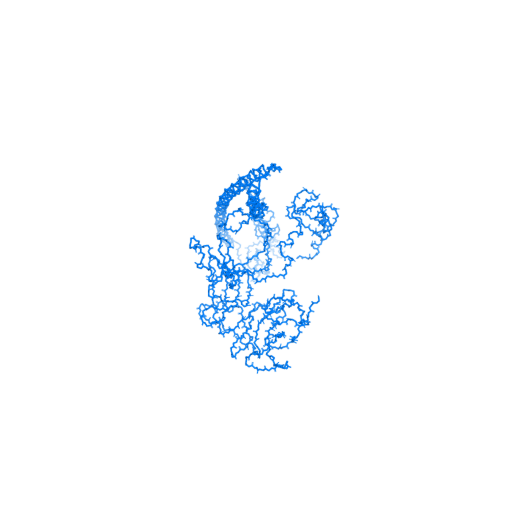LEU A 1 343 ? -20.802 7.138 73.969 1.00 74.62 343 LEU A CA 1
ATOM 2663 C C . LEU A 1 343 ? -20.201 6.419 75.188 1.00 74.62 343 LEU A C 1
ATOM 2665 O O . LEU A 1 343 ? -20.864 5.549 75.747 1.00 74.62 343 LEU A O 1
ATOM 2669 N N . GLU A 1 344 ? -19.013 6.808 75.660 1.00 76.31 344 GLU A N 1
ATOM 2670 C CA . GLU A 1 344 ? -18.375 6.293 76.890 1.00 76.31 344 GLU A CA 1
ATOM 2671 C C . GLU A 1 344 ? -19.032 6.809 78.194 1.00 76.31 344 GLU A C 1
ATOM 2673 O O . GLU A 1 344 ? -18.384 6.952 79.230 1.00 76.31 344 GLU A O 1
ATOM 2678 N N . LEU A 1 345 ? -20.332 7.112 78.175 1.00 66.44 345 LEU A N 1
ATOM 2679 C CA . LEU A 1 345 ? -21.065 7.560 79.358 1.00 66.44 345 LEU A CA 1
ATOM 2680 C C . LEU A 1 345 ? -21.294 6.391 80.328 1.00 66.44 345 LEU A C 1
ATOM 2682 O O . LEU A 1 345 ? -22.029 5.450 80.026 1.00 66.44 345 LEU A O 1
ATOM 2686 N N . GLU A 1 346 ? -20.721 6.484 81.528 1.00 67.00 346 GLU A N 1
ATOM 2687 C CA . GLU A 1 346 ? -21.056 5.594 82.642 1.00 67.00 346 GLU A CA 1
ATOM 2688 C C . GLU A 1 346 ? -22.499 5.861 83.104 1.00 67.00 346 GLU A C 1
ATOM 2690 O O . GLU A 1 346 ? -22.854 6.967 83.519 1.00 67.00 346 GLU A O 1
ATOM 2695 N N . VAL A 1 347 ? -23.359 4.846 83.011 1.00 69.12 347 VAL A N 1
ATOM 2696 C CA . VAL A 1 347 ? -24.753 4.930 83.463 1.00 69.12 347 VAL A CA 1
ATOM 2697 C C . VAL A 1 347 ? -24.784 4.712 84.978 1.00 69.12 347 VAL A C 1
ATOM 2699 O O . VAL A 1 347 ? -24.557 3.599 85.443 1.00 69.12 347 VAL A O 1
ATOM 2702 N N . ASP A 1 348 ? -25.062 5.771 85.744 1.00 73.25 348 ASP A N 1
ATOM 2703 C CA . ASP A 1 348 ? -25.248 5.694 87.202 1.00 73.25 348 ASP A CA 1
ATOM 2704 C C . ASP A 1 348 ? -26.420 4.750 87.541 1.00 73.25 348 ASP A C 1
ATOM 2706 O O . ASP A 1 348 ? -27.522 4.883 87.002 1.00 73.25 348 ASP A O 1
ATOM 2710 N N . GLU A 1 349 ? -26.202 3.799 88.451 1.00 75.06 349 GLU A N 1
ATOM 2711 C CA . GLU A 1 349 ? -27.219 2.827 88.879 1.00 75.06 349 GLU A CA 1
ATOM 2712 C C . GLU A 1 349 ? -28.409 3.484 89.612 1.00 75.06 349 GLU A C 1
ATOM 2714 O O . GLU A 1 349 ? -29.447 2.852 89.803 1.00 75.06 349 GLU A O 1
ATOM 2719 N N . ASN A 1 350 ? -28.296 4.761 89.998 1.00 77.81 350 ASN A N 1
ATOM 2720 C CA . ASN A 1 350 ? -29.321 5.494 90.750 1.00 77.81 350 ASN A CA 1
ATOM 2721 C C . ASN A 1 350 ? -30.270 6.350 89.889 1.00 77.81 350 ASN A C 1
ATOM 2723 O O . ASN A 1 350 ? -30.989 7.202 90.424 1.00 77.81 350 ASN A O 1
ATOM 2727 N N . LEU A 1 351 ? -30.289 6.172 88.565 1.00 80.00 351 LEU A N 1
ATOM 2728 C CA . LEU A 1 351 ? -31.158 6.956 87.682 1.00 80.00 351 LEU A CA 1
ATOM 2729 C C . LEU A 1 351 ? -32.645 6.680 87.947 1.00 80.00 351 LEU A C 1
ATOM 2731 O O . LEU A 1 351 ? -33.093 5.541 88.082 1.00 80.00 351 LEU A O 1
ATOM 2735 N N . ASN A 1 352 ? -33.451 7.742 87.970 1.00 82.00 352 ASN A N 1
ATOM 2736 C CA . ASN A 1 352 ? -34.901 7.600 88.046 1.00 82.00 352 ASN A CA 1
ATOM 2737 C C . ASN A 1 352 ? -35.498 7.202 86.681 1.00 82.00 352 ASN A C 1
ATOM 2739 O O . ASN A 1 352 ? -34.879 7.354 85.626 1.00 82.00 352 ASN A O 1
ATOM 2743 N N . THR A 1 353 ? -36.743 6.720 86.683 1.00 78.75 353 THR A N 1
ATOM 2744 C CA . THR A 1 353 ? -37.419 6.205 85.480 1.00 78.75 353 THR A CA 1
ATOM 2745 C C . THR A 1 353 ? -37.454 7.205 84.316 1.00 78.75 353 THR A C 1
ATOM 2747 O O . THR A 1 353 ? -37.321 6.806 83.162 1.00 78.75 353 THR A O 1
ATOM 2750 N N . ALA A 1 354 ? -37.594 8.508 84.588 1.00 78.81 354 ALA A N 1
ATOM 2751 C CA . ALA A 1 354 ? -37.611 9.538 83.546 1.00 78.81 354 ALA A CA 1
ATOM 2752 C C . ALA A 1 354 ? -36.232 9.724 82.889 1.00 78.81 354 ALA A C 1
ATOM 2754 O O . ALA A 1 354 ? -36.145 9.947 81.681 1.00 78.81 354 ALA A O 1
ATOM 2755 N N . GLN A 1 355 ? -35.152 9.585 83.661 1.00 79.12 355 GLN A N 1
ATOM 2756 C CA . GLN A 1 355 ? -33.786 9.633 83.144 1.00 79.12 355 GLN A CA 1
ATOM 2757 C C . GLN A 1 355 ? -33.452 8.390 82.311 1.00 79.12 355 GLN A C 1
ATOM 2759 O O . GLN A 1 355 ? -32.875 8.537 81.238 1.00 79.12 355 GLN A O 1
ATOM 2764 N N . TYR A 1 356 ? -33.897 7.198 82.724 1.00 75.44 356 TYR A N 1
ATOM 2765 C CA . TYR A 1 356 ? -33.780 5.989 81.898 1.00 75.44 356 TYR A CA 1
ATOM 2766 C C . TYR A 1 356 ? -34.479 6.147 80.544 1.00 75.44 356 TYR A C 1
ATOM 2768 O O . TYR A 1 356 ? -33.883 5.854 79.512 1.00 75.44 356 TYR A O 1
ATOM 2776 N N . ILE A 1 357 ? -35.707 6.678 80.521 1.00 77.94 357 ILE A N 1
ATOM 2777 C CA . ILE A 1 357 ? -36.436 6.948 79.269 1.00 77.94 357 ILE A CA 1
ATOM 2778 C C . ILE A 1 357 ? -35.662 7.937 78.378 1.00 77.94 357 ILE A C 1
ATOM 2780 O O . ILE A 1 357 ? -35.601 7.760 77.164 1.00 77.94 357 ILE A O 1
ATOM 2784 N N . SER A 1 358 ? -35.034 8.961 78.965 1.00 78.31 358 SER A N 1
ATOM 2785 C CA . SER A 1 358 ? -34.184 9.910 78.232 1.00 78.31 358 SER A CA 1
ATOM 2786 C C . SER A 1 358 ? -32.940 9.243 77.630 1.00 78.31 358 SER A C 1
ATOM 2788 O O . SER A 1 358 ? -32.588 9.539 76.491 1.00 78.31 358 SER A O 1
ATOM 2790 N N . VAL A 1 359 ? -32.287 8.339 78.367 1.00 78.69 359 VAL A N 1
ATOM 2791 C CA . VAL A 1 359 ? -31.138 7.560 77.876 1.00 78.69 359 VAL A CA 1
ATOM 2792 C C . VAL A 1 359 ? -31.562 6.646 76.724 1.00 78.69 359 VAL A C 1
ATOM 2794 O O . VAL A 1 359 ? -30.946 6.705 75.664 1.00 78.69 359 VAL A O 1
ATOM 2797 N N . PHE A 1 360 ? -32.660 5.897 76.868 1.00 77.25 360 PHE A N 1
ATOM 2798 C CA . PHE A 1 360 ? -33.198 5.048 75.796 1.00 77.25 360 PHE A CA 1
ATOM 2799 C C . PHE A 1 360 ? -33.526 5.843 74.523 1.00 77.25 360 PHE A C 1
ATOM 2801 O O . PHE A 1 360 ? -33.088 5.473 73.439 1.00 77.25 360 PHE A O 1
ATOM 2808 N N . ASN A 1 361 ? -34.191 6.997 74.646 1.00 79.25 361 ASN A N 1
ATOM 2809 C CA . ASN A 1 361 ? -34.501 7.854 73.494 1.00 79.25 361 ASN A CA 1
ATOM 2810 C C . ASN A 1 361 ? -33.254 8.430 72.796 1.00 79.25 361 ASN A C 1
ATOM 2812 O O . ASN A 1 361 ? -33.330 8.846 71.638 1.00 79.25 361 ASN A O 1
ATOM 2816 N N . ASN A 1 362 ? -32.122 8.529 73.497 1.00 80.44 362 ASN A N 1
ATOM 2817 C CA . ASN A 1 362 ? -30.858 8.974 72.915 1.00 80.44 362 ASN A CA 1
ATOM 2818 C C . ASN A 1 362 ? -30.065 7.814 72.299 1.00 80.44 362 ASN A C 1
ATOM 2820 O O . ASN A 1 362 ? -29.361 8.047 71.320 1.00 80.44 362 ASN A O 1
ATOM 2824 N N . ILE A 1 363 ? -30.225 6.587 72.807 1.00 81.75 363 ILE A N 1
ATOM 2825 C CA . ILE A 1 363 ? -29.666 5.371 72.199 1.00 81.75 363 ILE A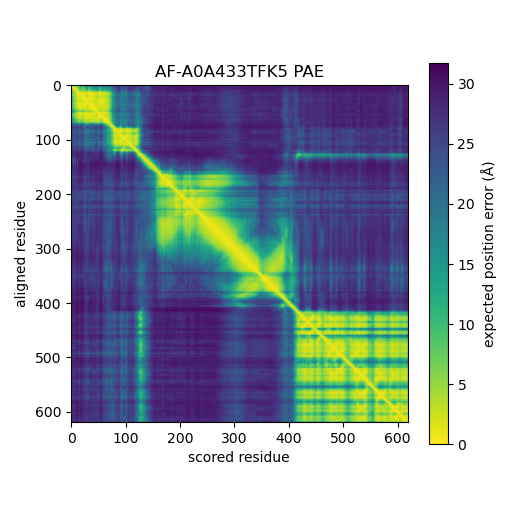 CA 1
ATOM 2826 C C . ILE A 1 363 ? -30.254 5.165 70.801 1.00 81.75 363 ILE A C 1
ATOM 2828 O O . ILE A 1 363 ? -29.485 5.042 69.855 1.00 81.75 363 ILE A O 1
ATOM 2832 N N . ASP A 1 364 ? -31.576 5.268 70.634 1.00 78.75 364 ASP A N 1
ATOM 2833 C CA . ASP A 1 364 ? -32.217 5.139 69.312 1.00 78.75 364 ASP A CA 1
ATOM 2834 C C . ASP A 1 364 ? -31.669 6.164 68.297 1.00 78.75 364 ASP A C 1
ATOM 2836 O O . ASP A 1 364 ? -31.464 5.870 67.117 1.00 78.75 364 ASP A O 1
ATOM 2840 N N . LYS A 1 365 ? -31.382 7.391 68.756 1.00 83.00 365 LYS A N 1
ATOM 2841 C CA . LYS A 1 365 ? -30.767 8.434 67.917 1.00 83.00 365 LYS A CA 1
ATOM 2842 C C . LYS A 1 365 ? -29.310 8.117 67.588 1.00 83.00 365 LYS A C 1
ATOM 2844 O O . LYS A 1 365 ? -28.891 8.354 66.458 1.00 83.00 365 LYS A O 1
ATOM 2849 N N . ALA A 1 366 ? -28.547 7.599 68.548 1.00 81.12 366 ALA A N 1
ATOM 2850 C CA . ALA A 1 366 ? -27.165 7.190 68.334 1.00 81.12 366 ALA A CA 1
ATOM 2851 C C . ALA A 1 366 ? -27.079 6.020 67.345 1.00 81.12 366 ALA A C 1
ATOM 2853 O O . ALA A 1 366 ? -26.282 6.083 66.414 1.00 81.12 366 ALA A O 1
ATOM 2854 N N . GLU A 1 367 ? -27.943 5.011 67.472 1.00 81.88 367 GLU A N 1
ATOM 2855 C CA . GLU A 1 367 ? -28.039 3.899 66.519 1.00 81.88 367 GLU A CA 1
ATOM 2856 C C . GLU A 1 367 ? -28.388 4.391 65.110 1.00 81.88 367 GLU A C 1
ATOM 2858 O O . GLU A 1 367 ? -27.747 3.989 64.137 1.00 81.88 367 GLU A O 1
ATOM 2863 N N . SER A 1 368 ? -29.334 5.332 64.991 1.00 86.19 368 SER A N 1
ATOM 2864 C CA . SER A 1 368 ? -29.666 5.955 63.704 1.00 86.19 368 SER A CA 1
ATOM 2865 C C . SER A 1 368 ? -28.463 6.664 63.071 1.00 86.19 368 SER A C 1
ATOM 2867 O O . SER A 1 368 ? -28.258 6.545 61.862 1.00 86.19 368 SER A O 1
ATOM 2869 N N . ILE A 1 369 ? -27.665 7.390 63.863 1.00 85.38 369 ILE A N 1
ATOM 2870 C CA . ILE A 1 369 ? -26.453 8.076 63.386 1.00 85.38 369 ILE A CA 1
ATOM 2871 C C . ILE A 1 369 ? -25.379 7.056 62.991 1.00 85.38 369 ILE A C 1
ATOM 2873 O O . ILE A 1 369 ? -24.748 7.209 61.949 1.00 85.38 369 ILE A O 1
ATOM 2877 N N . VAL A 1 370 ? -25.185 5.991 63.772 1.00 83.56 370 VAL A N 1
ATOM 2878 C CA . VAL A 1 370 ? -24.211 4.931 63.467 1.00 83.56 370 VAL A CA 1
ATOM 2879 C C . VAL A 1 370 ? -24.560 4.218 62.162 1.00 83.56 370 VAL A C 1
ATOM 2881 O O . VAL A 1 370 ? -23.670 3.977 61.351 1.00 83.56 370 VAL A O 1
ATOM 2884 N N . GLU A 1 371 ? -25.834 3.929 61.899 1.00 83.94 371 GLU A N 1
ATOM 2885 C CA . GLU A 1 371 ? -26.255 3.305 60.637 1.00 83.94 371 GLU A CA 1
ATOM 2886 C C . GLU A 1 371 ? -26.221 4.269 59.437 1.00 83.94 371 GLU A C 1
ATOM 2888 O O . GLU A 1 371 ? -26.014 3.853 58.293 1.00 83.94 371 GLU A O 1
ATOM 2893 N N . GLU A 1 372 ? -26.377 5.576 59.656 1.00 84.62 372 GLU A N 1
ATOM 2894 C CA . GLU A 1 372 ? -26.080 6.589 58.637 1.00 84.62 372 GLU A CA 1
ATOM 2895 C C . GLU A 1 372 ? -24.578 6.639 58.320 1.00 84.62 372 GLU A C 1
ATOM 2897 O O . GLU A 1 372 ? -24.193 6.544 57.156 1.00 84.62 372 GLU A O 1
ATOM 2902 N N . MET A 1 373 ? -23.724 6.661 59.345 1.00 79.38 373 MET A N 1
ATOM 2903 C CA . MET A 1 373 ? -22.267 6.653 59.193 1.00 79.38 373 MET A CA 1
ATOM 2904 C C . MET A 1 373 ? -21.759 5.360 58.562 1.00 79.38 373 MET A C 1
ATOM 2906 O O . MET A 1 373 ? -20.876 5.389 57.711 1.00 79.38 373 MET A O 1
ATOM 2910 N N . ARG A 1 374 ? -22.340 4.213 58.918 1.00 80.25 374 ARG A N 1
ATOM 2911 C CA . ARG A 1 374 ? -22.025 2.925 58.300 1.00 80.25 374 ARG A CA 1
ATOM 2912 C C . ARG A 1 374 ? -22.343 2.945 56.811 1.00 80.25 374 ARG A C 1
ATOM 2914 O O . ARG A 1 374 ? -21.526 2.481 56.020 1.00 80.25 374 ARG A O 1
ATOM 2921 N N . ARG A 1 375 ? -23.496 3.497 56.418 1.00 81.88 375 ARG A N 1
ATOM 2922 C CA . ARG A 1 375 ? -23.831 3.697 55.001 1.00 81.88 375 ARG A CA 1
ATOM 2923 C C . ARG A 1 375 ? -22.842 4.636 54.327 1.00 81.88 375 ARG A C 1
ATOM 2925 O O . ARG A 1 375 ? -22.378 4.306 53.247 1.00 81.88 375 ARG A O 1
ATOM 2932 N N . GLU A 1 376 ? -22.460 5.733 54.970 1.00 78.25 376 GLU A N 1
ATOM 2933 C CA . GLU A 1 376 ? -21.502 6.692 54.412 1.00 78.25 376 GLU A CA 1
ATOM 2934 C C . GLU A 1 376 ? -20.100 6.082 54.227 1.00 78.25 376 GLU A C 1
ATOM 2936 O O . GLU A 1 376 ? -19.502 6.210 53.161 1.00 78.25 376 GLU A O 1
ATOM 2941 N N . VAL A 1 377 ? -19.602 5.321 55.205 1.00 78.69 377 VAL A N 1
ATOM 2942 C CA . VAL A 1 377 ? -18.328 4.582 55.118 1.00 78.69 377 VAL A CA 1
ATOM 2943 C C . VAL A 1 377 ? -18.382 3.495 54.042 1.00 78.69 377 VAL A C 1
ATOM 2945 O O . VAL A 1 377 ? -17.411 3.304 53.316 1.00 78.69 377 VAL A O 1
ATOM 2948 N N . MET A 1 378 ? -19.509 2.793 53.906 1.00 77.69 378 MET A N 1
ATOM 2949 C CA . MET A 1 378 ? -19.695 1.772 52.867 1.00 77.69 378 MET A CA 1
ATOM 2950 C C . MET A 1 378 ? -19.860 2.381 51.466 1.00 77.69 378 MET A C 1
ATOM 2952 O O . MET A 1 378 ? -19.439 1.768 50.485 1.00 77.69 378 MET A O 1
ATOM 2956 N N . ASN A 1 379 ? -20.444 3.579 51.371 1.00 73.50 379 ASN A N 1
ATOM 2957 C CA . ASN A 1 379 ? -20.590 4.344 50.131 1.00 73.50 379 ASN A CA 1
ATOM 2958 C C . ASN A 1 379 ? -19.263 4.967 49.685 1.00 73.50 379 ASN A C 1
ATOM 2960 O O . ASN A 1 379 ? -19.040 5.141 48.486 1.00 73.50 379 ASN A O 1
ATOM 2964 N N . ARG A 1 380 ? -18.355 5.256 50.624 1.00 70.56 380 ARG A N 1
ATOM 2965 C CA . ARG A 1 380 ? -16.969 5.627 50.327 1.00 70.56 380 ARG A CA 1
ATOM 2966 C C . ARG A 1 380 ? -16.198 4.386 49.898 1.00 70.56 380 ARG A C 1
ATOM 2968 O O . ARG A 1 380 ? -15.531 3.706 50.674 1.00 70.56 380 ARG A O 1
ATOM 2975 N N . SER A 1 381 ? -16.332 4.069 48.616 1.00 56.31 381 SER A N 1
ATOM 2976 C CA . SER A 1 381 ? -15.579 3.006 47.961 1.00 56.31 381 SER A CA 1
ATOM 2977 C C . SER A 1 381 ? -14.077 3.163 48.204 1.00 56.31 381 SER A C 1
ATOM 2979 O O . SER A 1 381 ? -13.568 4.282 48.258 1.00 56.31 381 SER A O 1
ATOM 2981 N N . LYS A 1 382 ? -13.352 2.036 48.289 1.00 61.88 382 LYS A N 1
ATOM 2982 C CA . LYS A 1 382 ? -11.881 2.042 48.299 1.00 61.88 382 LYS A CA 1
ATOM 2983 C C . LYS A 1 382 ? -11.378 2.951 47.170 1.00 61.88 382 LYS A C 1
ATOM 2985 O O . LYS A 1 382 ? -11.868 2.776 46.049 1.00 61.88 382 LYS A O 1
ATOM 2990 N N . PRO A 1 383 ? -10.426 3.865 47.434 1.00 56.22 383 PRO A N 1
ATOM 2991 C CA . PRO A 1 383 ? -9.924 4.769 46.412 1.00 56.22 383 PRO A CA 1
ATOM 2992 C C . PRO A 1 383 ? -9.479 3.947 45.205 1.00 56.22 383 PRO A C 1
ATOM 2994 O O . PRO A 1 383 ? -8.627 3.060 45.315 1.00 56.22 383 PRO A O 1
ATOM 2997 N N . GLN A 1 384 ? -10.114 4.188 44.059 1.00 55.84 384 GLN A N 1
ATOM 2998 C CA . GLN A 1 384 ? -9.700 3.560 42.814 1.00 55.84 384 GLN A CA 1
ATOM 2999 C C . GLN A 1 384 ? -8.420 4.247 42.382 1.00 55.84 384 GLN A C 1
ATOM 3001 O O . GLN A 1 384 ? -8.452 5.439 42.120 1.00 55.84 384 GLN A O 1
ATOM 3006 N N . GLU A 1 385 ? -7.305 3.522 42.340 1.00 60.59 385 GLU A N 1
ATOM 3007 C CA . GLU A 1 385 ? -6.014 4.073 41.929 1.00 60.59 385 GLU A CA 1
ATOM 3008 C C . GLU A 1 385 ? -6.089 4.592 40.481 1.00 60.59 385 GLU A C 1
ATOM 3010 O O . GLU A 1 385 ? -6.140 3.809 39.529 1.00 60.59 385 GLU A O 1
ATOM 3015 N N . GLN A 1 386 ? -6.092 5.915 40.312 1.00 57.38 386 GLN A N 1
ATOM 3016 C CA . GLN A 1 386 ? -5.997 6.577 39.018 1.00 57.38 386 GLN A CA 1
ATOM 3017 C C . GLN A 1 386 ? -4.526 6.852 38.715 1.00 57.38 386 GLN A C 1
ATOM 3019 O O . GLN A 1 386 ? -3.822 7.497 39.490 1.00 57.38 386 GLN A O 1
ATOM 3024 N N . ARG A 1 387 ? -4.048 6.346 37.576 1.00 57.88 387 ARG A N 1
ATOM 3025 C CA . ARG A 1 387 ? -2.690 6.593 37.087 1.00 57.88 387 ARG A CA 1
ATOM 3026 C C . ARG A 1 387 ? -2.756 7.342 35.771 1.00 57.88 387 ARG A C 1
ATOM 3028 O O . ARG A 1 387 ? -3.572 7.019 34.909 1.00 57.88 387 ARG A O 1
ATOM 3035 N N . LEU A 1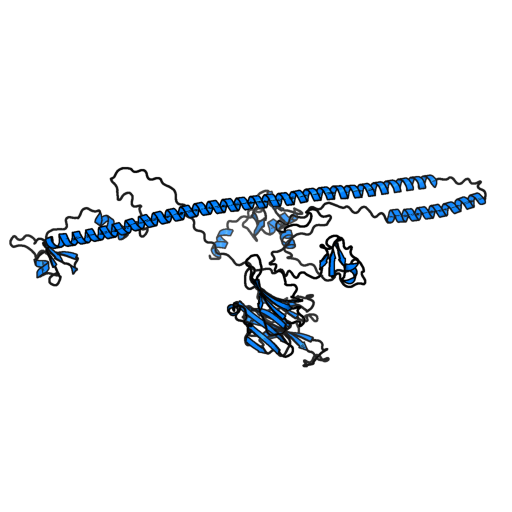 388 ? -1.843 8.290 35.608 1.00 46.97 388 LEU A N 1
ATOM 3036 C CA . LEU A 1 388 ? -1.537 8.849 34.304 1.00 46.97 388 LEU A CA 1
ATOM 3037 C C . LEU A 1 388 ? -0.918 7.773 33.428 1.00 46.97 388 LEU A C 1
ATOM 3039 O O . LEU A 1 388 ? 0.085 7.156 33.795 1.00 46.97 388 LEU A O 1
ATOM 3043 N N . VAL A 1 389 ? -1.525 7.562 32.268 1.00 48.50 389 VAL A N 1
ATOM 3044 C CA . VAL A 1 389 ? -1.003 6.656 31.258 1.00 48.50 389 VAL A CA 1
ATOM 3045 C C . VAL A 1 389 ? -0.670 7.484 30.032 1.00 48.50 389 VAL A C 1
ATOM 3047 O O . VAL A 1 389 ? -1.539 8.090 29.408 1.00 48.50 389 VAL A O 1
ATOM 3050 N N . LEU A 1 390 ? 0.621 7.523 29.706 1.00 45.44 390 LEU A N 1
ATOM 3051 C CA . LEU A 1 390 ? 1.084 8.077 28.443 1.00 45.44 390 LEU A CA 1
ATOM 3052 C C . LEU A 1 390 ? 0.599 7.149 27.332 1.00 45.44 390 LEU A C 1
ATOM 3054 O O . LEU A 1 390 ? 0.920 5.957 27.324 1.00 45.44 390 LEU A O 1
ATOM 3058 N N . CYS A 1 391 ? -0.193 7.679 26.404 1.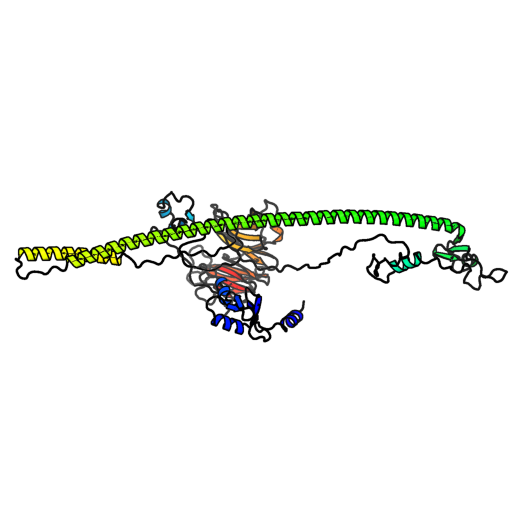00 40.53 391 CYS A N 1
ATOM 3059 C CA . CYS A 1 391 ? -0.564 6.930 25.219 1.00 40.53 391 CYS A CA 1
ATOM 3060 C C . CYS A 1 391 ? 0.699 6.643 24.399 1.00 40.53 391 CYS A C 1
ATOM 3062 O O . CYS A 1 391 ? 1.581 7.491 24.255 1.00 40.53 391 CYS A O 1
ATOM 3064 N N . SER A 1 392 ? 0.793 5.443 23.827 1.00 40.00 392 SER A N 1
ATOM 3065 C CA . SER A 1 392 ? 1.845 5.150 22.859 1.00 40.00 392 SER A CA 1
ATOM 3066 C C . SER A 1 392 ? 1.710 6.111 21.671 1.00 40.00 392 SER A C 1
ATOM 3068 O O . SER A 1 392 ? 0.681 6.095 20.994 1.00 40.00 392 SER A O 1
ATOM 3070 N N . LEU A 1 393 ? 2.728 6.940 21.425 1.00 41.47 393 LEU A N 1
ATOM 3071 C CA . LEU A 1 393 ? 2.777 7.880 20.302 1.00 41.47 393 LEU A CA 1
ATOM 3072 C C . LEU A 1 393 ? 2.689 7.121 18.966 1.00 41.47 393 LEU A C 1
ATOM 3074 O O . LEU A 1 393 ? 3.673 6.569 18.476 1.00 41.47 393 LEU A O 1
ATOM 3078 N N . ASN A 1 394 ? 1.498 7.095 18.368 1.00 47.59 394 ASN A N 1
A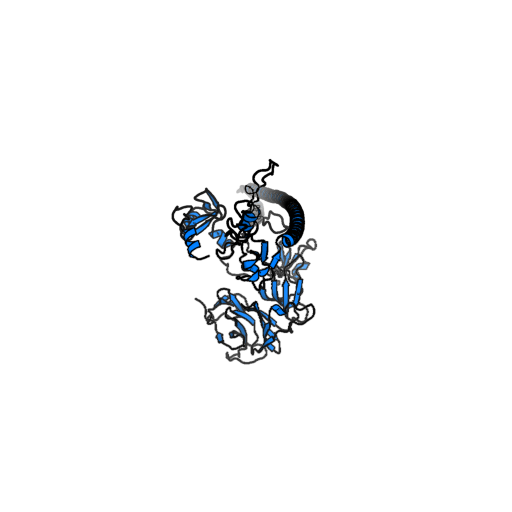TOM 3079 C CA . ASN A 1 394 ? 1.288 6.650 16.994 1.00 47.59 394 ASN A CA 1
ATOM 3080 C C . ASN A 1 394 ? 1.696 7.796 16.057 1.00 47.59 394 ASN A C 1
ATOM 3082 O O . ASN A 1 394 ? 0.949 8.754 15.893 1.00 47.59 394 ASN A O 1
ATOM 3086 N N . MET A 1 395 ? 2.874 7.707 15.434 1.00 38.50 395 MET A N 1
ATOM 3087 C CA . MET A 1 395 ? 3.480 8.781 14.622 1.00 38.50 395 MET A CA 1
ATOM 3088 C C . MET A 1 395 ? 2.692 9.236 13.370 1.00 38.50 395 MET A C 1
ATOM 3090 O O . MET A 1 395 ? 3.148 10.149 12.688 1.00 38.50 395 MET A O 1
ATOM 3094 N N . PHE A 1 396 ? 1.546 8.631 13.037 1.00 43.81 396 PHE A N 1
ATOM 3095 C CA . PHE A 1 396 ? 0.893 8.817 11.730 1.00 43.81 396 PHE A CA 1
ATOM 3096 C C . PHE A 1 396 ? -0.551 9.338 11.769 1.00 43.81 396 PHE A C 1
ATOM 3098 O O . PHE A 1 396 ? -1.197 9.373 10.726 1.00 43.81 396 PHE A O 1
ATOM 3105 N N . SER A 1 397 ? -1.054 9.790 12.922 1.00 38.38 397 SER A N 1
ATOM 3106 C CA . SER A 1 397 ? -2.327 10.523 12.982 1.00 38.38 397 SER A CA 1
ATOM 3107 C C . SER A 1 397 ? -2.071 11.966 13.424 1.00 38.38 397 SER A C 1
ATOM 3109 O O . SER A 1 397 ? -1.417 12.145 14.454 1.00 38.38 397 SER A O 1
ATOM 3111 N N . PRO A 1 398 ? -2.582 12.999 12.724 1.00 37.16 398 PRO A N 1
ATOM 3112 C CA . PRO A 1 398 ? -2.718 14.315 13.336 1.00 37.16 398 PRO A CA 1
ATOM 3113 C C . PRO A 1 398 ? -3.639 14.124 14.547 1.00 37.16 398 PRO A C 1
ATOM 3115 O O . PRO A 1 398 ? -4.744 13.592 14.425 1.00 37.16 398 PRO A O 1
ATOM 3118 N N . CYS A 1 399 ? -3.112 14.375 15.741 1.00 36.16 399 CYS A N 1
ATOM 3119 C CA . CYS A 1 399 ? -3.763 14.004 16.987 1.00 36.16 399 CYS A CA 1
ATOM 3120 C C . CYS A 1 399 ? -4.554 15.204 17.516 1.00 36.16 399 CYS A C 1
ATOM 3122 O O . CYS A 1 399 ? -3.965 16.104 18.102 1.00 36.16 399 CYS A O 1
ATOM 3124 N N . ASP A 1 400 ? -5.879 15.186 17.354 1.00 38.16 400 ASP A N 1
ATOM 3125 C CA . ASP A 1 400 ? -6.804 16.096 18.058 1.00 38.16 400 ASP A CA 1
ATOM 3126 C C . ASP A 1 400 ? -7.071 15.649 19.512 1.00 38.16 400 ASP A C 1
ATOM 3128 O O . ASP A 1 400 ? -7.931 16.195 20.201 1.00 38.16 400 ASP A O 1
ATOM 3132 N N . LYS A 1 401 ? -6.353 14.632 20.008 1.00 43.38 401 LYS A N 1
ATOM 3133 C CA . LYS A 1 401 ? -6.484 14.130 21.381 1.00 43.38 401 LYS A CA 1
ATOM 3134 C C . LYS A 1 401 ? -5.208 14.357 22.178 1.00 43.38 401 LYS A C 1
ATOM 3136 O O . LYS A 1 401 ? -4.107 14.208 21.652 1.00 43.38 401 LYS A O 1
ATOM 3141 N N . SER A 1 402 ? -5.378 14.646 23.465 1.00 39.81 402 SER A N 1
ATOM 3142 C CA . SER A 1 402 ? -4.292 14.633 24.441 1.00 39.81 402 SER A CA 1
ATOM 3143 C C . SER A 1 402 ? -3.498 13.321 24.380 1.00 39.81 402 SER A C 1
ATOM 3145 O O . SER A 1 402 ? -4.060 12.235 24.229 1.00 39.81 402 SER A O 1
ATOM 3147 N N . VAL A 1 403 ? -2.175 13.431 24.500 1.00 40.69 403 VAL A N 1
ATOM 3148 C CA . VAL A 1 403 ? -1.224 12.304 24.522 1.00 40.69 403 VAL A CA 1
ATOM 3149 C C . VAL A 1 403 ? -1.213 11.586 25.876 1.00 40.69 403 VAL A C 1
ATOM 3151 O O . VAL A 1 403 ? -0.642 10.501 25.992 1.00 40.69 403 VAL A O 1
ATOM 3154 N N . ALA A 1 404 ? -1.880 12.139 26.887 1.00 35.41 404 ALA A N 1
ATOM 3155 C CA . ALA A 1 404 ? -2.130 11.476 28.154 1.00 35.41 404 ALA A CA 1
ATOM 3156 C C . ALA A 1 404 ? -3.636 11.285 28.353 1.00 35.41 404 ALA A C 1
ATOM 3158 O O . ALA A 1 404 ? -4.431 12.206 28.188 1.00 35.41 404 ALA A O 1
ATOM 3159 N N . ALA A 1 405 ? -4.038 10.072 28.715 1.00 44.91 405 ALA A N 1
ATOM 3160 C CA . ALA A 1 405 ? -5.409 9.779 29.102 1.00 44.91 405 ALA A CA 1
ATOM 3161 C C . ALA A 1 405 ? -5.401 8.824 30.296 1.00 44.91 405 ALA A C 1
ATOM 3163 O O . ALA A 1 405 ? -4.552 7.937 30.404 1.00 44.91 405 ALA A O 1
ATOM 3164 N N . ILE A 1 406 ? -6.364 8.982 31.197 1.00 38.25 406 ILE A N 1
ATOM 3165 C CA . ILE A 1 406 ? -6.572 8.063 32.320 1.00 38.25 406 ILE A CA 1
ATOM 3166 C C . ILE A 1 406 ? -7.152 6.748 31.747 1.00 38.25 406 ILE A C 1
ATOM 3168 O O . ILE A 1 406 ? -8.262 6.755 31.218 1.00 38.25 406 ILE A O 1
ATOM 3172 N N . GLY A 1 407 ? -6.422 5.617 31.786 1.00 40.69 407 GLY A N 1
ATOM 3173 C CA . GLY A 1 407 ? -6.873 4.357 31.149 1.00 40.69 407 GLY A CA 1
ATOM 3174 C C . GLY A 1 407 ? -5.983 3.106 31.336 1.00 40.69 407 GLY A C 1
ATOM 3175 O O . GLY A 1 407 ? -5.015 3.132 32.088 1.00 40.69 407 GLY A O 1
ATOM 3176 N N . ARG A 1 408 ? -6.314 1.982 30.659 1.00 34.22 408 ARG A N 1
ATOM 3177 C CA . ARG A 1 408 ? -5.549 0.701 30.608 1.00 34.22 408 ARG A CA 1
ATOM 3178 C C . ARG A 1 408 ? -5.151 0.334 29.161 1.00 34.22 408 ARG A C 1
ATOM 3180 O O . ARG A 1 408 ? -5.954 0.473 28.247 1.00 34.22 408 ARG A O 1
ATOM 3187 N N . GLU A 1 409 ? -3.917 -0.150 28.978 1.00 23.88 409 GLU A N 1
ATOM 3188 C CA . GLU A 1 409 ? -3.187 -0.298 27.697 1.00 23.88 409 GLU A CA 1
ATOM 3189 C C . GLU A 1 409 ? -3.685 -1.463 26.793 1.00 23.88 409 GLU A C 1
ATOM 3191 O O . GLU A 1 409 ? -3.874 -2.586 27.263 1.00 23.88 409 GLU A O 1
ATOM 3196 N N . CYS A 1 410 ? -3.816 -1.237 25.475 1.00 25.78 410 CYS A N 1
ATOM 3197 C CA . CYS A 1 410 ? -3.989 -2.277 24.441 1.00 25.78 410 CYS A CA 1
ATOM 3198 C C . CYS A 1 410 ? -3.127 -1.959 23.203 1.00 25.78 410 CYS A C 1
ATOM 3200 O O . CYS A 1 410 ? -3.083 -0.812 22.762 1.00 25.78 410 CYS A O 1
ATOM 3202 N N . ARG A 1 411 ? -2.425 -2.964 22.649 1.00 26.09 411 ARG A N 1
ATOM 3203 C CA . ARG A 1 411 ? -1.365 -2.790 21.635 1.00 26.09 411 ARG A CA 1
ATOM 3204 C C . ARG A 1 411 ? -1.739 -3.292 20.227 1.00 26.09 411 ARG A C 1
ATOM 3206 O O . ARG A 1 411 ? -1.944 -4.483 20.030 1.00 26.09 411 ARG A O 1
ATOM 3213 N N . GLN A 1 412 ? -1.640 -2.336 19.297 1.00 32.09 412 GLN A N 1
ATOM 3214 C CA . GLN A 1 412 ? -1.135 -2.353 17.908 1.00 32.09 412 GLN A CA 1
ATOM 3215 C C . GLN A 1 412 ? -1.979 -2.853 16.690 1.00 32.09 412 GLN A C 1
ATOM 3217 O O . GLN A 1 412 ? -2.890 -3.663 16.858 1.00 32.09 412 GLN A O 1
ATOM 3222 N N . PRO A 1 413 ? -1.683 -2.324 15.463 1.00 31.78 413 PRO A N 1
ATOM 3223 C CA . PRO A 1 413 ? -2.512 -2.393 14.244 1.00 31.78 413 PRO A CA 1
ATOM 3224 C C . PRO A 1 413 ? -1.853 -3.110 13.028 1.00 31.78 413 PRO A C 1
ATOM 3226 O O . PRO A 1 413 ? -0.664 -3.422 13.041 1.00 31.78 413 PRO A O 1
ATOM 3229 N N . LEU A 1 414 ? -2.623 -3.306 11.943 1.00 30.92 414 LEU A N 1
ATOM 3230 C CA . LEU A 1 414 ? -2.188 -3.791 10.616 1.00 30.92 414 LEU A CA 1
ATOM 3231 C C . LEU A 1 414 ? -2.585 -2.791 9.508 1.00 30.92 414 LEU A C 1
ATOM 3233 O O . LEU A 1 414 ? -3.616 -2.133 9.618 1.00 30.92 414 LEU A O 1
ATOM 3237 N N . LEU A 1 415 ? -1.753 -2.715 8.460 1.00 34.81 415 LEU A N 1
ATOM 3238 C CA . LEU A 1 415 ? -1.836 -1.845 7.271 1.00 34.81 415 LEU A CA 1
ATOM 3239 C C . LEU A 1 415 ? -3.229 -1.805 6.625 1.00 34.81 415 LEU A C 1
ATOM 3241 O O . LEU A 1 415 ? -3.691 -2.829 6.140 1.00 34.81 415 LEU A O 1
ATOM 3245 N N . SER A 1 416 ? -3.852 -0.630 6.543 1.00 40.81 416 SER A N 1
ATOM 3246 C CA . SER A 1 416 ? -5.164 -0.439 5.922 1.00 40.81 416 SER A CA 1
ATOM 3247 C C . SER A 1 416 ? -5.118 0.532 4.745 1.00 40.81 416 SER A C 1
ATOM 3249 O O . SER A 1 416 ? -4.434 1.554 4.785 1.00 40.81 416 SER A O 1
ATOM 3251 N N . PHE A 1 417 ? -5.890 0.226 3.705 1.00 46.34 417 PHE A N 1
ATOM 3252 C CA . PHE A 1 417 ? -6.353 1.213 2.732 1.00 46.34 417 PHE A CA 1
ATOM 3253 C C . PHE A 1 417 ? -7.698 1.752 3.215 1.00 46.34 417 PHE A C 1
ATOM 3255 O O . PHE A 1 417 ? -8.599 0.951 3.437 1.00 46.34 417 PHE A O 1
ATOM 3262 N N . SER A 1 418 ? -7.845 3.065 3.405 1.00 54.53 418 SER A N 1
ATOM 3263 C CA . SER A 1 418 ? -9.125 3.696 3.748 1.00 54.53 418 SER A CA 1
ATOM 3264 C C . SER A 1 418 ? -9.651 4.516 2.575 1.00 54.53 418 SER A C 1
ATOM 3266 O O . SER A 1 418 ? -8.913 5.257 1.926 1.00 54.53 418 SER A O 1
ATOM 3268 N N . PHE A 1 419 ? -10.945 4.396 2.314 1.00 64.06 419 PHE A N 1
ATOM 3269 C CA . PHE A 1 419 ? -11.668 5.277 1.411 1.00 64.06 419 PHE A CA 1
ATOM 3270 C C . PHE A 1 419 ? -12.917 5.786 2.115 1.00 64.06 419 PHE A C 1
ATOM 3272 O O . PHE A 1 419 ? -13.581 5.038 2.832 1.00 64.06 419 PHE A O 1
ATOM 3279 N N . LYS A 1 420 ? -13.210 7.076 1.929 1.00 65.31 420 LYS A N 1
ATOM 3280 C CA . LYS A 1 420 ? -14.408 7.696 2.491 1.00 65.31 420 LYS A CA 1
ATOM 3281 C C . LYS A 1 420 ? -15.601 7.278 1.650 1.00 65.31 420 LYS A C 1
ATOM 3283 O O . LYS A 1 420 ? -15.650 7.579 0.461 1.00 65.31 420 LYS A O 1
ATOM 3288 N N . MET A 1 421 ? -16.542 6.589 2.274 1.00 67.75 421 MET A N 1
ATOM 3289 C CA . MET A 1 421 ? -17.818 6.262 1.652 1.00 67.75 421 MET A CA 1
ATOM 3290 C C . MET A 1 421 ? -18.697 7.509 1.619 1.00 67.75 421 MET A C 1
ATOM 3292 O O . MET A 1 421 ? -18.801 8.215 2.620 1.00 67.75 421 MET A O 1
ATOM 3296 N N . ASN A 1 422 ? -19.327 7.767 0.477 1.00 72.44 422 ASN A N 1
ATOM 3297 C CA . ASN A 1 422 ? -20.334 8.810 0.347 1.00 72.44 422 ASN A CA 1
ATOM 3298 C C . ASN A 1 422 ? -21.528 8.513 1.283 1.00 72.44 422 ASN A C 1
ATOM 3300 O O . ASN A 1 422 ? -21.913 7.352 1.460 1.00 72.44 422 ASN A O 1
ATOM 3304 N N . ASP A 1 423 ? -22.142 9.563 1.836 1.00 76.25 423 ASP A N 1
ATOM 3305 C CA . ASP A 1 423 ? -23.379 9.507 2.631 1.00 76.25 423 ASP A CA 1
ATOM 3306 C C . ASP A 1 423 ? -24.561 8.909 1.847 1.00 76.25 423 ASP A C 1
ATOM 3308 O O . ASP A 1 423 ? -25.619 8.647 2.413 1.00 76.25 423 ASP A O 1
ATOM 3312 N N . GLU A 1 424 ? -24.398 8.679 0.544 1.00 81.56 424 GLU A N 1
ATOM 3313 C CA . GLU A 1 424 ? -25.363 8.009 -0.319 1.00 81.56 424 GLU A CA 1
ATOM 3314 C C . GLU A 1 424 ? -25.280 6.473 -0.295 1.00 81.56 424 GLU A C 1
ATOM 3316 O O . GLU A 1 424 ? -26.129 5.834 -0.910 1.00 81.56 424 GLU A O 1
ATOM 3321 N N . ILE A 1 425 ? -24.322 5.845 0.399 1.00 83.62 425 ILE A N 1
ATOM 3322 C CA . ILE A 1 425 ? -24.162 4.379 0.387 1.00 83.62 425 ILE A CA 1
ATOM 3323 C C . ILE A 1 425 ? -24.795 3.729 1.631 1.00 83.62 425 ILE A C 1
ATOM 3325 O O . ILE A 1 425 ? -24.354 3.927 2.763 1.00 83.62 425 ILE A O 1
ATOM 3329 N N . SER A 1 426 ? -25.799 2.862 1.447 1.00 84.56 426 SER A N 1
ATOM 3330 C CA . SER A 1 426 ? -26.569 2.196 2.515 1.00 84.56 426 SER A CA 1
ATOM 3331 C C . SER A 1 426 ? -26.042 0.823 2.920 1.00 84.56 426 SER A C 1
ATOM 3333 O O . SER A 1 426 ? -26.282 0.434 4.062 1.00 84.56 426 SER A O 1
ATOM 3335 N N . PHE A 1 427 ? -25.297 0.112 2.070 1.00 83.81 427 PHE A N 1
ATOM 3336 C CA . PHE A 1 427 ? -24.635 -1.150 2.434 1.00 83.81 427 PHE A CA 1
ATOM 3337 C C . PHE A 1 427 ? -23.572 -1.540 1.397 1.00 83.81 427 PHE A C 1
ATOM 3339 O O . PHE A 1 427 ? -23.744 -1.211 0.233 1.00 83.81 427 PHE A O 1
ATOM 3346 N N . VAL A 1 428 ? -22.505 -2.256 1.770 1.00 87.62 428 VAL A N 1
ATOM 3347 C CA . VAL A 1 428 ? -21.532 -2.811 0.802 1.00 87.62 428 VAL A CA 1
ATOM 3348 C C . VAL A 1 428 ? -21.688 -4.314 0.707 1.00 87.62 428 VAL A C 1
ATOM 3350 O O . VAL A 1 428 ? -21.543 -5.012 1.705 1.00 87.62 428 VAL A O 1
ATOM 3353 N N . HIS A 1 429 ? -21.942 -4.800 -0.504 1.00 87.06 429 HIS A N 1
ATOM 3354 C CA . HIS A 1 429 ? -22.149 -6.217 -0.786 1.00 87.06 429 HIS A CA 1
ATOM 3355 C C . HIS A 1 429 ? -20.838 -6.950 -1.033 1.00 87.06 429 HIS A C 1
ATOM 3357 O O . HIS A 1 429 ? -20.640 -8.053 -0.535 1.00 87.06 429 HIS A O 1
ATOM 3363 N N . SER A 1 430 ? -19.944 -6.362 -1.828 1.00 89.25 430 SER A N 1
ATOM 3364 C CA . SER A 1 430 ? -18.680 -6.998 -2.215 1.00 89.25 430 SER A CA 1
ATOM 3365 C C . SER A 1 430 ? -17.666 -5.975 -2.706 1.00 89.25 430 SER A C 1
ATOM 3367 O O . SER A 1 430 ? -18.030 -4.897 -3.180 1.00 89.25 430 SER A O 1
ATOM 3369 N N . ILE A 1 431 ? -16.385 -6.319 -2.573 1.00 89.94 431 ILE A N 1
ATOM 3370 C CA . ILE A 1 431 ? -15.274 -5.460 -2.968 1.00 89.94 431 ILE A CA 1
ATOM 3371 C C . ILE A 1 431 ? -14.264 -6.278 -3.759 1.00 89.94 431 ILE A C 1
ATOM 3373 O O . ILE A 1 431 ? -13.876 -7.370 -3.348 1.00 89.94 431 ILE A O 1
ATOM 3377 N N . VAL A 1 432 ? -13.808 -5.718 -4.873 1.00 88.12 432 VAL A N 1
ATOM 3378 C CA . VAL A 1 432 ? -12.753 -6.282 -5.708 1.00 88.12 432 VAL A CA 1
ATOM 3379 C C . VAL A 1 432 ? -11.591 -5.305 -5.784 1.00 88.12 432 VAL A C 1
ATOM 3381 O O . VAL A 1 432 ? -11.739 -4.196 -6.287 1.00 88.12 432 VAL A O 1
ATOM 3384 N N . VAL A 1 433 ? -10.406 -5.731 -5.353 1.00 85.00 433 VAL A N 1
ATOM 3385 C CA . VAL A 1 433 ? -9.179 -4.934 -5.475 1.00 85.00 433 VAL A CA 1
ATOM 3386 C C . VAL A 1 433 ? -8.543 -5.173 -6.851 1.00 85.00 433 VAL A C 1
ATOM 3388 O O . VAL A 1 433 ? -8.240 -6.311 -7.228 1.00 85.00 433 VAL A O 1
ATOM 3391 N N . LYS A 1 434 ? -8.350 -4.100 -7.628 1.00 80.44 434 LYS A N 1
ATOM 3392 C CA . LYS A 1 434 ? -7.740 -4.147 -8.970 1.00 80.44 434 LYS A CA 1
ATOM 3393 C C . LYS A 1 434 ? -6.223 -3.942 -8.913 1.00 80.44 434 LYS A C 1
ATOM 3395 O O . LYS A 1 434 ? -5.497 -4.647 -9.616 1.00 80.44 434 LYS A O 1
ATOM 3400 N N . GLY A 1 435 ? -5.755 -3.043 -8.047 1.00 75.00 435 GLY A N 1
ATOM 3401 C CA . GLY A 1 435 ? -4.345 -2.667 -7.895 1.00 75.00 435 GLY A CA 1
ATOM 3402 C C . GLY A 1 435 ? -4.027 -2.129 -6.497 1.00 75.00 435 GLY A C 1
ATOM 3403 O O . GLY A 1 435 ? -4.803 -2.326 -5.568 1.00 75.00 435 GLY A O 1
ATOM 3404 N N . SER A 1 436 ? -2.890 -1.444 -6.344 1.00 69.19 436 SER A N 1
ATOM 3405 C CA . SER A 1 436 ? -2.449 -0.871 -5.058 1.00 69.19 436 SER A CA 1
ATOM 3406 C C . SER A 1 436 ? -3.323 0.277 -4.544 1.00 69.19 436 SER A C 1
ATOM 3408 O O . SER A 1 436 ? -3.240 0.627 -3.374 1.00 69.19 436 SER A O 1
ATOM 3410 N N . ASP A 1 437 ? -4.127 0.876 -5.412 1.00 75.50 437 ASP A N 1
ATOM 3411 C CA . ASP A 1 437 ? -4.901 2.091 -5.158 1.00 75.50 437 ASP A CA 1
ATOM 3412 C C . ASP A 1 437 ? -6.281 2.056 -5.838 1.00 75.50 437 ASP A C 1
ATOM 3414 O O . ASP A 1 437 ? -7.004 3.047 -5.816 1.00 75.50 437 ASP A O 1
ATOM 3418 N N . GLN A 1 438 ? -6.661 0.931 -6.450 1.00 82.75 438 GLN A N 1
ATOM 3419 C CA . GLN A 1 438 ? -7.890 0.808 -7.234 1.00 82.75 438 GLN A CA 1
ATOM 3420 C C . GLN A 1 438 ? -8.763 -0.338 -6.738 1.00 82.75 438 GLN A C 1
ATOM 3422 O O . GLN A 1 438 ? -8.281 -1.466 -6.575 1.00 82.75 438 GLN A O 1
ATOM 3427 N N . CYS A 1 439 ? -10.061 -0.082 -6.567 1.00 88.50 439 CYS A N 1
ATOM 3428 C CA . CYS A 1 439 ? -11.039 -1.123 -6.263 1.00 88.50 439 CYS A CA 1
ATOM 3429 C C . CYS A 1 439 ? -12.414 -0.855 -6.887 1.00 88.50 439 CYS A C 1
ATOM 3431 O O . CYS A 1 439 ? -12.770 0.280 -7.201 1.00 88.50 439 CYS A O 1
ATOM 3433 N N . PHE A 1 440 ? -13.179 -1.930 -7.061 1.00 89.62 440 PHE A N 1
ATOM 3434 C CA . PHE A 1 440 ? -14.603 -1.887 -7.358 1.00 89.62 440 PHE A CA 1
ATOM 3435 C C . PHE A 1 440 ? -15.391 -2.258 -6.114 1.00 89.62 440 PHE A C 1
ATOM 3437 O O . PHE A 1 440 ? -15.039 -3.213 -5.422 1.00 89.62 440 PHE A O 1
ATOM 3444 N N . ILE A 1 441 ? -16.469 -1.532 -5.856 1.00 90.62 441 ILE A N 1
ATOM 3445 C CA . ILE A 1 441 ? -17.333 -1.744 -4.700 1.00 90.62 441 ILE A CA 1
ATOM 3446 C C . ILE A 1 441 ? -18.745 -1.927 -5.227 1.00 90.62 441 ILE A C 1
ATOM 3448 O O . ILE A 1 441 ? -19.295 -1.015 -5.833 1.00 90.62 441 ILE A O 1
ATOM 3452 N N . SER A 1 442 ? -19.342 -3.091 -5.000 1.00 91.62 442 SER A N 1
ATOM 3453 C CA . SER A 1 442 ? -20.779 -3.244 -5.188 1.00 91.62 442 SER A CA 1
ATOM 3454 C C . SER A 1 442 ? -21.487 -2.890 -3.889 1.00 91.62 442 SER A C 1
ATOM 3456 O O . SER A 1 442 ? -21.164 -3.434 -2.828 1.00 91.62 442 SER A O 1
ATOM 3458 N N . CYS A 1 443 ? -22.433 -1.961 -3.958 1.00 90.88 443 CYS A N 1
ATOM 3459 C CA . CYS A 1 443 ? -23.085 -1.406 -2.784 1.00 90.88 443 CYS A CA 1
ATOM 3460 C C . CYS A 1 443 ? -24.538 -1.022 -3.053 1.00 90.88 443 CYS A C 1
ATOM 3462 O O . CYS A 1 443 ? -24.901 -0.674 -4.169 1.00 90.88 443 CYS A O 1
ATOM 3464 N N . GLN A 1 444 ? -25.356 -1.035 -2.010 1.00 88.38 444 GLN A N 1
ATOM 3465 C CA . GLN A 1 444 ? -26.711 -0.504 -2.023 1.00 88.38 444 GLN A CA 1
ATOM 3466 C C . GLN A 1 444 ? -26.679 1.010 -1.770 1.00 88.38 444 GLN A C 1
ATOM 3468 O O . GLN A 1 444 ? -25.955 1.460 -0.881 1.00 88.38 444 GLN A O 1
ATOM 3473 N N . MET A 1 445 ? -27.463 1.788 -2.520 1.00 85.88 445 MET A N 1
ATOM 3474 C CA . MET A 1 445 ? -27.557 3.249 -2.373 1.00 85.88 445 MET A CA 1
ATOM 3475 C C . MET A 1 445 ? -28.765 3.672 -1.507 1.00 85.88 445 MET A C 1
ATOM 3477 O O . MET A 1 445 ? -29.813 3.028 -1.535 1.00 85.88 445 MET A O 1
ATOM 3481 N N . ILE A 1 446 ? -28.634 4.779 -0.761 1.00 80.38 446 ILE A N 1
ATOM 3482 C CA . ILE A 1 446 ? -29.645 5.386 0.134 1.00 80.38 446 ILE A CA 1
ATOM 3483 C C . ILE A 1 446 ? -30.724 6.143 -0.649 1.00 80.38 446 ILE A C 1
ATOM 3485 O O . ILE A 1 446 ? -31.862 6.247 -0.182 1.00 80.38 446 ILE A O 1
ATOM 3489 N N . SER A 1 447 ? -30.395 6.689 -1.827 1.00 74.06 447 SER A N 1
ATOM 3490 C CA . SER A 1 447 ? -31.358 7.448 -2.633 1.00 74.06 447 SER A CA 1
ATOM 3491 C C . SER A 1 447 ? -32.603 6.584 -2.889 1.00 74.06 447 SER A C 1
ATOM 3493 O O . SER A 1 447 ? -32.488 5.398 -3.192 1.00 74.06 447 SER A O 1
ATOM 3495 N N . GLY A 1 448 ? -33.797 7.162 -2.672 1.00 53.66 448 GLY A N 1
ATOM 3496 C CA . GLY A 1 448 ? -35.052 6.502 -2.248 1.00 53.66 448 GLY A CA 1
ATOM 3497 C C . GLY A 1 448 ? -35.695 5.427 -3.141 1.00 53.66 448 GLY A C 1
ATOM 3498 O O . GLY A 1 448 ? -36.911 5.249 -3.104 1.00 53.66 448 GLY A O 1
ATOM 3499 N N . ARG A 1 449 ? -34.917 4.714 -3.956 1.00 60.06 449 ARG A N 1
ATOM 3500 C CA . ARG A 1 449 ? -35.307 3.526 -4.718 1.00 60.06 449 ARG A CA 1
ATOM 3501 C C . ARG A 1 449 ? -34.472 2.275 -4.397 1.00 60.06 449 ARG A C 1
ATOM 3503 O O . ARG A 1 449 ? -34.704 1.273 -5.062 1.00 60.06 449 ARG A O 1
ATOM 3510 N N . ASN A 1 450 ? -33.563 2.303 -3.408 1.00 61.06 450 ASN A N 1
ATOM 3511 C CA . ASN A 1 450 ? -32.786 1.136 -2.939 1.00 61.06 450 ASN A CA 1
ATOM 3512 C C . ASN A 1 450 ? -32.188 0.292 -4.085 1.00 61.06 450 ASN A C 1
ATOM 3514 O O . ASN A 1 450 ? -32.313 -0.934 -4.075 1.00 61.06 450 ASN A O 1
ATOM 3518 N N . TYR A 1 451 ? -31.600 0.925 -5.102 1.00 75.19 451 TYR A N 1
ATOM 3519 C CA . TYR A 1 451 ? -30.900 0.184 -6.153 1.00 75.19 451 TYR A CA 1
ATOM 3520 C C . TYR A 1 451 ? -29.432 0.001 -5.761 1.00 75.19 451 TYR A C 1
ATOM 3522 O O . TYR A 1 451 ? -28.860 0.867 -5.091 1.00 75.19 451 TYR A O 1
ATOM 3530 N N . ASP A 1 452 ? -28.830 -1.121 -6.155 1.00 83.38 452 ASP A N 1
ATOM 3531 C CA . ASP A 1 452 ? -27.386 -1.266 -6.025 1.00 83.38 452 ASP A CA 1
ATOM 3532 C C . ASP A 1 452 ? -26.667 -0.523 -7.149 1.00 83.38 452 ASP A C 1
ATOM 3534 O O . ASP A 1 452 ? -27.167 -0.417 -8.271 1.00 83.38 452 ASP A O 1
ATOM 3538 N N . ALA A 1 453 ? -25.467 -0.054 -6.837 1.00 86.75 453 ALA A N 1
ATOM 3539 C CA . ALA A 1 453 ? -24.505 0.505 -7.766 1.00 86.75 453 ALA A CA 1
ATOM 3540 C C . ALA A 1 453 ? -23.195 -0.294 -7.706 1.00 86.75 453 ALA A C 1
ATOM 3542 O O . ALA A 1 453 ? -22.913 -1.004 -6.732 1.00 86.75 453 ALA A O 1
ATOM 3543 N N . ILE A 1 454 ? -22.380 -0.156 -8.752 1.00 88.44 454 ILE A N 1
ATOM 3544 C CA . ILE A 1 454 ? -20.971 -0.547 -8.717 1.00 88.44 454 ILE A CA 1
ATOM 3545 C C . ILE A 1 454 ? -20.150 0.738 -8.785 1.00 88.44 454 ILE A C 1
ATOM 3547 O O . ILE A 1 454 ? -20.274 1.528 -9.715 1.00 88.44 454 ILE A O 1
ATOM 3551 N N . LEU A 1 455 ? -19.319 0.970 -7.781 1.00 87.56 455 LEU A N 1
ATOM 3552 C CA . LEU A 1 455 ? -18.446 2.131 -7.694 1.00 87.56 455 LEU A CA 1
ATOM 3553 C C . LEU A 1 455 ? -17.044 1.728 -8.126 1.00 87.56 455 LEU A C 1
ATOM 3555 O O . LEU A 1 455 ? -16.545 0.685 -7.701 1.00 87.56 455 LEU A O 1
ATOM 3559 N N . HIS A 1 456 ? -16.398 2.556 -8.942 1.00 86.56 456 HIS A N 1
ATOM 3560 C CA . HIS A 1 456 ? -14.966 2.462 -9.193 1.00 86.56 456 HIS A CA 1
ATOM 3561 C C . HIS A 1 456 ? -14.246 3.525 -8.373 1.00 86.56 456 HIS A C 1
ATOM 3563 O O . HIS A 1 456 ? -14.488 4.722 -8.539 1.00 86.56 456 HIS A O 1
ATOM 3569 N N . TYR A 1 457 ? -13.355 3.068 -7.501 1.00 82.88 457 TYR A N 1
ATOM 3570 C CA . TYR A 1 457 ? -12.534 3.916 -6.658 1.00 82.88 457 TYR A CA 1
ATOM 3571 C C . TYR A 1 457 ? -11.079 3.862 -7.123 1.00 82.88 457 TYR A C 1
ATOM 3573 O O . TYR A 1 457 ? -10.515 2.773 -7.238 1.00 82.88 457 TYR A O 1
ATOM 3581 N N . GLN A 1 458 ? -10.471 5.030 -7.343 1.00 82.69 458 GLN A N 1
ATOM 3582 C CA . GLN A 1 458 ? -9.058 5.189 -7.690 1.00 82.69 458 GLN A CA 1
ATOM 3583 C C . GLN A 1 458 ? -8.394 6.201 -6.741 1.00 82.69 458 GLN A C 1
ATOM 3585 O O . GLN A 1 458 ? -8.863 7.329 -6.590 1.00 82.69 458 GLN A O 1
ATOM 3590 N N . GLY A 1 459 ? -7.320 5.773 -6.076 1.00 69.25 459 GLY A N 1
ATOM 3591 C CA . GLY A 1 459 ? -6.717 6.432 -4.915 1.00 69.25 459 GLY A CA 1
ATOM 3592 C C . GLY A 1 459 ? -5.623 7.463 -5.205 1.00 69.25 459 GLY A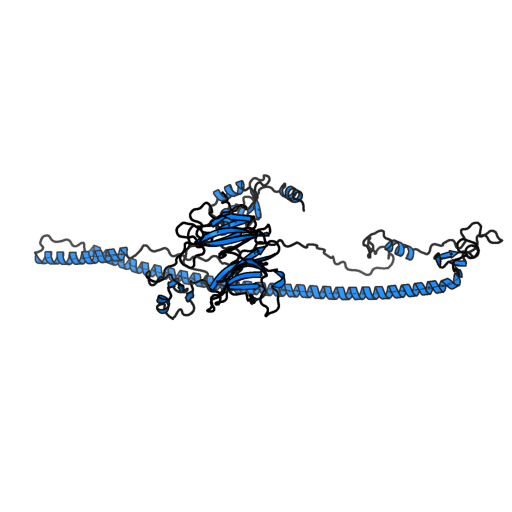 C 1
ATOM 3593 O O . GLY A 1 459 ? -5.022 7.976 -4.260 1.00 69.25 459 GLY A O 1
ATOM 3594 N N . GLU A 1 460 ? -5.332 7.791 -6.463 1.00 51.47 460 GLU A N 1
ATOM 3595 C CA . GLU A 1 460 ? -4.308 8.788 -6.785 1.00 51.47 460 GLU A CA 1
ATOM 3596 C C . GLU A 1 460 ? -4.800 10.238 -6.571 1.00 51.47 460 GLU A C 1
ATOM 3598 O O . GLU A 1 460 ? -5.795 10.676 -7.139 1.00 51.47 460 GLU A O 1
ATOM 3603 N N . CYS A 1 461 ? -4.022 10.995 -5.781 1.00 42.50 461 CYS A N 1
ATOM 3604 C CA . CYS A 1 461 ? -3.998 12.462 -5.647 1.00 42.50 461 CYS A CA 1
ATOM 3605 C C . CYS A 1 461 ? -5.142 13.165 -4.894 1.00 42.50 461 CYS A C 1
ATOM 3607 O O . CYS A 1 461 ? -6.051 13.696 -5.513 1.00 42.50 461 CYS A O 1
ATOM 3609 N N . SER A 1 462 ? -4.973 13.383 -3.578 1.00 48.66 462 SER A N 1
ATOM 3610 C CA . SER A 1 462 ? -5.613 14.428 -2.729 1.00 48.66 462 SER A CA 1
ATOM 3611 C C . SER A 1 462 ? -7.150 14.541 -2.682 1.00 48.66 462 SER A C 1
ATOM 3613 O O . SER A 1 462 ? -7.655 15.129 -1.734 1.00 48.66 462 SER A O 1
ATOM 3615 N N . ASN A 1 463 ? -7.873 13.956 -3.634 1.00 54.50 463 ASN A N 1
ATOM 3616 C CA . ASN A 1 463 ? -9.315 13.916 -3.811 1.00 54.50 463 ASN A CA 1
ATOM 3617 C C . ASN A 1 463 ? -9.624 12.605 -4.551 1.00 54.50 463 ASN A C 1
ATOM 3619 O O . ASN A 1 463 ? -9.417 12.545 -5.764 1.00 54.50 463 ASN A O 1
ATOM 3623 N N . PRO A 1 464 ? -10.061 11.545 -3.856 1.00 61.12 464 PRO A N 1
ATOM 3624 C CA . PRO A 1 464 ? -10.425 10.310 -4.531 1.00 61.12 464 PRO A CA 1
ATOM 3625 C C . PRO A 1 464 ? -11.537 10.578 -5.541 1.00 61.12 464 PRO A C 1
ATOM 3627 O O . PRO A 1 464 ? -12.552 11.195 -5.214 1.00 61.12 464 PRO A O 1
ATOM 3630 N N . VAL A 1 465 ? -11.332 10.134 -6.779 1.00 58.88 465 VAL A N 1
ATOM 3631 C CA . VAL A 1 465 ? -12.358 10.234 -7.814 1.00 58.88 465 VAL A CA 1
ATOM 3632 C C . VAL A 1 465 ? -13.243 9.006 -7.683 1.00 58.88 465 VAL A C 1
ATOM 3634 O O . VAL A 1 465 ? -12.894 7.915 -8.131 1.00 58.88 465 VAL A O 1
ATOM 3637 N N . GLU A 1 466 ? -14.387 9.185 -7.033 1.00 69.12 466 GLU A N 1
ATOM 3638 C CA . GLU A 1 466 ? -15.468 8.210 -7.061 1.00 69.12 466 GLU A CA 1
ATOM 3639 C C . GLU A 1 466 ? -16.166 8.311 -8.420 1.00 69.12 466 GLU A C 1
ATOM 3641 O O . GLU A 1 466 ? -16.784 9.327 -8.747 1.00 69.12 466 GLU A O 1
ATOM 3646 N N . LYS A 1 467 ? -16.049 7.264 -9.241 1.00 76.94 467 LYS A N 1
ATOM 3647 C CA . LYS A 1 467 ? -16.840 7.144 -10.466 1.00 76.94 467 LYS A CA 1
ATOM 3648 C C . LYS A 1 467 ? -17.934 6.114 -10.228 1.00 76.94 467 LYS A C 1
ATOM 3650 O O . LYS A 1 467 ? -17.660 4.916 -10.139 1.00 76.94 467 LYS A O 1
ATOM 3655 N N . VAL A 1 468 ? -19.173 6.588 -10.142 1.00 78.06 468 VAL A N 1
ATOM 3656 C CA . VAL A 1 468 ? -20.354 5.722 -10.124 1.00 78.06 468 VAL A CA 1
ATOM 3657 C C . VAL A 1 468 ? -20.494 5.094 -11.507 1.00 78.06 468 VAL A C 1
ATOM 3659 O O . VAL A 1 468 ? -20.593 5.807 -12.508 1.00 78.06 468 VAL A O 1
ATOM 3662 N N . ILE A 1 469 ? -20.467 3.766 -11.572 1.00 78.44 469 ILE A N 1
ATOM 3663 C CA . ILE A 1 469 ? -20.793 3.029 -12.788 1.00 78.44 469 ILE A CA 1
ATOM 3664 C C . ILE A 1 469 ? -22.287 2.747 -12.717 1.00 78.44 469 ILE A C 1
ATOM 3666 O O . ILE A 1 469 ? -22.746 2.014 -11.837 1.00 78.44 469 ILE A O 1
ATOM 3670 N N . ASP A 1 470 ? -23.048 3.361 -13.619 1.00 74.56 470 ASP A N 1
ATOM 3671 C CA . ASP A 1 470 ? -24.476 3.090 -13.706 1.00 74.56 470 ASP A CA 1
ATOM 3672 C C . ASP A 1 470 ? -24.683 1.666 -14.241 1.00 74.56 470 ASP A C 1
ATOM 3674 O O . ASP A 1 470 ? -24.101 1.269 -15.256 1.00 74.56 470 ASP A O 1
ATOM 3678 N N . VAL A 1 471 ? -25.475 0.884 -13.515 1.00 82.50 471 VAL A N 1
ATOM 3679 C CA . VAL A 1 471 ? -25.743 -0.529 -13.793 1.00 82.50 471 VAL A CA 1
ATOM 3680 C C . VAL A 1 471 ? -27.244 -0.771 -13.788 1.00 82.50 471 VAL A C 1
ATOM 3682 O O . VAL A 1 471 ? -28.009 -0.063 -13.133 1.00 82.50 471 VAL A O 1
ATOM 3685 N N . GLU A 1 472 ? -27.692 -1.799 -14.513 1.00 84.56 472 GLU A N 1
ATOM 3686 C CA . GLU A 1 472 ? -29.105 -2.188 -14.505 1.00 84.56 472 GLU A CA 1
ATOM 3687 C C . GLU A 1 472 ? -29.581 -2.417 -13.065 1.00 84.56 472 GLU A C 1
ATOM 3689 O O . GLU A 1 472 ? -28.917 -3.116 -12.303 1.00 84.56 472 GLU A O 1
ATOM 3694 N N . ARG A 1 473 ? -30.744 -1.874 -12.692 1.00 86.25 473 ARG A N 1
ATOM 3695 C CA . ARG A 1 473 ? -31.268 -1.987 -11.323 1.00 86.25 473 ARG A CA 1
ATOM 3696 C C . ARG A 1 473 ? -31.387 -3.441 -10.878 1.00 86.25 473 ARG A C 1
ATOM 3698 O O . ARG A 1 473 ? -32.063 -4.239 -11.520 1.00 86.25 473 ARG A O 1
ATOM 3705 N N . GLY A 1 474 ? -30.794 -3.758 -9.739 1.00 89.06 474 GLY A N 1
ATOM 3706 C CA . GLY A 1 474 ? -30.878 -5.061 -9.089 1.00 89.06 474 GLY A CA 1
ATOM 3707 C C . GLY A 1 474 ? -29.827 -5.165 -7.999 1.00 89.06 474 GLY A C 1
ATOM 3708 O O . GLY A 1 474 ? -29.205 -4.159 -7.669 1.00 89.06 474 GLY A O 1
ATOM 3709 N N . ARG A 1 475 ? -29.650 -6.363 -7.443 1.00 90.69 475 ARG A N 1
ATOM 3710 C CA . ARG A 1 475 ? -28.593 -6.677 -6.495 1.00 90.69 475 ARG A CA 1
ATOM 3711 C C . ARG A 1 475 ? -27.372 -7.229 -7.208 1.00 90.69 475 ARG A C 1
ATOM 3713 O O . ARG A 1 475 ? -27.532 -8.157 -8.002 1.00 90.69 475 ARG A O 1
ATOM 3720 N N . TYR A 1 476 ? -26.189 -6.710 -6.894 1.00 92.56 476 TYR A N 1
ATOM 3721 C CA . TYR A 1 476 ? -24.927 -7.207 -7.442 1.00 92.56 476 TYR A CA 1
ATOM 3722 C C . TYR A 1 476 ? -24.019 -7.772 -6.350 1.00 92.56 476 TYR A C 1
ATOM 3724 O O . TYR A 1 476 ? -23.886 -7.227 -5.260 1.00 92.56 476 TYR A O 1
ATOM 3732 N N . TYR A 1 477 ? -23.340 -8.863 -6.683 1.00 93.44 477 TYR A N 1
ATOM 3733 C CA . TYR A 1 477 ? -22.122 -9.283 -5.997 1.00 93.44 477 TYR A CA 1
ATOM 3734 C C . TYR A 1 477 ? -21.050 -9.450 -7.055 1.00 93.44 477 TYR A C 1
ATOM 3736 O O . TYR A 1 477 ? -21.343 -10.033 -8.095 1.00 93.44 477 TYR A O 1
ATOM 3744 N N . ILE A 1 478 ? -19.845 -8.949 -6.811 1.00 94.25 478 ILE A N 1
ATOM 3745 C CA . ILE A 1 478 ? -18.738 -8.950 -7.766 1.00 94.25 478 ILE A CA 1
ATOM 3746 C C . ILE A 1 478 ? -17.567 -9.782 -7.249 1.00 94.25 478 ILE A C 1
ATOM 3748 O O . ILE A 1 478 ? -17.277 -9.815 -6.055 1.00 94.25 478 ILE A O 1
ATOM 3752 N N . SER A 1 479 ? -16.870 -10.437 -8.172 1.00 94.12 479 SER A N 1
ATOM 3753 C CA . SER A 1 479 ? -15.617 -11.141 -7.926 1.00 94.12 479 SER A CA 1
ATOM 3754 C C . SER A 1 479 ? -14.675 -10.979 -9.117 1.00 94.12 479 SER A C 1
ATOM 3756 O O . SER A 1 479 ? -15.101 -10.625 -10.217 1.00 94.12 479 SER A O 1
ATOM 3758 N N . ARG A 1 480 ? -13.383 -11.223 -8.898 1.00 91.69 480 ARG A N 1
ATOM 3759 C CA . ARG A 1 480 ? -12.333 -11.075 -9.908 1.00 91.69 480 ARG A CA 1
ATOM 3760 C C . ARG A 1 480 ? -11.769 -12.430 -10.280 1.00 91.69 480 ARG A C 1
ATOM 3762 O O . ARG A 1 480 ? -11.344 -13.177 -9.406 1.00 91.69 480 ARG A O 1
ATOM 3769 N N . MET A 1 481 ? -11.723 -12.707 -11.572 1.00 89.38 481 MET A N 1
ATOM 3770 C CA . MET A 1 481 ? -11.062 -13.887 -12.110 1.00 89.38 481 MET A CA 1
ATOM 3771 C C . MET A 1 481 ? -9.544 -13.715 -12.142 1.00 89.38 481 MET A C 1
ATOM 3773 O O . MET A 1 481 ? -9.034 -12.594 -12.119 1.00 89.38 481 MET A O 1
ATOM 3777 N N . GLU A 1 482 ? -8.805 -14.822 -12.244 1.00 86.06 482 GLU A N 1
ATOM 3778 C CA . GLU A 1 482 ? -7.337 -14.786 -12.317 1.00 86.06 482 GLU A CA 1
ATOM 3779 C C . GLU A 1 482 ? -6.835 -13.996 -13.538 1.00 86.06 482 GLU A C 1
ATOM 3781 O O . GLU A 1 482 ? -5.828 -13.296 -13.467 1.00 86.06 482 GLU A O 1
ATOM 3786 N N . SER A 1 483 ? -7.593 -14.025 -14.633 1.00 84.81 483 SER A N 1
ATOM 3787 C CA . SER A 1 483 ? -7.370 -13.227 -15.843 1.00 84.81 483 SER A CA 1
ATOM 3788 C C . SER A 1 483 ? -7.560 -11.715 -15.657 1.00 84.81 483 SER A C 1
ATOM 3790 O O . SER A 1 483 ? -7.149 -10.938 -16.513 1.00 84.81 483 SER A O 1
ATOM 3792 N N . GLY A 1 484 ? -8.149 -11.277 -14.541 1.00 86.19 484 GLY A N 1
ATOM 3793 C CA . GLY A 1 484 ? -8.419 -9.871 -14.239 1.00 86.19 484 GLY A CA 1
ATOM 3794 C C . GLY A 1 484 ? -9.844 -9.414 -14.541 1.00 86.19 484 GLY A C 1
ATOM 3795 O O . GLY A 1 484 ? -10.245 -8.352 -14.064 1.00 86.19 484 GLY A O 1
ATOM 3796 N N . GLU A 1 485 ? -10.611 -10.226 -15.262 1.00 89.44 485 GLU A N 1
ATOM 3797 C CA . GLU A 1 485 ? -12.000 -9.955 -15.622 1.00 89.44 485 GLU A CA 1
ATOM 3798 C C . GLU A 1 485 ? -12.915 -10.003 -14.388 1.00 89.44 485 GLU A C 1
ATOM 3800 O O . GLU A 1 485 ? -12.644 -10.710 -13.409 1.00 89.44 485 GLU A O 1
ATOM 3805 N N . ILE A 1 486 ? -13.994 -9.219 -14.419 1.00 91.00 486 ILE A N 1
ATOM 3806 C CA . ILE A 1 486 ? -14.955 -9.133 -13.319 1.00 91.00 486 ILE A CA 1
ATOM 3807 C C . ILE A 1 486 ? -16.164 -9.989 -13.661 1.00 91.00 486 ILE A C 1
ATOM 3809 O O . ILE A 1 486 ? -16.797 -9.821 -14.700 1.00 91.00 486 ILE A O 1
ATOM 3813 N N . VAL A 1 487 ? -16.515 -10.882 -12.746 1.00 93.00 487 VAL A N 1
ATOM 3814 C CA . VAL A 1 487 ? -17.761 -11.638 -12.804 1.00 93.00 487 VAL A CA 1
ATOM 3815 C C . VAL A 1 487 ? -18.697 -11.120 -11.727 1.00 93.00 487 VAL A C 1
ATOM 3817 O O . VAL A 1 487 ? -18.283 -10.869 -10.594 1.00 93.00 487 VAL A O 1
ATOM 3820 N N . ALA A 1 488 ? -19.966 -10.956 -12.077 1.00 93.94 488 ALA A N 1
ATOM 3821 C CA . ALA A 1 488 ? -20.991 -10.507 -11.161 1.00 93.94 488 ALA A CA 1
ATOM 3822 C C . ALA A 1 488 ? -22.155 -11.495 -11.113 1.00 93.94 488 ALA A C 1
ATOM 3824 O O . ALA A 1 488 ? -22.621 -11.982 -12.141 1.00 93.94 488 ALA A O 1
ATOM 3825 N N . SER A 1 489 ? -22.671 -11.761 -9.918 1.00 94.31 489 SER A N 1
ATOM 3826 C CA . SER A 1 489 ? -24.020 -12.308 -9.786 1.00 94.31 489 SER A CA 1
ATOM 3827 C C . SER A 1 489 ? -25.012 -11.157 -9.688 1.00 94.31 489 SER A C 1
ATOM 3829 O O . SER A 1 489 ? -24.730 -10.161 -9.024 1.00 94.31 489 SER A O 1
ATOM 3831 N N . TYR A 1 490 ? -26.145 -11.301 -10.364 1.00 94.06 490 TYR A N 1
ATOM 3832 C CA . TYR A 1 490 ? -27.186 -10.292 -10.486 1.00 94.06 490 TYR A CA 1
ATOM 3833 C C . TYR A 1 490 ? -28.540 -10.868 -10.076 1.00 94.06 490 TYR A C 1
ATOM 3835 O O . TYR A 1 490 ? -28.890 -11.983 -10.474 1.00 94.06 490 TYR A O 1
ATOM 3843 N N . SER A 1 491 ? -29.309 -10.097 -9.312 1.00 92.56 491 SER A N 1
ATOM 3844 C CA . SER A 1 491 ? -30.663 -10.451 -8.886 1.00 92.56 491 SER A CA 1
ATOM 3845 C C . SER A 1 491 ? -31.616 -9.268 -9.019 1.00 92.56 491 SER A C 1
ATOM 3847 O O . SER A 1 491 ? -31.322 -8.161 -8.585 1.00 92.56 491 SER A O 1
ATOM 3849 N N . SER A 1 492 ? -32.790 -9.491 -9.587 1.00 91.94 492 SER A N 1
ATOM 3850 C CA . SER A 1 492 ? -33.887 -8.527 -9.654 1.00 91.94 492 SER A CA 1
ATOM 3851 C C . SER A 1 492 ? -35.218 -9.264 -9.548 1.00 91.94 492 SER A C 1
ATOM 3853 O O . SER A 1 492 ? -35.259 -10.493 -9.578 1.00 91.94 492 SER A O 1
ATOM 3855 N N . GLU A 1 493 ? -36.328 -8.526 -9.484 1.00 87.50 493 GLU A N 1
ATOM 3856 C CA . GLU A 1 493 ? -37.670 -9.124 -9.434 1.00 87.50 493 GLU A CA 1
ATOM 3857 C C . GLU A 1 493 ? -37.952 -10.077 -10.608 1.00 87.50 493 GLU A C 1
ATOM 3859 O O . GLU A 1 493 ? -38.691 -11.048 -10.451 1.00 87.50 493 GLU A O 1
ATOM 3864 N N . ASN A 1 494 ? -37.352 -9.820 -11.775 1.00 89.88 494 ASN A N 1
ATOM 3865 C CA . ASN A 1 494 ? -37.662 -10.532 -13.017 1.00 89.88 494 ASN A CA 1
ATOM 3866 C C . ASN A 1 494 ? -36.510 -11.397 -13.539 1.00 89.88 494 ASN A C 1
ATOM 3868 O O . ASN A 1 494 ? -36.723 -12.243 -14.411 1.00 89.88 494 ASN A O 1
ATOM 3872 N N . LEU A 1 495 ? -35.290 -11.182 -13.048 1.00 91.62 495 LEU A N 1
ATOM 3873 C CA . LEU A 1 495 ? -34.097 -11.801 -13.605 1.00 91.62 495 LEU A CA 1
ATOM 3874 C C . LEU A 1 495 ? -33.055 -12.059 -12.521 1.00 91.62 495 LEU A C 1
ATOM 3876 O O . LEU A 1 495 ? -32.568 -11.127 -11.890 1.00 91.62 495 LEU A O 1
ATOM 3880 N N . ASN A 1 496 ? -32.661 -13.323 -12.398 1.00 93.75 496 ASN A N 1
ATOM 3881 C CA . ASN A 1 496 ? -31.434 -13.729 -11.728 1.00 93.75 496 ASN A CA 1
ATOM 3882 C C . ASN A 1 496 ? -30.444 -14.159 -12.809 1.00 93.75 496 ASN A C 1
ATOM 3884 O O . ASN A 1 496 ? -30.819 -14.922 -13.702 1.00 93.75 496 ASN A O 1
ATOM 3888 N N . ALA A 1 497 ? -29.205 -13.684 -12.761 1.00 94.50 497 ALA A N 1
ATOM 3889 C CA . ALA A 1 497 ? -28.216 -13.990 -13.786 1.00 94.50 497 ALA A CA 1
ATOM 3890 C C . ALA A 1 497 ? -26.780 -13.968 -13.255 1.00 94.50 497 ALA A C 1
ATOM 3892 O O . ALA A 1 497 ? -26.490 -13.389 -12.211 1.00 94.50 497 ALA A O 1
ATOM 3893 N N . ILE A 1 498 ? -25.880 -14.581 -14.016 1.00 93.06 498 ILE A N 1
ATOM 3894 C CA . ILE A 1 498 ? -24.446 -14.313 -13.960 1.00 93.06 498 ILE A CA 1
ATOM 3895 C C . ILE A 1 498 ? -24.117 -13.407 -15.137 1.00 93.06 498 ILE A C 1
ATOM 3897 O O . ILE A 1 498 ? -24.502 -13.674 -16.281 1.00 93.06 498 ILE A O 1
ATOM 3901 N N . LYS A 1 499 ? -23.426 -12.327 -14.810 1.00 92.12 499 LYS A N 1
ATOM 3902 C CA . LYS A 1 499 ? -23.035 -11.246 -15.694 1.00 92.12 499 LYS A CA 1
ATOM 3903 C C . LYS A 1 499 ? -21.514 -11.200 -15.765 1.00 92.12 499 LYS A C 1
ATOM 3905 O O . LYS A 1 499 ? -20.842 -11.334 -14.742 1.00 92.12 499 LYS A O 1
ATOM 3910 N N . TYR A 1 500 ? -20.980 -11.018 -16.964 1.00 87.81 500 TYR A N 1
ATOM 3911 C CA . TYR A 1 500 ? -19.544 -10.952 -17.203 1.00 87.81 500 TYR A CA 1
ATOM 3912 C C . TYR A 1 500 ? -19.121 -9.555 -17.629 1.00 87.81 500 TYR A C 1
ATOM 3914 O O . TYR A 1 500 ? -19.870 -8.866 -18.322 1.00 87.81 500 TYR A O 1
ATOM 3922 N N . PHE A 1 501 ? -17.920 -9.152 -17.221 1.00 81.19 501 PHE A N 1
ATOM 3923 C CA . PHE A 1 501 ? -17.360 -7.863 -17.577 1.00 81.19 501 PHE A CA 1
ATOM 3924 C C . PHE A 1 501 ? -15.858 -7.940 -17.870 1.00 81.19 501 PHE A C 1
ATOM 3926 O O . PHE A 1 501 ? -15.038 -8.248 -16.999 1.00 81.19 501 PHE A O 1
ATOM 3933 N N . GLU A 1 502 ? -15.485 -7.577 -19.097 1.00 77.19 502 GLU A N 1
ATOM 3934 C CA . GLU A 1 502 ? -14.086 -7.431 -19.507 1.00 77.19 502 GLU A CA 1
ATOM 3935 C C . GLU A 1 502 ? -13.490 -6.145 -18.910 1.00 77.19 502 GLU A C 1
ATOM 3937 O O . GLU A 1 502 ? -13.857 -5.032 -19.288 1.00 77.19 502 GLU A O 1
ATOM 3942 N N . SER A 1 503 ? -12.544 -6.291 -17.976 1.00 64.88 503 SER A N 1
ATOM 3943 C CA . SER A 1 503 ? -11.993 -5.213 -17.133 1.00 64.88 503 SER A CA 1
ATOM 3944 C C . SER A 1 503 ? -11.438 -3.998 -17.882 1.00 64.88 503 SER A C 1
ATOM 3946 O O . SER A 1 503 ? -11.361 -2.907 -17.307 1.00 64.88 503 SER A O 1
ATOM 3948 N N . ASP A 1 504 ? -11.048 -4.176 -19.142 1.00 63.78 504 ASP A N 1
ATOM 3949 C CA . ASP A 1 504 ? -10.410 -3.143 -19.962 1.00 63.78 504 ASP A CA 1
ATOM 3950 C C . ASP A 1 504 ? -11.428 -2.178 -20.586 1.00 63.78 504 ASP A C 1
ATOM 3952 O O . ASP A 1 504 ? -11.078 -1.057 -20.951 1.00 63.78 504 ASP A O 1
ATOM 3956 N N . LYS A 1 505 ? -12.713 -2.557 -20.625 1.00 62.72 505 LYS A N 1
ATOM 3957 C CA . LYS A 1 505 ? -13.809 -1.718 -21.137 1.00 62.72 505 LYS A CA 1
ATOM 3958 C C . LYS A 1 505 ? -14.413 -0.780 -20.082 1.00 62.72 505 LYS A C 1
ATOM 3960 O O . LYS A 1 505 ? -15.226 0.069 -20.417 1.00 62.72 505 LYS A O 1
ATOM 3965 N N . LEU A 1 506 ? -14.002 -0.868 -18.813 1.00 57.09 506 LEU A N 1
ATOM 3966 C CA . LEU A 1 506 ? -14.537 -0.036 -17.715 1.00 57.09 506 LEU A CA 1
ATOM 3967 C C . LEU A 1 506 ? -13.996 1.405 -17.693 1.00 57.09 506 LEU A C 1
ATOM 3969 O O . LEU A 1 506 ? -14.485 2.256 -16.948 1.00 57.09 506 LEU A O 1
ATOM 3973 N N . LEU A 1 507 ? -13.000 1.699 -18.530 1.00 57.84 507 LEU A N 1
ATOM 3974 C CA . LEU A 1 507 ? -12.436 3.041 -18.690 1.00 57.84 507 LEU A CA 1
ATOM 3975 C C . LEU A 1 507 ? -13.213 3.912 -19.692 1.00 57.84 507 LEU A C 1
ATOM 3977 O O . LEU A 1 507 ? -12.699 4.951 -20.097 1.00 57.84 507 LEU A O 1
ATOM 3981 N N . LEU A 1 508 ? -14.439 3.524 -20.070 1.00 52.38 508 LEU A N 1
ATOM 3982 C CA . LEU A 1 508 ? -15.286 4.322 -20.959 1.00 52.38 508 LEU A CA 1
ATOM 3983 C C . LEU A 1 508 ? -15.438 5.759 -20.448 1.00 52.38 508 LEU A C 1
ATOM 3985 O O . LEU A 1 508 ? -15.599 6.006 -19.247 1.00 52.38 508 LEU A O 1
ATOM 3989 N N . GLU A 1 509 ? -15.345 6.707 -21.375 1.00 53.53 509 GLU A N 1
ATOM 3990 C CA . GLU A 1 509 ? -15.504 8.139 -21.138 1.00 53.53 509 GLU A CA 1
ATOM 3991 C C . GLU A 1 509 ? -16.864 8.425 -20.465 1.00 53.53 509 GLU A C 1
ATOM 3993 O O . GLU A 1 509 ? -17.798 7.628 -20.537 1.00 53.53 509 GLU A O 1
ATOM 3998 N N . GLN A 1 510 ? -16.956 9.512 -19.694 1.00 53.81 510 GLN A N 1
ATOM 3999 C CA . GLN A 1 510 ? -18.134 9.831 -18.875 1.00 53.81 510 GLN A CA 1
ATOM 4000 C C . GLN A 1 510 ? -19.441 9.788 -19.692 1.00 53.81 510 GLN A C 1
ATOM 4002 O O . GLN A 1 510 ? -19.634 10.631 -20.563 1.00 53.81 510 GLN A O 1
ATOM 4007 N N . GLY A 1 511 ? -20.359 8.871 -19.357 1.00 55.94 511 GLY A N 1
ATOM 4008 C CA . GLY A 1 511 ? -21.749 8.914 -19.834 1.00 55.94 511 GLY A CA 1
ATOM 4009 C C . GLY A 1 511 ? -22.357 7.593 -20.310 1.00 55.94 511 GLY A C 1
ATOM 4010 O O . GLY A 1 511 ? -23.581 7.513 -20.361 1.00 55.94 511 GLY A O 1
ATOM 4011 N N . ASP A 1 512 ? -21.553 6.569 -20.606 1.00 58.62 512 ASP A N 1
ATOM 4012 C CA . ASP A 1 512 ? -22.074 5.291 -21.110 1.00 58.62 512 ASP A CA 1
ATOM 4013 C C . ASP A 1 512 ? -22.317 4.270 -19.986 1.00 58.62 512 ASP A C 1
ATOM 4015 O O . ASP A 1 512 ? -21.508 4.117 -19.064 1.00 58.62 512 ASP A O 1
ATOM 4019 N N . PHE A 1 513 ? -23.449 3.561 -20.069 1.00 59.59 513 PHE A N 1
ATOM 4020 C CA . PHE A 1 513 ? -23.781 2.445 -19.182 1.00 59.59 513 PHE A CA 1
ATOM 4021 C C . PHE A 1 513 ? -22.776 1.311 -19.390 1.00 59.59 513 PHE A C 1
ATOM 4023 O O . PHE A 1 513 ? -22.507 0.912 -20.524 1.00 59.59 513 PHE A O 1
ATOM 4030 N N . ALA A 1 514 ? -22.247 0.754 -18.300 1.00 67.12 514 ALA A N 1
ATOM 4031 C CA . ALA A 1 514 ? -21.464 -0.469 -18.395 1.00 67.12 514 ALA A CA 1
ATOM 4032 C C . ALA A 1 514 ? -22.410 -1.627 -18.740 1.00 67.12 514 ALA A C 1
ATOM 4034 O O . ALA A 1 514 ? -23.127 -2.140 -17.878 1.00 67.12 514 ALA A O 1
ATOM 4035 N N . GLU A 1 515 ? -22.435 -2.028 -20.009 1.00 71.31 515 GLU A N 1
ATOM 4036 C CA . GLU A 1 515 ? -23.154 -3.226 -20.425 1.00 71.31 515 GLU A CA 1
ATOM 4037 C C . GLU A 1 515 ? -22.377 -4.459 -19.959 1.00 71.31 515 GLU A C 1
ATOM 4039 O O . GLU A 1 515 ? -21.248 -4.718 -20.372 1.00 71.31 515 GLU A O 1
ATOM 4044 N N . PHE A 1 516 ? -22.988 -5.204 -19.044 1.00 76.12 516 PHE A N 1
ATOM 4045 C CA . PHE A 1 516 ? -22.534 -6.535 -18.683 1.00 76.12 516 PHE A CA 1
ATOM 4046 C C . PHE A 1 516 ? -23.139 -7.544 -19.654 1.00 76.12 516 PHE A C 1
ATOM 4048 O O . PHE A 1 516 ? -24.363 -7.585 -19.821 1.00 76.12 516 PHE A O 1
ATOM 4055 N N . ASP A 1 517 ? -22.309 -8.420 -20.208 1.00 80.62 517 ASP A N 1
ATOM 4056 C CA . ASP A 1 517 ? -22.795 -9.508 -21.045 1.00 80.62 517 ASP A CA 1
ATOM 4057 C C . ASP A 1 517 ? -23.482 -10.561 -20.168 1.00 80.62 517 ASP A C 1
ATOM 4059 O O . ASP A 1 517 ? -22.880 -11.163 -19.268 1.00 80.62 517 ASP A O 1
ATOM 4063 N N . ASN A 1 518 ? -24.772 -10.792 -20.424 1.00 73.75 518 ASN A N 1
ATOM 4064 C CA . ASN A 1 518 ? -25.533 -11.847 -19.761 1.00 73.75 518 ASN A CA 1
ATOM 4065 C C . ASN A 1 518 ? -24.984 -13.211 -20.184 1.00 73.75 518 ASN A C 1
ATOM 4067 O O . ASN A 1 518 ? -25.166 -13.642 -21.322 1.00 73.75 518 ASN A O 1
ATOM 4071 N N . THR A 1 519 ? -24.344 -13.910 -19.251 1.00 75.44 519 THR A N 1
ATOM 4072 C CA . THR A 1 519 ? -23.700 -15.198 -19.530 1.00 75.44 519 THR A CA 1
ATOM 4073 C C . THR A 1 519 ? -24.629 -16.365 -19.216 1.00 75.44 519 THR A C 1
ATOM 4075 O O . THR A 1 519 ? -24.650 -17.361 -19.935 1.00 75.44 519 THR A O 1
ATOM 4078 N N . MET A 1 520 ? -25.420 -16.251 -18.144 1.00 88.19 520 MET A N 1
ATOM 4079 C CA . MET A 1 520 ? -26.284 -17.333 -17.670 1.00 88.19 520 MET A CA 1
ATOM 4080 C C . MET A 1 520 ? -27.485 -16.787 -16.899 1.00 88.19 520 MET A C 1
ATOM 4082 O O . MET A 1 520 ? -27.312 -15.982 -15.992 1.00 88.19 520 MET A O 1
ATOM 4086 N N . GLN A 1 521 ? -28.691 -17.281 -17.189 1.00 91.69 521 GLN A N 1
ATOM 4087 C CA . GLN A 1 521 ? -29.871 -17.026 -16.361 1.00 91.69 521 GLN A CA 1
ATOM 4088 C C . GLN A 1 521 ? -29.972 -18.071 -15.241 1.00 91.69 521 GLN A C 1
ATOM 4090 O O . GLN A 1 521 ? -29.911 -19.277 -15.484 1.00 91.69 521 GLN A O 1
ATOM 4095 N N . LEU A 1 522 ? -30.147 -17.603 -14.011 1.00 90.69 522 LEU A N 1
ATOM 4096 C CA . LEU A 1 522 ? -30.275 -18.426 -12.817 1.00 90.69 522 LEU A CA 1
ATOM 4097 C C . LEU A 1 522 ? -31.751 -18.651 -12.483 1.00 90.69 522 LEU A C 1
ATOM 4099 O O . LEU A 1 522 ? -32.599 -17.774 -12.642 1.00 90.69 522 LEU A O 1
ATOM 4103 N N . GLN A 1 523 ? -32.064 -19.842 -11.977 1.00 89.69 523 GLN A N 1
ATOM 4104 C CA . GLN A 1 523 ? -33.417 -20.150 -11.499 1.00 89.69 523 GLN A CA 1
ATOM 4105 C C . GLN A 1 523 ? -33.686 -19.617 -10.087 1.00 89.69 523 GLN A C 1
ATOM 4107 O O . GLN A 1 523 ? -34.845 -19.503 -9.691 1.00 89.69 523 GLN A O 1
ATOM 4112 N N . PHE A 1 524 ? -32.624 -19.326 -9.338 1.00 90.75 524 PHE A N 1
ATOM 4113 C CA . PHE A 1 524 ? -32.644 -18.988 -7.919 1.00 90.75 524 PHE A CA 1
ATOM 4114 C C . PHE A 1 524 ? -31.895 -17.676 -7.680 1.00 90.75 524 PHE A C 1
ATOM 4116 O O . PHE A 1 524 ? -31.021 -17.315 -8.470 1.00 90.75 524 PHE A O 1
ATOM 4123 N N . GLU A 1 525 ? -32.246 -16.972 -6.603 1.00 92.38 525 GLU A N 1
ATOM 4124 C CA . GLU A 1 525 ? -31.624 -15.697 -6.231 1.00 92.38 525 GLU A CA 1
ATOM 4125 C C . GLU A 1 525 ? -30.171 -15.932 -5.780 1.00 92.38 525 GLU A C 1
ATOM 4127 O O . GLU A 1 525 ? -29.960 -16.665 -4.808 1.00 92.38 525 GLU A O 1
ATOM 4132 N N . PRO A 1 526 ? -29.161 -15.324 -6.427 1.00 93.38 526 PRO A N 1
ATOM 4133 C CA . PRO A 1 526 ? -27.798 -15.353 -5.920 1.00 93.38 526 PRO A CA 1
ATOM 4134 C C . PRO A 1 526 ? -27.636 -14.462 -4.678 1.00 93.38 526 PRO A C 1
ATOM 4136 O O . PRO A 1 526 ? -28.164 -13.351 -4.604 1.00 93.38 526 PRO A O 1
ATOM 4139 N N . ARG A 1 527 ? -26.876 -14.958 -3.702 1.00 90.19 527 ARG A N 1
ATOM 4140 C CA . ARG A 1 527 ? -26.547 -14.299 -2.426 1.00 90.19 527 ARG A CA 1
ATOM 4141 C C . ARG A 1 527 ? -25.059 -13.967 -2.287 1.00 90.19 527 ARG A C 1
ATOM 4143 O O . ARG A 1 527 ? -24.693 -13.143 -1.462 1.00 90.19 527 ARG A O 1
ATOM 4150 N N . GLY A 1 528 ? -24.212 -14.576 -3.113 1.00 91.94 528 GLY A N 1
ATOM 4151 C CA . GLY A 1 528 ? -22.781 -14.308 -3.145 1.00 91.94 528 GLY A CA 1
ATOM 4152 C C . GLY A 1 528 ? -22.114 -14.997 -4.328 1.00 91.94 528 GLY A C 1
ATOM 4153 O O . GLY A 1 528 ? -22.627 -15.994 -4.842 1.00 91.94 528 GLY A O 1
ATOM 4154 N N . ILE A 1 529 ? -20.968 -14.468 -4.749 1.00 94.94 529 ILE A N 1
ATOM 4155 C CA . ILE A 1 529 ? -20.176 -15.004 -5.856 1.00 94.94 529 ILE A CA 1
ATOM 4156 C C . ILE A 1 529 ? -18.687 -14.917 -5.530 1.00 94.94 529 ILE A C 1
ATOM 4158 O O . ILE A 1 529 ? -18.224 -13.927 -4.969 1.00 94.94 529 ILE A O 1
ATOM 4162 N N . ALA A 1 530 ? -17.935 -15.937 -5.924 1.00 95.19 530 ALA A N 1
ATOM 4163 C CA . ALA A 1 530 ? -16.483 -15.917 -5.909 1.00 95.19 530 ALA A CA 1
ATOM 4164 C C . ALA A 1 530 ? -15.932 -16.605 -7.160 1.00 95.19 530 ALA A C 1
ATOM 4166 O O . ALA A 1 530 ? -16.479 -17.608 -7.617 1.00 95.19 530 ALA A O 1
ATOM 4167 N N . ALA A 1 531 ? -14.843 -16.085 -7.714 1.00 93.12 531 ALA A N 1
ATOM 4168 C CA . ALA A 1 531 ? -14.098 -16.764 -8.762 1.00 93.12 531 ALA A CA 1
ATOM 4169 C C . ALA A 1 531 ? -12.962 -17.594 -8.155 1.00 93.12 531 ALA A C 1
ATOM 4171 O O . ALA A 1 531 ? -12.283 -17.183 -7.217 1.00 93.12 531 ALA A O 1
ATOM 4172 N N . THR A 1 532 ? -12.760 -18.782 -8.708 1.00 92.31 532 THR A N 1
ATOM 4173 C CA . THR A 1 532 ? -11.626 -19.659 -8.393 1.00 92.31 532 THR A CA 1
ATOM 4174 C C . THR A 1 532 ? -10.449 -19.387 -9.333 1.00 92.31 532 THR A C 1
ATOM 4176 O O . THR A 1 532 ? -10.628 -18.843 -10.424 1.00 92.31 532 THR A O 1
ATOM 4179 N N . LYS A 1 533 ? -9.254 -19.866 -8.967 1.00 87.69 533 LYS A N 1
ATOM 4180 C CA . LYS A 1 533 ? -8.061 -19.842 -9.837 1.00 87.69 533 LYS A CA 1
ATOM 4181 C C . LYS A 1 533 ? -8.245 -20.627 -11.136 1.00 87.69 533 LYS A C 1
ATOM 4183 O O . LYS A 1 533 ? -7.754 -20.266 -12.192 1.00 87.69 533 LYS A O 1
ATOM 4188 N N . GLN A 1 534 ? -9.033 -21.696 -11.105 1.00 89.50 534 GLN A N 1
ATOM 4189 C CA . GLN A 1 534 ? -9.327 -22.492 -12.297 1.00 89.50 534 GLN A CA 1
ATOM 4190 C C . GLN A 1 534 ? -10.344 -21.814 -13.230 1.00 89.50 534 GLN A C 1
ATOM 4192 O O . GLN A 1 534 ? -10.902 -22.481 -14.101 1.00 89.50 534 GLN A O 1
ATOM 4197 N N . ASN A 1 535 ? -10.618 -20.516 -13.045 1.00 88.62 535 ASN A N 1
ATOM 4198 C CA . ASN A 1 535 ? -11.633 -19.769 -13.779 1.00 88.62 535 ASN A CA 1
ATOM 4199 C C . ASN A 1 535 ? -13.009 -20.458 -13.727 1.00 88.62 535 ASN A C 1
ATOM 4201 O O . ASN A 1 535 ? -13.760 -20.466 -14.696 1.00 88.62 535 ASN A O 1
ATOM 4205 N N . THR A 1 536 ? -13.340 -21.068 -12.589 1.00 93.19 536 THR A N 1
ATOM 4206 C CA . THR A 1 536 ? -14.703 -21.518 -12.265 1.00 93.19 536 THR A CA 1
ATOM 4207 C C . THR A 1 536 ? -15.363 -20.537 -11.303 1.00 93.19 536 THR A C 1
ATOM 4209 O O . THR A 1 536 ? -14.672 -19.839 -10.556 1.00 93.19 536 THR A O 1
ATOM 4212 N N . ILE A 1 537 ? -16.691 -20.472 -11.337 1.00 94.56 537 ILE A N 1
ATOM 4213 C CA . ILE A 1 537 ? -17.502 -19.546 -10.549 1.00 94.56 537 ILE A CA 1
ATOM 4214 C C . ILE A 1 537 ? -18.154 -20.333 -9.425 1.00 94.56 537 ILE A C 1
ATOM 4216 O O . ILE A 1 537 ? -18.889 -21.284 -9.673 1.00 94.56 537 ILE A O 1
ATOM 4220 N N . LEU A 1 538 ? -17.918 -19.918 -8.191 1.00 94.94 538 LEU A N 1
ATOM 4221 C CA . LEU A 1 538 ? -18.620 -20.430 -7.034 1.00 94.94 538 LEU A CA 1
ATOM 4222 C C . LEU A 1 538 ? -19.746 -19.468 -6.668 1.00 94.94 538 LEU A C 1
ATOM 4224 O O . LEU A 1 538 ? -19.518 -18.281 -6.435 1.00 94.94 538 LEU A O 1
ATOM 4228 N N . LEU A 1 539 ? -20.964 -19.988 -6.633 1.00 95.06 539 LEU A N 1
ATOM 4229 C CA . LEU A 1 539 ? -22.174 -19.209 -6.442 1.00 95.06 539 LEU A CA 1
ATOM 4230 C C . LEU A 1 539 ? -22.931 -19.711 -5.217 1.00 95.06 539 LEU A C 1
ATOM 4232 O O . LEU A 1 539 ? -23.192 -20.906 -5.087 1.00 95.06 539 LEU A O 1
ATOM 4236 N N . CYS A 1 540 ? -23.323 -18.788 -4.347 1.00 93.50 540 CYS A N 1
ATOM 4237 C CA . CYS A 1 540 ? -24.269 -19.060 -3.278 1.00 93.50 540 CYS A CA 1
ATOM 4238 C C . CYS A 1 540 ? -25.669 -18.651 -3.744 1.00 93.50 540 CYS A C 1
ATOM 4240 O O . CYS A 1 540 ? -25.860 -17.496 -4.121 1.00 93.50 540 CYS A O 1
ATOM 4242 N N . VAL A 1 541 ? -26.645 -19.563 -3.732 1.00 93.44 541 VAL A N 1
ATOM 4243 C CA . VAL A 1 541 ? -28.024 -19.290 -4.184 1.00 93.44 541 VAL A CA 1
ATOM 4244 C C . VAL A 1 541 ? -29.058 -19.644 -3.123 1.00 93.44 541 VAL A C 1
ATOM 4246 O O . VAL A 1 541 ? -28.936 -20.661 -2.448 1.00 93.44 541 VAL A O 1
ATOM 4249 N N . ALA A 1 542 ? -30.103 -18.829 -2.996 1.00 90.00 542 ALA A N 1
ATOM 4250 C CA . ALA A 1 542 ? -31.227 -19.082 -2.104 1.00 90.00 542 ALA A CA 1
ATOM 4251 C C . ALA A 1 542 ? -32.300 -19.924 -2.808 1.00 90.00 542 ALA A C 1
ATOM 4253 O O . ALA A 1 542 ? -32.918 -19.494 -3.786 1.00 90.00 542 ALA A O 1
ATOM 4254 N N . VAL A 1 543 ? -32.535 -21.133 -2.297 1.00 89.25 543 VAL A N 1
ATOM 4255 C CA . VAL A 1 543 ? -33.537 -22.065 -2.821 1.00 89.25 543 VAL A CA 1
ATOM 4256 C C . VAL A 1 543 ? -34.743 -22.093 -1.874 1.00 89.25 543 VAL A C 1
ATOM 4258 O O . VAL A 1 543 ? -34.600 -22.484 -0.711 1.00 89.25 543 VAL A O 1
ATOM 4261 N N . PRO A 1 544 ? -35.947 -21.710 -2.335 1.00 82.81 544 PRO A N 1
ATOM 4262 C CA . PRO A 1 544 ? -37.148 -21.771 -1.511 1.00 82.81 544 PRO A CA 1
ATOM 4263 C C . PRO A 1 544 ? -37.569 -23.227 -1.259 1.00 82.81 544 PRO A C 1
ATOM 4265 O O . PRO A 1 544 ? -37.768 -24.007 -2.199 1.00 82.81 544 PRO A O 1
ATOM 4268 N N . GLN A 1 545 ? -37.752 -23.591 0.015 1.00 78.50 545 GLN A N 1
ATOM 4269 C CA . GLN A 1 545 ? -38.270 -24.904 0.405 1.00 78.50 545 GLN A CA 1
ATOM 4270 C C . GLN A 1 545 ? -39.743 -24.844 0.810 1.00 78.50 545 GLN A C 1
ATOM 4272 O O . GLN A 1 545 ? -40.187 -23.963 1.549 1.00 78.50 545 GLN A O 1
ATOM 4277 N N . ASP A 1 546 ? -40.529 -25.833 0.385 1.00 74.94 546 ASP A N 1
ATOM 4278 C CA . ASP A 1 546 ? -41.860 -26.029 0.947 1.00 74.94 546 ASP A CA 1
ATOM 4279 C C . ASP A 1 546 ? -41.797 -26.597 2.380 1.00 74.94 546 ASP A C 1
ATOM 4281 O O . ASP A 1 546 ? -40.759 -27.046 2.863 1.00 74.94 546 ASP A O 1
ATOM 4285 N N . LYS A 1 547 ? -42.934 -26.606 3.093 1.00 72.69 547 LYS A N 1
ATOM 4286 C CA . LYS A 1 547 ? -43.022 -27.140 4.472 1.00 72.69 547 LYS A CA 1
ATOM 4287 C C . LYS A 1 547 ? -42.623 -28.623 4.597 1.00 72.69 547 LYS A C 1
ATOM 4289 O O . LYS A 1 547 ? -42.532 -29.122 5.712 1.00 72.69 547 LYS A O 1
ATOM 4294 N N . LYS A 1 548 ? -42.452 -29.338 3.481 1.00 74.56 548 LYS A N 1
ATOM 4295 C CA . LYS A 1 548 ? -42.036 -30.743 3.416 1.00 74.56 548 LYS A CA 1
ATOM 4296 C C . LYS A 1 548 ? -40.585 -30.893 2.932 1.00 74.56 548 LYS A C 1
ATOM 4298 O O . LYS A 1 548 ? -40.196 -32.009 2.600 1.00 74.56 548 LYS A O 1
ATOM 4303 N N . GLY A 1 549 ? -39.815 -29.802 2.858 1.00 67.31 549 GLY A N 1
ATOM 4304 C CA . GLY A 1 549 ? -38.432 -29.798 2.373 1.00 67.31 549 GLY A CA 1
ATOM 4305 C C . GLY A 1 549 ? -38.299 -30.038 0.867 1.00 67.31 549 GLY A C 1
ATOM 4306 O O . GLY A 1 549 ? -37.201 -30.280 0.379 1.00 67.31 549 GLY A O 1
ATOM 4307 N N . LYS A 1 550 ? -39.398 -30.004 0.100 1.00 71.50 550 LYS A N 1
ATOM 4308 C CA . LYS A 1 550 ? -39.349 -30.118 -1.361 1.00 71.50 550 LYS A CA 1
ATOM 4309 C C . LYS A 1 550 ? -39.201 -28.733 -1.974 1.00 71.50 550 LYS A C 1
ATOM 4311 O O . LYS A 1 550 ? -39.924 -27.804 -1.616 1.00 71.50 550 LYS A O 1
ATOM 4316 N N . VAL A 1 551 ? -38.296 -28.617 -2.940 1.00 68.88 551 VAL A N 1
ATOM 4317 C CA . VAL A 1 551 ? -38.085 -27.391 -3.715 1.00 68.88 551 VAL A CA 1
ATOM 4318 C C . VAL A 1 551 ? -39.392 -27.019 -4.423 1.00 68.88 551 VAL A C 1
ATOM 4320 O O . VAL A 1 551 ? -39.882 -27.760 -5.279 1.00 68.88 551 VAL A O 1
ATOM 4323 N N . LYS A 1 552 ? -39.986 -25.879 -4.054 1.00 63.66 552 LYS A N 1
ATOM 4324 C CA . LYS A 1 552 ? -41.145 -25.298 -4.746 1.00 63.66 552 LYS A CA 1
ATOM 4325 C C . LYS A 1 552 ? -40.892 -23.823 -4.997 1.00 63.66 552 LYS A C 1
ATOM 4327 O O . LYS A 1 552 ? -40.541 -23.087 -4.084 1.00 63.66 552 LYS A O 1
ATOM 4332 N N . ARG A 1 553 ? -41.175 -23.375 -6.222 1.00 58.72 553 ARG A N 1
ATOM 4333 C CA . ARG A 1 553 ? -41.305 -21.948 -6.539 1.00 58.72 553 ARG A CA 1
ATOM 4334 C C . ARG A 1 553 ? -42.529 -21.418 -5.790 1.00 58.72 553 ARG A C 1
ATOM 4336 O O . ARG A 1 553 ? -43.649 -21.768 -6.154 1.00 58.72 553 ARG A O 1
ATOM 4343 N N . SER A 1 554 ? -42.332 -20.656 -4.720 1.00 48.72 554 SER A N 1
ATOM 4344 C CA . SER A 1 554 ? -43.430 -20.074 -3.945 1.00 48.72 554 SER A CA 1
ATOM 4345 C C . SER A 1 554 ? -43.134 -18.609 -3.619 1.00 48.72 554 SER A C 1
ATOM 4347 O O . SER A 1 554 ? -42.015 -18.319 -3.195 1.00 48.72 554 SER A O 1
ATOM 4349 N N . PRO A 1 555 ? -44.097 -17.688 -3.801 1.00 53.47 555 PRO A N 1
ATOM 4350 C CA . PRO A 1 555 ? -43.927 -16.287 -3.465 1.00 53.47 555 PRO A CA 1
ATOM 4351 C C . PRO A 1 555 ? -44.299 -16.051 -1.991 1.00 53.47 555 PRO A C 1
ATOM 4353 O O . PRO A 1 555 ? -45.448 -16.221 -1.597 1.00 53.47 555 PRO A O 1
ATOM 4356 N N . LEU A 1 556 ? -43.302 -15.622 -1.212 1.00 52.00 556 LEU A N 1
ATOM 4357 C CA . LEU A 1 556 ? -43.363 -15.094 0.159 1.00 52.00 556 LEU A CA 1
ATOM 4358 C C . LEU A 1 556 ? -43.684 -16.076 1.311 1.00 52.00 556 LEU A C 1
ATOM 4360 O O . LEU A 1 556 ? -44.769 -16.639 1.424 1.00 52.00 556 LEU A O 1
ATOM 4364 N N . GLY A 1 557 ? -42.733 -16.187 2.251 1.00 57.75 557 GLY A N 1
ATOM 4365 C CA . GLY A 1 557 ? -42.942 -16.750 3.598 1.00 57.75 557 GLY A CA 1
ATOM 4366 C C . GLY A 1 557 ? -42.373 -18.151 3.854 1.00 57.75 557 GLY A C 1
ATOM 4367 O O . GLY A 1 557 ? -42.673 -18.756 4.884 1.00 57.75 557 GLY A O 1
ATOM 4368 N N . HIS A 1 558 ? -41.570 -18.689 2.938 1.00 62.97 558 HIS A N 1
ATOM 4369 C CA . HIS A 1 558 ? -40.961 -20.011 3.078 1.00 62.97 558 HIS A CA 1
ATOM 4370 C C . HIS A 1 558 ? -39.550 -19.940 3.663 1.00 62.97 558 HIS A C 1
ATOM 4372 O O . HIS A 1 558 ? -38.849 -18.951 3.480 1.00 62.97 558 HIS A O 1
ATOM 4378 N N . ARG A 1 559 ? -39.135 -20.998 4.374 1.00 72.00 559 ARG A N 1
ATOM 4379 C CA . ARG A 1 559 ? -37.737 -21.150 4.790 1.00 72.00 559 ARG A CA 1
ATOM 4380 C C . ARG A 1 559 ? -36.892 -21.290 3.525 1.00 72.00 559 ARG A C 1
ATOM 4382 O O . ARG A 1 559 ? -37.097 -22.219 2.744 1.00 72.00 559 ARG A O 1
ATOM 4389 N N . GLU A 1 560 ? -35.993 -20.342 3.317 1.00 78.75 560 GLU A N 1
ATOM 4390 C CA . GLU A 1 560 ? -34.964 -20.433 2.290 1.00 78.75 560 GLU A CA 1
ATOM 4391 C C . GLU A 1 560 ? -33.835 -21.312 2.821 1.00 78.75 560 GLU A C 1
ATOM 4393 O O . GLU A 1 560 ? -33.462 -21.227 3.992 1.00 78.75 560 GLU A O 1
ATOM 4398 N N . THR A 1 561 ? -33.311 -22.174 1.961 1.00 83.19 561 THR A N 1
ATOM 4399 C CA . THR A 1 561 ? -32.051 -22.873 2.210 1.00 83.19 561 THR A CA 1
ATOM 4400 C C . THR A 1 561 ? -31.059 -22.447 1.159 1.00 83.19 561 THR A C 1
ATOM 4402 O O . THR A 1 561 ? -31.391 -22.443 -0.029 1.00 83.19 561 THR A O 1
ATOM 4405 N N . SER A 1 562 ? -29.857 -22.103 1.588 1.00 86.38 562 SER A N 1
ATOM 4406 C CA . SER A 1 562 ? -28.809 -21.683 0.677 1.00 86.38 562 SER A CA 1
ATOM 4407 C C . SER A 1 562 ? -28.003 -22.867 0.156 1.00 86.38 562 SER A C 1
ATOM 4409 O O . SER A 1 562 ? -27.682 -23.784 0.906 1.00 86.38 562 SER A O 1
ATOM 4411 N N . TYR A 1 563 ? -27.697 -22.845 -1.138 1.00 90.50 563 TYR A N 1
ATOM 4412 C CA . TYR A 1 563 ? -26.956 -23.882 -1.852 1.00 90.50 563 TYR A CA 1
ATOM 4413 C C . TYR A 1 563 ? -25.659 -23.278 -2.376 1.00 90.50 563 TYR A C 1
ATOM 4415 O O . TYR A 1 563 ? -25.649 -22.127 -2.821 1.00 90.50 563 TYR A O 1
ATOM 4423 N N . LEU A 1 564 ? -24.591 -24.071 -2.387 1.00 93.19 564 LEU A N 1
ATOM 4424 C CA . LEU A 1 564 ? -23.373 -23.736 -3.118 1.00 93.19 564 LEU A CA 1
ATOM 4425 C C . LEU A 1 564 ? -23.361 -24.469 -4.451 1.00 93.19 564 LEU A C 1
ATOM 4427 O O . LEU A 1 564 ? -23.558 -25.683 -4.503 1.00 93.19 564 LEU A O 1
ATOM 4431 N N . MET A 1 565 ? -23.111 -23.725 -5.521 1.00 94.25 565 MET A N 1
ATOM 4432 C CA . MET A 1 565 ? -22.976 -24.247 -6.875 1.00 94.25 565 MET A CA 1
ATOM 4433 C C . MET A 1 565 ? -21.619 -23.844 -7.431 1.00 94.25 565 MET A C 1
ATOM 4435 O O . MET A 1 565 ? -21.319 -22.656 -7.537 1.00 94.25 565 MET A O 1
ATOM 4439 N N . LEU A 1 566 ? -20.814 -24.829 -7.815 1.00 94.31 566 LEU A N 1
ATOM 4440 C CA . LEU A 1 566 ? -19.600 -24.612 -8.587 1.00 94.31 566 LEU A CA 1
ATOM 4441 C C . LEU A 1 566 ? -19.953 -24.711 -10.071 1.00 94.31 566 LEU A C 1
ATOM 4443 O O . LEU A 1 566 ? -20.462 -25.733 -10.532 1.00 94.31 566 LEU A O 1
ATOM 4447 N N . LEU A 1 567 ? -19.696 -23.651 -10.824 1.00 94.19 567 LEU A N 1
ATOM 4448 C CA . LEU A 1 567 ? -20.106 -23.480 -12.212 1.00 94.19 567 LEU A CA 1
ATOM 4449 C C . LEU A 1 567 ? -18.881 -23.275 -13.109 1.00 94.19 567 LEU A C 1
ATOM 4451 O O . LEU A 1 567 ? -17.910 -22.624 -12.725 1.00 94.19 567 LEU A O 1
ATOM 4455 N N . SER A 1 568 ? -18.935 -23.767 -14.344 1.00 91.94 568 SER A N 1
ATOM 4456 C CA . SER A 1 568 ? -18.022 -23.299 -15.392 1.00 91.94 568 SER A CA 1
ATOM 4457 C C . SER A 1 568 ? -18.388 -21.874 -15.832 1.00 91.94 568 SER A C 1
ATOM 4459 O O . SER A 1 568 ? -19.501 -21.413 -15.579 1.00 91.94 568 SER A O 1
ATOM 4461 N N . LEU A 1 569 ? -17.501 -21.187 -16.562 1.00 84.44 569 LEU A N 1
ATOM 4462 C CA . LEU A 1 569 ? -17.803 -19.863 -17.142 1.00 84.44 569 LEU A CA 1
ATOM 4463 C C . LEU A 1 569 ? -19.001 -19.876 -18.096 1.00 84.44 569 LEU A C 1
ATOM 4465 O O . LEU A 1 569 ? -19.693 -18.878 -18.240 1.00 84.44 569 LEU A O 1
ATOM 4469 N N . GLN A 1 570 ? -19.275 -21.020 -18.728 1.00 84.19 570 GLN A N 1
ATOM 4470 C CA . GLN A 1 570 ? -20.455 -21.214 -19.576 1.00 84.19 570 GLN A CA 1
ATOM 4471 C C . GLN A 1 570 ? -21.731 -21.509 -18.765 1.00 84.19 570 GLN A C 1
ATOM 4473 O O . GLN A 1 570 ? -22.754 -21.866 -19.343 1.00 84.19 570 GLN A O 1
ATOM 4478 N N . GLY A 1 571 ? -21.670 -21.442 -17.432 1.00 82.88 571 GLY A N 1
ATOM 4479 C CA . GLY A 1 571 ? -22.808 -21.696 -16.554 1.00 82.88 571 GLY A CA 1
ATOM 4480 C C . GLY A 1 571 ? -23.142 -23.175 -16.345 1.00 82.88 571 GLY A C 1
ATOM 4481 O O . GLY A 1 571 ? -24.211 -23.506 -15.834 1.00 82.88 571 GLY A O 1
ATOM 4482 N N . LYS A 1 572 ? -22.259 -24.103 -16.735 1.00 89.56 572 LYS A N 1
ATOM 4483 C CA . LYS A 1 572 ? -22.485 -25.529 -16.475 1.00 89.56 572 LYS A CA 1
ATOM 4484 C C . LYS A 1 572 ? -22.220 -25.820 -15.000 1.00 89.56 572 LYS A C 1
ATOM 4486 O O . LYS A 1 572 ? -21.102 -25.605 -14.544 1.00 89.56 572 LYS A O 1
ATOM 4491 N N . VAL A 1 573 ? -23.203 -26.377 -14.293 1.00 92.38 573 VAL A N 1
ATOM 4492 C CA . VAL A 1 573 ? -23.008 -26.885 -12.926 1.00 92.38 573 VAL A CA 1
ATOM 4493 C C . VAL A 1 573 ? -22.007 -28.038 -12.956 1.00 92.38 573 VAL A C 1
ATOM 4495 O O . VAL A 1 573 ? -22.226 -29.048 -13.629 1.00 92.38 573 VAL A O 1
ATOM 4498 N N . LEU A 1 574 ? -20.881 -27.844 -12.276 1.00 92.38 574 LEU A N 1
ATOM 4499 C CA . LEU A 1 574 ? -19.813 -28.824 -12.109 1.00 92.38 574 LEU A CA 1
ATOM 4500 C C . LEU A 1 574 ? -20.044 -29.632 -10.836 1.00 92.38 574 LEU A C 1
ATOM 4502 O O . LEU A 1 574 ? -19.989 -30.858 -10.878 1.00 92.38 574 LEU A O 1
ATOM 4506 N N . GLU A 1 575 ? -20.347 -28.939 -9.740 1.00 91.94 575 GLU A N 1
ATOM 4507 C CA . GLU A 1 575 ? -20.636 -29.529 -8.437 1.00 91.94 575 GLU A CA 1
ATOM 4508 C C . GLU A 1 575 ? -21.690 -28.704 -7.692 1.00 91.94 575 GLU A C 1
ATOM 4510 O O . GLU A 1 575 ? -21.823 -27.496 -7.905 1.00 91.94 575 GLU A O 1
ATOM 4515 N N . GLU A 1 576 ? -22.440 -29.359 -6.808 1.00 91.31 576 GLU A N 1
ATOM 4516 C CA . GLU A 1 576 ? -23.423 -28.722 -5.935 1.00 91.31 576 GLU A CA 1
ATOM 4517 C C . GLU A 1 576 ? -23.335 -29.296 -4.518 1.00 91.31 576 GLU A C 1
ATOM 4519 O O . GLU A 1 576 ? -23.167 -30.502 -4.333 1.00 91.31 576 GLU A O 1
ATOM 4524 N N . ALA A 1 577 ? -23.472 -28.429 -3.515 1.00 86.88 577 ALA A N 1
ATOM 4525 C CA . ALA A 1 577 ? -23.552 -28.814 -2.111 1.00 86.88 577 ALA A CA 1
ATOM 4526 C C . ALA A 1 577 ? -24.814 -28.203 -1.488 1.00 86.88 577 ALA A C 1
ATOM 4528 O O . ALA A 1 577 ? -24.928 -26.984 -1.341 1.00 86.88 577 ALA A O 1
ATOM 4529 N N . GLN A 1 578 ? -25.777 -29.070 -1.153 1.00 76.62 578 GLN A N 1
ATOM 4530 C CA . GLN A 1 578 ? -27.053 -28.685 -0.524 1.00 76.62 578 GLN A CA 1
ATOM 4531 C C . GLN A 1 578 ? -26.951 -28.625 1.005 1.00 76.62 578 GLN A C 1
ATOM 4533 O O . GLN A 1 578 ? -27.658 -27.857 1.649 1.00 76.62 578 GLN A O 1
ATOM 4538 N N . HIS A 1 579 ? -26.063 -29.443 1.573 1.00 70.94 579 HIS A N 1
ATOM 4539 C CA . HIS A 1 579 ? -25.775 -29.514 2.996 1.00 70.94 579 HIS A CA 1
ATOM 4540 C C . HIS A 1 579 ? -24.261 -29.540 3.168 1.00 70.94 579 HIS A C 1
ATOM 4542 O O . HIS A 1 579 ? -23.596 -30.489 2.758 1.00 70.94 579 HIS A O 1
ATOM 4548 N N . ILE A 1 580 ? -23.720 -28.474 3.747 1.00 73.25 580 ILE A N 1
ATOM 4549 C CA . ILE A 1 580 ? -22.421 -28.546 4.409 1.00 73.25 580 ILE A CA 1
ATOM 4550 C C . ILE A 1 580 ? -22.719 -29.280 5.722 1.00 73.25 580 ILE A C 1
ATOM 4552 O O . ILE A 1 580 ? -23.715 -28.939 6.353 1.00 73.25 580 ILE A O 1
ATOM 4556 N N . ASP A 1 581 ? -21.930 -30.289 6.109 1.00 64.25 581 ASP A N 1
ATOM 4557 C CA . ASP A 1 581 ? -22.180 -31.229 7.235 1.00 64.25 581 ASP A CA 1
ATOM 4558 C C . ASP A 1 581 ? -22.358 -30.581 8.634 1.00 64.25 581 ASP A C 1
ATOM 4560 O O . ASP A 1 581 ? -22.382 -31.248 9.668 1.00 64.25 581 ASP A O 1
ATOM 4564 N N . THR A 1 582 ? -22.497 -29.263 8.697 1.00 58.97 582 THR A N 1
ATOM 4565 C CA . THR A 1 582 ? -22.910 -28.500 9.861 1.00 58.97 582 THR A CA 1
ATOM 4566 C C . THR A 1 582 ? -24.392 -28.139 9.718 1.00 58.97 582 THR A C 1
ATOM 4568 O O . THR A 1 582 ? -24.758 -27.262 8.939 1.00 58.97 582 THR A O 1
ATOM 4571 N N . ASP A 1 583 ? -25.259 -28.761 10.528 1.00 60.47 583 ASP A N 1
ATOM 4572 C CA . ASP A 1 583 ? -26.718 -28.499 10.596 1.00 60.47 583 ASP A CA 1
ATOM 4573 C C . ASP A 1 583 ? -27.099 -27.009 10.793 1.00 60.47 583 ASP A C 1
ATOM 4575 O O . ASP A 1 583 ? -28.272 -26.635 10.760 1.00 60.47 583 ASP A O 1
ATOM 4579 N N . THR A 1 584 ? -26.115 -26.139 11.025 1.00 60.34 584 THR A N 1
ATOM 4580 C CA . THR A 1 584 ? -26.264 -24.723 11.352 1.00 60.34 584 THR A CA 1
ATOM 4581 C C . THR A 1 584 ? -25.866 -23.759 10.233 1.00 60.34 584 THR A C 1
ATOM 4583 O O . THR A 1 584 ? -26.188 -22.577 10.350 1.00 60.34 584 THR A O 1
ATOM 4586 N N . LEU A 1 585 ? -25.166 -24.191 9.175 1.00 71.38 585 LEU A N 1
ATOM 4587 C CA . LEU A 1 585 ? -24.618 -23.249 8.192 1.00 71.38 585 LEU A CA 1
ATOM 4588 C C . LEU A 1 585 ? -25.576 -23.043 7.010 1.00 71.38 585 LEU A C 1
ATOM 4590 O O . LEU A 1 585 ? -25.735 -23.914 6.160 1.00 71.38 585 LEU A O 1
ATOM 4594 N N . SER A 1 586 ? -26.192 -21.860 6.936 1.00 78.31 586 SER A N 1
ATOM 4595 C CA . SER A 1 586 ? -26.935 -21.404 5.754 1.00 78.31 586 SER A CA 1
ATOM 4596 C C . SER A 1 586 ? -26.052 -20.437 4.971 1.00 78.31 586 SER A C 1
ATOM 4598 O O . SER A 1 586 ? -26.062 -19.248 5.285 1.00 78.31 586 SER A O 1
ATOM 4600 N N . PRO A 1 587 ? -25.257 -20.900 3.997 1.00 79.75 587 PRO A N 1
ATOM 4601 C CA . PRO A 1 587 ? -24.270 -20.052 3.346 1.00 79.75 587 PRO A CA 1
ATOM 4602 C C . PRO A 1 587 ? -24.914 -18.793 2.752 1.00 79.75 587 PRO A C 1
ATOM 4604 O O . PRO A 1 587 ? -25.989 -18.855 2.168 1.00 79.75 587 PRO A O 1
ATOM 4607 N N . ASN A 1 588 ? -24.313 -17.628 2.946 1.00 80.56 588 ASN A N 1
ATOM 4608 C CA . ASN A 1 588 ? -24.838 -16.374 2.400 1.00 80.56 588 ASN A CA 1
ATOM 4609 C C . ASN A 1 588 ? -23.766 -15.636 1.614 1.00 80.56 588 ASN A C 1
ATOM 4611 O O . ASN A 1 588 ? -24.041 -15.140 0.529 1.00 80.56 588 ASN A O 1
ATOM 4615 N N . CYS A 1 589 ? -22.530 -15.656 2.109 1.00 83.94 589 CYS A N 1
ATOM 4616 C CA . CYS A 1 589 ? -21.384 -15.119 1.393 1.00 83.94 589 CYS A CA 1
ATOM 4617 C C . CYS A 1 589 ? -20.376 -16.230 1.118 1.00 83.94 589 CYS A C 1
ATOM 4619 O O . CYS A 1 589 ? -20.255 -17.204 1.869 1.00 83.94 589 CYS A O 1
ATOM 4621 N N . VAL A 1 590 ? -19.635 -16.055 0.030 1.00 90.06 590 VAL A N 1
ATOM 4622 C CA . VAL A 1 590 ? -18.586 -16.971 -0.389 1.00 90.06 590 VAL A CA 1
ATOM 4623 C C . VAL A 1 590 ? -17.364 -16.177 -0.823 1.00 90.06 590 VAL A C 1
ATOM 4625 O O . VAL A 1 590 ? -17.489 -15.140 -1.470 1.00 90.06 590 VAL A O 1
ATOM 4628 N N . ALA A 1 591 ? -16.188 -16.659 -0.444 1.00 90.00 591 ALA A N 1
ATOM 4629 C CA . ALA A 1 591 ? -14.902 -16.120 -0.849 1.00 90.00 591 ALA A CA 1
ATOM 4630 C C . ALA A 1 591 ? -13.956 -17.275 -1.182 1.00 90.00 591 ALA A C 1
ATOM 4632 O O . ALA A 1 591 ? -14.080 -18.369 -0.635 1.00 90.00 591 ALA A O 1
ATOM 4633 N N . VAL A 1 592 ? -13.000 -17.028 -2.072 1.00 87.06 592 VAL A N 1
ATOM 4634 C CA . VAL A 1 592 ? -11.937 -17.982 -2.395 1.00 87.06 592 VAL A CA 1
ATOM 4635 C C . VAL A 1 592 ? -10.614 -17.335 -2.021 1.00 87.06 592 VAL A C 1
ATOM 4637 O O . VAL A 1 592 ? -10.356 -16.193 -2.396 1.00 87.06 592 VAL A O 1
ATOM 4640 N N . SER A 1 593 ? -9.801 -18.037 -1.241 1.00 82.31 593 SER A N 1
ATOM 4641 C CA . SER A 1 593 ? -8.475 -17.564 -0.850 1.00 82.31 593 SER A CA 1
ATOM 4642 C C . SER A 1 593 ? -7.460 -17.716 -1.988 1.00 82.31 593 SER A C 1
ATOM 4644 O O . SER A 1 593 ? -7.657 -18.476 -2.940 1.00 82.31 593 SER A O 1
ATOM 4646 N N . ASP A 1 594 ? -6.290 -17.095 -1.833 1.00 74.44 594 ASP A N 1
ATOM 4647 C CA . ASP A 1 594 ? -5.159 -17.306 -2.743 1.00 74.44 594 ASP A CA 1
ATOM 4648 C C . ASP A 1 594 ? -4.649 -18.759 -2.735 1.00 74.44 594 ASP A C 1
ATOM 4650 O O . ASP A 1 594 ? -4.034 -19.210 -3.697 1.00 74.44 594 ASP A O 1
ATOM 4654 N N . SER A 1 595 ? -4.895 -19.538 -1.682 1.00 78.31 595 SER A N 1
ATOM 4655 C CA . SER A 1 595 ? -4.596 -20.979 -1.665 1.00 78.31 595 SER A CA 1
ATOM 4656 C C . SER A 1 595 ? -5.628 -21.809 -2.444 1.00 78.31 595 SER A C 1
ATOM 4658 O O . SER A 1 595 ? -5.398 -22.997 -2.668 1.00 78.31 595 SER A O 1
ATOM 4660 N N . GLY A 1 596 ? -6.733 -21.201 -2.894 1.00 82.69 596 GLY A N 1
ATOM 4661 C CA . GLY A 1 596 ? -7.863 -21.882 -3.527 1.00 82.69 596 GLY A CA 1
ATOM 4662 C C . GLY A 1 596 ? -8.832 -22.518 -2.527 1.00 82.69 596 GLY A C 1
ATOM 4663 O O . GLY A 1 596 ? -9.650 -23.346 -2.919 1.00 82.69 596 GLY A O 1
ATOM 4664 N N . GLU A 1 597 ? -8.730 -22.170 -1.243 1.00 87.25 597 GLU A N 1
ATOM 4665 C CA . GLU A 1 597 ? -9.671 -22.616 -0.216 1.00 87.25 597 GLU A CA 1
ATOM 4666 C C . GLU A 1 597 ? -10.963 -21.815 -0.323 1.00 87.25 597 GLU A C 1
ATOM 4668 O O . GLU A 1 597 ? -10.948 -20.605 -0.555 1.00 87.25 597 GLU A O 1
ATOM 4673 N N . ILE A 1 598 ? -12.085 -22.504 -0.159 1.00 90.00 598 ILE A N 1
ATOM 4674 C CA . ILE A 1 598 ? -13.409 -21.915 -0.293 1.00 90.00 598 ILE A CA 1
ATOM 4675 C C . ILE A 1 598 ? -13.917 -21.578 1.104 1.00 90.00 598 ILE A C 1
ATOM 4677 O O . ILE A 1 598 ? -14.197 -22.464 1.903 1.00 90.00 598 ILE A O 1
ATOM 4681 N N . CYS A 1 599 ? -14.036 -20.293 1.405 1.00 89.94 599 CYS A N 1
ATOM 4682 C CA . CYS A 1 599 ? -14.559 -19.803 2.672 1.00 89.94 599 CYS A CA 1
ATOM 4683 C C . CYS A 1 599 ? -16.024 -19.420 2.505 1.00 89.94 599 CYS A C 1
ATOM 4685 O O . CYS A 1 599 ? -16.388 -18.665 1.603 1.00 89.94 599 CYS A O 1
ATOM 4687 N N . VAL A 1 600 ? -16.863 -19.922 3.399 1.00 87.88 600 VAL A N 1
ATOM 4688 C CA . VAL A 1 600 ? -18.309 -19.744 3.333 1.00 87.88 600 VAL A CA 1
ATOM 4689 C C . VAL A 1 600 ? -18.807 -19.330 4.704 1.00 87.88 600 VAL A C 1
ATOM 4691 O O . VAL A 1 600 ? -18.463 -19.975 5.694 1.00 87.88 600 VAL A O 1
ATOM 4694 N N . CYS A 1 601 ? -19.613 -18.274 4.779 1.00 83.50 601 CYS A N 1
ATOM 4695 C CA . CYS A 1 601 ? -20.189 -17.823 6.044 1.00 83.50 601 CYS A CA 1
ATOM 4696 C C . CYS A 1 601 ? -21.716 -17.801 6.018 1.00 83.50 601 CYS A C 1
ATOM 4698 O O . CYS A 1 601 ? -22.342 -17.667 4.963 1.00 83.50 601 CYS A O 1
ATOM 4700 N N . ASP A 1 602 ? -22.307 -17.960 7.200 1.00 80.19 602 ASP A N 1
ATOM 4701 C CA . ASP A 1 602 ? -23.744 -17.816 7.421 1.00 80.19 602 ASP A CA 1
ATOM 4702 C C . ASP A 1 602 ? -24.179 -16.330 7.356 1.00 80.19 602 ASP A C 1
ATOM 4704 O O . ASP A 1 602 ? -23.335 -15.430 7.362 1.00 80.19 602 ASP A O 1
ATOM 4708 N N . PRO A 1 603 ? -25.489 -16.012 7.319 1.00 70.75 603 PRO A N 1
ATOM 4709 C CA . PRO A 1 603 ? -25.965 -14.638 7.143 1.00 70.75 603 PRO A CA 1
ATOM 4710 C C . PRO A 1 603 ? -25.591 -13.715 8.309 1.00 70.75 603 PRO A C 1
ATOM 4712 O O . PRO A 1 603 ? -25.560 -12.499 8.144 1.00 70.75 603 PRO A O 1
ATOM 4715 N N . ASN A 1 604 ? -25.320 -14.291 9.484 1.00 71.38 604 ASN A N 1
ATOM 4716 C CA . ASN A 1 604 ? -24.943 -13.558 10.688 1.00 71.38 604 ASN A CA 1
ATOM 4717 C C . ASN A 1 604 ? -23.421 -13.410 10.841 1.00 71.38 604 ASN A C 1
ATOM 4719 O O . ASN A 1 604 ? -22.980 -12.847 11.843 1.00 71.38 604 ASN A O 1
ATOM 4723 N N . ASN A 1 605 ? -22.621 -13.931 9.898 1.00 66.62 605 ASN A N 1
ATOM 4724 C CA . ASN A 1 605 ? -21.160 -14.032 9.998 1.00 66.62 605 ASN A CA 1
ATOM 4725 C C . ASN A 1 605 ? -20.685 -14.678 11.317 1.00 66.62 605 ASN A C 1
ATOM 4727 O O . ASN A 1 605 ? -19.601 -14.379 11.818 1.00 66.62 605 ASN A O 1
ATOM 4731 N N . SER A 1 606 ? -21.519 -15.531 11.909 1.00 71.31 606 SER A N 1
ATOM 4732 C CA . SER A 1 606 ? -21.286 -16.192 13.189 1.00 71.31 606 SER A CA 1
ATOM 4733 C C . SER A 1 606 ? -20.441 -17.453 13.032 1.00 71.31 606 SER A C 1
ATOM 4735 O O . SER A 1 606 ? -19.732 -17.854 13.955 1.00 71.31 606 SER A O 1
ATOM 4737 N N . THR A 1 607 ? -20.493 -18.069 11.849 1.00 76.62 607 THR A N 1
ATOM 4738 C CA . THR A 1 607 ? -19.761 -19.290 11.523 1.00 76.62 607 THR A CA 1
ATOM 4739 C C . THR A 1 607 ? -19.133 -19.191 10.139 1.00 76.62 607 THR A C 1
ATOM 4741 O O . THR A 1 607 ? -19.765 -18.748 9.182 1.00 76.62 607 THR A O 1
ATOM 4744 N N . ILE A 1 608 ? -17.869 -19.612 10.044 1.00 84.19 608 ILE A N 1
ATOM 4745 C CA . ILE A 1 608 ? -17.113 -19.712 8.794 1.00 84.19 608 ILE A CA 1
ATOM 4746 C C . ILE A 1 608 ? -16.755 -21.184 8.601 1.00 84.19 608 ILE A C 1
ATOM 4748 O O . ILE A 1 608 ? -16.117 -21.782 9.467 1.00 84.19 608 ILE A O 1
ATOM 4752 N N . ALA A 1 609 ? -17.167 -21.757 7.477 1.00 85.62 609 ALA A N 1
ATOM 4753 C CA . ALA A 1 609 ? -16.740 -23.072 7.024 1.00 85.62 609 ALA A CA 1
ATOM 4754 C C . ALA A 1 609 ? -15.675 -22.914 5.935 1.00 85.62 609 ALA A C 1
ATOM 4756 O O . ALA A 1 609 ? -15.815 -22.076 5.041 1.00 85.62 609 ALA A O 1
ATOM 4757 N N . ILE A 1 610 ? -14.624 -23.730 6.011 1.00 89.81 610 ILE A N 1
ATOM 4758 C CA . ILE A 1 610 ? -13.607 -23.839 4.965 1.00 89.81 610 ILE A CA 1
ATOM 4759 C C . ILE A 1 610 ? -13.869 -25.138 4.214 1.00 89.81 610 ILE A C 1
ATOM 4761 O O . ILE A 1 610 ? -13.893 -26.216 4.811 1.00 89.81 610 ILE A O 1
ATOM 4765 N N . LEU A 1 611 ? -14.092 -25.026 2.912 1.00 89.31 611 LEU A N 1
ATOM 4766 C CA . LEU A 1 611 ? -14.355 -26.139 2.020 1.00 89.31 611 LEU A CA 1
ATOM 4767 C C . LEU A 1 611 ? -13.148 -26.396 1.113 1.00 89.31 611 LEU A C 1
ATOM 4769 O O . LEU A 1 611 ? -12.400 -25.481 0.749 1.00 89.31 611 LEU A O 1
ATOM 4773 N N . ASP A 1 612 ? -12.965 -27.659 0.744 1.00 88.50 612 ASP A N 1
ATOM 4774 C CA . ASP A 1 612 ? -12.047 -28.062 -0.312 1.00 88.50 612 ASP A CA 1
ATOM 4775 C C . ASP A 1 612 ? -12.625 -27.756 -1.709 1.00 88.50 612 ASP A C 1
ATOM 4777 O O . ASP A 1 612 ? -13.760 -27.302 -1.866 1.00 88.50 612 ASP A O 1
ATOM 4781 N N . SER A 1 613 ? -11.844 -28.034 -2.757 1.00 86.12 613 SER A N 1
ATOM 4782 C CA . SER A 1 613 ? -12.270 -27.835 -4.150 1.00 86.12 613 SER A CA 1
ATOM 4783 C C . SER A 1 613 ? -13.474 -28.687 -4.564 1.00 86.12 613 SER A C 1
ATOM 4785 O O . SER A 1 613 ? -13.980 -28.487 -5.662 1.00 86.12 613 SER A O 1
ATOM 4787 N N . LYS A 1 614 ? -13.868 -29.667 -3.737 1.00 87.88 614 LYS A N 1
ATOM 4788 C CA . LYS A 1 614 ? -15.020 -30.548 -3.943 1.00 87.88 614 LYS A CA 1
ATOM 4789 C C . LYS A 1 614 ? -16.236 -30.140 -3.098 1.00 87.88 614 LYS A C 1
ATOM 4791 O O . LYS A 1 614 ? -17.134 -30.951 -2.862 1.00 87.88 614 LYS A O 1
ATOM 4796 N N . LEU A 1 615 ? -16.211 -28.917 -2.558 1.00 90.31 615 LEU A N 1
ATOM 4797 C CA . LEU A 1 615 ? -17.211 -28.360 -1.647 1.00 90.31 615 LEU A CA 1
ATOM 4798 C C . LEU A 1 615 ? -17.418 -29.183 -0.364 1.00 90.31 615 LEU A C 1
ATOM 4800 O O . LEU A 1 615 ? -18.478 -29.104 0.258 1.00 90.31 615 LEU A O 1
ATOM 4804 N N . LYS A 1 616 ? -16.417 -29.964 0.058 1.00 88.62 616 LYS A N 1
ATOM 4805 C CA . LYS A 1 616 ? -16.457 -30.724 1.313 1.00 88.62 616 LYS A CA 1
ATOM 4806 C C . LYS A 1 616 ? -15.768 -29.958 2.423 1.00 88.62 616 LYS A C 1
ATOM 4808 O O . LYS A 1 616 ? -14.781 -29.274 2.174 1.00 88.62 616 LYS A O 1
ATOM 4813 N N . LEU A 1 617 ? -16.268 -30.104 3.649 1.00 86.50 617 LEU A N 1
ATOM 4814 C CA . LEU A 1 617 ? -15.641 -29.496 4.817 1.00 86.50 617 LEU A CA 1
ATOM 4815 C C . LEU A 1 617 ? -14.197 -29.995 4.943 1.00 86.50 617 LEU A C 1
ATOM 4817 O O . LEU A 1 617 ? -13.944 -31.200 4.928 1.00 86.50 617 LEU A O 1
ATOM 4821 N N . LYS A 1 618 ? -13.260 -29.055 5.024 1.00 84.81 618 LYS A N 1
ATOM 4822 C CA . LYS A 1 618 ? -11.845 -29.347 5.210 1.00 84.81 618 LYS A CA 1
ATOM 4823 C C . LYS A 1 618 ? -11.589 -29.566 6.704 1.00 84.81 618 LYS A C 1
ATOM 4825 O O . LYS A 1 618 ? -11.892 -28.677 7.497 1.00 84.81 618 LYS A O 1
ATOM 4830 N N . GLU A 1 619 ? -11.095 -30.754 7.058 1.00 72.06 619 GLU A N 1
ATOM 4831 C CA . GLU A 1 619 ? -10.728 -31.126 8.439 1.00 72.06 619 GLU A CA 1
ATOM 4832 C C . GLU A 1 619 ? -9.545 -30.325 8.993 1.00 72.06 619 GLU A C 1
ATOM 4834 O O . GLU A 1 619 ? -8.604 -30.021 8.214 1.00 72.06 619 GLU A O 1
#

Solvent-accessible surface area (backbone atoms only — not comparable to full-atom values): 36667 Å² total; per-residue (Å²): 134,62,76,65,60,60,54,63,62,51,68,76,41,51,13,48,69,82,62,42,70,56,52,67,73,42,69,39,78,67,78,63,51,39,24,20,46,72,58,46,53,56,46,54,73,76,34,94,72,50,31,61,37,81,70,78,62,50,68,19,70,36,68,71,55,59,42,52,35,66,54,77,65,85,85,96,83,86,90,86,58,66,14,71,83,44,79,90,52,60,60,30,41,26,32,29,68,85,76,70,44,27,25,21,84,82,49,50,81,78,47,73,72,93,50,74,87,41,65,40,63,59,53,71,80,60,60,57,67,50,76,81,84,88,78,89,78,86,86,87,83,81,87,81,89,80,83,90,78,87,85,79,93,72,86,94,83,55,83,77,76,68,60,59,80,39,37,95,89,77,65,41,68,80,47,74,70,55,58,51,49,53,61,70,70,46,77,82,73,84,67,74,62,44,38,87,52,87,85,44,46,45,99,85,70,46,53,32,54,45,54,27,31,30,63,87,75,74,44,76,31,20,68,58,39,43,67,73,40,99,36,44,91,45,65,62,44,51,42,78,70,42,50,60,53,52,50,51,52,51,51,51,51,51,50,53,52,49,52,51,50,54,47,55,54,48,56,51,50,54,50,47,53,52,51,51,55,50,50,56,48,52,53,49,52,50,55,51,50,52,53,52,51,51,53,51,51,54,52,52,50,50,54,51,50,57,27,51,54,51,38,54,50,53,50,55,50,53,53,52,51,53,53,54,55,47,55,57,47,54,52,50,51,56,49,50,54,52,50,53,63,66,65,70,65,83,79,65,91,81,65,51,74,70,55,51,53,53,50,53,63,46,48,59,51,49,51,53,50,50,56,49,49,50,49,51,56,65,68,54,60,78,83,76,87,82,52,90,31,75,55,81,84,65,92,84,59,92,70,96,58,75,45,41,49,81,69,85,92,84,74,71,80,79,79,65,46,76,50,86,62,61,95,50,60,66,44,78,66,28,69,36,78,78,55,101,48,30,34,40,38,22,26,34,30,54,61,97,73,68,38,29,40,41,34,42,40,41,62,74,72,103,57,68,53,76,44,78,43,58,51,80,77,29,46,54,23,44,23,54,32,76,90,58,33,36,40,30,35,32,28,43,100,90,48,23,29,38,31,39,38,66,61,82,66,74,75,63,68,95,86,71,68,64,81,58,50,80,60,34,80,45,97,42,47,56,58,22,31,22,37,35,81,84,57,30,38,39,35,25,28,44,42,46,28,39,103,81,72,44,82,42,96,73,89,82,90,59,63,67,46,32,32,43,37,35,22,41,76,81,56,47,77,75,46,74,38,78,68,59,99,47,100,78,63,43,48,28,43,46,43,53,48,96,88,56,41,34,39,34,22,25,82,80,69,81,48,76,48,51,21,42,92,83,66,41,80,59,130

Radius of gyration: 46.2 Å; Cα contacts (8 Å, |Δi|>4): 810; chains: 1; bounding box: 111×54×164 Å

Foldseek 3Di:
DDPVVVVVVQQPQAALPPRHREDCWDAFDPPRGIHHPVRLVVQPVVDPAWGQRSNPRDTGGRPVVVCVQAVVDDDADDDAAAFPVDNPDDTFQKAQPVVRGGHHPVCVVVPDCVSVPRIGTPNDLPFDWDDDDDDDDDDDDDDDDDDDDDDDDDDDDCPPVPPPCADPVPGHNDDPVVVVVVCVPDDPDPDPQFDPDCVQADPVSHGAGQQKAFPVVRDGHGPCCCCPNPNVVTDIDGVVVVVVVVVVVVVVVVVVVVVVVVVVVVVVVVVVVVVVVVVVVVVVVVVVVVVVVVVLVVVVVVLVVVLVVVLVVVVVVVVVVVVVVVVVVVVLVVVVVVLVVVVPDDDDPPDDPVVVVVVVVVVVVSVVVVVVSVVVVVVPPDPDDWDWDQADDPPPDPDPDRRIDGDDDDDHDDDTDTDRDPPQFDAWQEKADQDPFWIWTWTFTPPPPRFIWIWIWGHPDDDIDIDIADEDGFHWAWEAEPVGWIWIFTDDPVFTFIWTGDPVVPPDDPDDHRDTDGQGTDPFHWQEWYAFNVRKIKTKGWFFADPVRDGDDDPDDGDTAIKIFTAHSNGHGPAIDRDAPDPPARFRYWYADPVRWIWTHHPVSSDIFTADPRRHGDD

Organism: Elysia chlorotica (NCBI:txid188477)

Sequence (619 aa):
MSQDVQRNSMANCKCAKCKSPLVDPVQLSACLHILCKSCITYVESVFLNNINCPKCGQENAKPSILNRISRIEHPKNPGRVTCDFDESHENALWNCFFCAKNFCSQCRSNHPLDHGDGISLLAPLRDIQLYGAQVEKLDVTTNNAIDNTDCSLGSSSGFLGSIGENCPMCGTNSCPHIDVLEKLHAPPEAEGTLCEFSSHKGCDGRPLPKNYFCLPCWKPVCGECSLKGDHKLHTSKNLENMKDHLRLMLCDLRKRVAILSAKAKRDREDQREVQDRLKEHAESVSKEMDRRKCKILEEVTRIFNMAVDDAEYQAKDIVRIYSKELEQTDGLCTFLDGLSSALELEVDENLNTAQYISVFNNIDKAESIVEEMRREVMNRSKPQEQRLVLCSLNMFSPCDKSVAAIGRECRQPLLSFSFKMNDEISFVHSIVVKGSDQCFISCQMISGRNYDAILHYQGECSNPVEKVIDVERGRYYISRMESGEIVASYSSENLNAIKYFESDKLLLEQGDFAEFDNTMQLQFEPRGIAATKQNTILLCVAVPQDKKGKVKRSPLGHRETSYLMLLSLQGKVLEEAQHIDTDTLSPNCVAVSDSGEICVCDPNNSTIAILDSKLKLKE

pLDDT: mean 74.66, std 18.18, range [23.88, 96.69]

InterPro domains:
  IPR001841 Zinc finger, RING-type [PS50089] (15-56)
  IPR013083 Zinc finger, RING/FYVE/PHD-type [G3DSA:3.30.40.10] (2-77)
  IPR017907 Zinc finger, RING-type, conserved site [PS00518] (31-40)
  IPR018957 Zinc finger, C3HC4 RING-type [PF00097] (15-56)
  IPR047153 TRIM45/56/19-like [PTHR25462] (11-614)